Protein AF-0000000085113990 (afdb_homodimer)

Solvent-accessible surface area (backbone atoms only — not comparable to full-atom values): 40290 Å² total; per-residue (Å²): 132,65,21,34,25,36,70,44,68,51,55,55,58,25,34,55,54,45,49,50,46,50,51,47,37,69,74,40,69,87,35,50,33,37,34,35,24,32,37,48,38,30,46,60,26,43,53,36,35,47,50,47,64,60,42,42,50,41,43,46,74,57,68,40,19,25,32,31,30,34,44,48,74,28,23,49,30,60,56,58,53,22,22,45,41,40,52,50,51,39,48,41,50,56,35,36,33,41,42,43,58,14,79,58,37,83,58,58,39,60,61,48,22,65,69,42,66,79,64,66,57,68,76,79,54,82,88,49,56,72,64,55,38,33,42,51,53,45,17,68,70,69,71,47,78,62,79,48,69,40,38,41,41,45,33,25,40,30,38,42,36,57,72,66,69,47,84,58,41,82,42,57,36,65,54,80,69,50,68,92,80,49,78,52,79,54,95,83,58,55,39,54,55,44,66,48,50,54,52,31,54,73,71,63,51,54,80,71,46,52,65,23,26,43,68,63,42,46,52,39,71,74,71,43,66,78,48,47,55,65,74,47,28,64,53,40,50,49,47,45,59,35,49,51,57,71,64,48,51,57,26,36,82,54,56,93,68,46,42,58,48,52,31,55,48,50,71,68,50,58,65,82,59,52,44,68,60,48,53,59,65,57,46,52,94,87,41,52,68,52,58,50,27,30,35,50,43,22,58,55,51,52,36,37,53,66,59,40,49,51,37,72,74,56,54,59,37,34,46,46,28,31,25,71,63,21,47,53,42,50,55,54,21,60,70,65,58,68,52,50,76,36,53,66,50,49,79,66,40,43,72,54,88,34,27,69,53,44,40,47,30,52,59,51,17,62,76,61,64,48,88,66,44,72,84,44,69,46,44,76,54,126,131,66,21,35,26,34,70,47,70,49,57,56,58,26,34,54,54,45,49,51,46,50,52,48,38,69,75,39,68,86,35,49,30,35,34,35,24,32,37,48,38,30,46,60,26,42,53,36,35,46,52,43,63,60,43,43,50,42,42,46,76,56,68,39,19,25,32,29,29,35,45,47,74,28,23,51,30,61,56,57,54,24,21,45,40,39,51,51,49,40,48,40,48,56,34,37,32,40,43,43,59,13,78,58,38,84,57,59,39,59,60,50,22,63,69,42,65,80,64,65,58,72,76,80,55,84,88,50,56,71,64,54,40,35,43,50,56,43,18,69,72,69,72,47,78,62,82,48,71,41,39,41,42,44,33,24,40,29,38,42,36,57,73,65,68,48,82,59,41,80,42,60,35,66,55,81,70,49,66,92,80,48,77,53,79,55,93,83,60,57,40,54,54,45,65,50,49,54,53,31,53,73,71,65,51,54,81,70,46,53,64,23,25,44,69,63,43,46,50,39,70,74,72,43,66,77,48,47,54,65,75,49,29,65,54,38,50,47,46,44,58,36,49,50,58,70,64,48,52,57,26,36,81,56,56,92,67,46,42,55,48,52,32,55,47,50,71,68,49,59,65,84,58,50,43,68,58,47,52,58,65,57,47,53,95,88,41,53,68,53,58,48,27,29,36,50,44,22,55,56,51,50,35,37,53,66,60,38,48,51,38,72,75,56,54,55,38,33,45,47,28,31,26,69,61,21,47,53,44,50,55,54,21,60,71,64,59,69,54,50,76,38,55,65,51,49,78,67,39,42,74,54,87,34,27,68,50,43,42,48,32,55,60,52,17,60,76,63,62,48,87,64,43,72,85,42,70,48,44,76,54,128

pLDDT: mean 89.85, std 12.7, range [36.06, 98.75]

Structure (mmCIF, N/CA/C/O backbone):
data_AF-0000000085113990-model_v1
#
loop_
_entity.id
_entity.type
_entity.pdbx_description
1 polymer 'tRNA(Met) cytidine acetate ligase'
#
loop_
_atom_site.group_PDB
_atom_site.id
_atom_site.type_symbol
_atom_site.label_atom_id
_atom_site.label_alt_id
_atom_site.label_comp_id
_atom_site.label_asym_id
_atom_site.label_entity_id
_atom_site.label_seq_id
_atom_site.pdbx_PDB_ins_code
_atom_site.Cartn_x
_atom_site.Cartn_y
_atom_site.Cartn_z
_atom_site.occupancy
_atom_site.B_iso_or_equiv
_atom_site.auth_seq_id
_atom_site.auth_comp_id
_atom_site.auth_asym_id
_atom_site.auth_atom_id
_atom_site.pdbx_PDB_model_num
ATOM 1 N N . MET A 1 1 ? 8.812 43.406 21.828 1 84.75 1 MET A N 1
ATOM 2 C CA . MET A 1 1 ? 8.305 43.469 20.453 1 84.75 1 MET A CA 1
ATOM 3 C C . MET A 1 1 ? 7.172 42.469 20.25 1 84.75 1 MET A C 1
ATOM 5 O O . MET A 1 1 ? 7.25 41.312 20.719 1 84.75 1 MET A O 1
ATOM 9 N N . LYS A 1 2 ? 6.055 42.969 19.672 1 95.12 2 LYS A N 1
ATOM 10 C CA . LYS A 1 2 ? 4.91 42.094 19.422 1 95.12 2 LYS A CA 1
ATOM 11 C C . LYS A 1 2 ? 5.145 41.188 18.203 1 95.12 2 LYS A C 1
ATOM 13 O O . LYS A 1 2 ? 5.719 41.656 17.203 1 95.12 2 LYS A O 1
ATOM 18 N N . ILE A 1 3 ? 4.848 40 18.344 1 97.31 3 ILE A N 1
ATOM 19 C CA . ILE A 1 3 ? 4.883 39.062 17.234 1 97.31 3 ILE A CA 1
ATOM 20 C C . ILE A 1 3 ? 3.521 38.375 17.094 1 97.31 3 ILE A C 1
ATOM 22 O O . ILE A 1 3 ? 2.994 37.812 18.062 1 97.31 3 ILE A O 1
ATOM 26 N N . ALA A 1 4 ? 2.934 38.469 15.898 1 98.25 4 ALA A N 1
ATOM 27 C CA . ALA A 1 4 ? 1.644 37.844 15.625 1 98.25 4 ALA A CA 1
ATOM 28 C C . ALA A 1 4 ? 1.82 36.375 15.172 1 98.25 4 ALA A C 1
ATOM 30 O O . ALA A 1 4 ? 2.809 36.062 14.508 1 98.25 4 ALA A O 1
ATOM 31 N N . GLY A 1 5 ? 0.883 35.562 15.562 1 98.31 5 GLY A N 1
ATOM 32 C CA . GLY A 1 5 ? 0.904 34.156 15.156 1 98.31 5 GLY A CA 1
ATOM 33 C C . GLY A 1 5 ? -0.444 33.656 14.672 1 98.31 5 GLY A C 1
ATOM 34 O O . GLY A 1 5 ? -1.487 34.125 15.148 1 98.31 5 GLY A O 1
ATOM 35 N N . VAL A 1 6 ? -0.412 32.719 13.742 1 98.25 6 VAL A N 1
ATOM 36 C CA . VAL A 1 6 ? -1.598 32.062 13.234 1 98.25 6 VAL A CA 1
ATOM 37 C C . VAL A 1 6 ? -1.307 30.562 13.078 1 98.25 6 VAL A C 1
ATOM 39 O O . VAL A 1 6 ? -0.211 30.172 12.664 1 98.25 6 VAL A O 1
ATOM 42 N N . ILE A 1 7 ? -2.219 29.734 13.516 1 98.06 7 ILE A N 1
ATOM 43 C CA . ILE A 1 7 ? -2.207 28.312 13.195 1 98.06 7 ILE A CA 1
ATOM 44 C C . ILE A 1 7 ? -3.111 28.047 11.992 1 98.06 7 ILE A C 1
ATOM 46 O O . ILE A 1 7 ? -4.285 28.422 12 1 98.06 7 ILE A O 1
ATOM 50 N N . ALA A 1 8 ? -2.551 27.422 10.938 1 96.94 8 ALA A N 1
ATOM 51 C CA . ALA A 1 8 ? -3.354 27.328 9.719 1 96.94 8 ALA A CA 1
ATOM 52 C C . ALA A 1 8 ? -3.047 26.031 8.961 1 96.94 8 ALA A C 1
ATOM 54 O O . ALA A 1 8 ? -2.02 25.391 9.203 1 96.94 8 ALA A O 1
ATOM 55 N N . GLU A 1 9 ? -3.988 25.703 8.07 1 96.5 9 GLU A N 1
ATOM 56 C CA . GLU A 1 9 ? -3.793 24.594 7.148 1 96.5 9 GLU A CA 1
ATOM 57 C C . GLU A 1 9 ? -3.674 25.078 5.707 1 96.5 9 GLU A C 1
ATOM 59 O O . GLU A 1 9 ? -2.963 24.484 4.898 1 96.5 9 GLU A O 1
ATOM 64 N N . TYR A 1 10 ? -4.426 26.219 5.277 1 96.69 10 TYR A N 1
ATOM 65 C CA . TYR A 1 10 ? -4.426 26.844 3.957 1 96.69 10 TYR A CA 1
ATOM 66 C C . TYR A 1 10 ? -4.672 25.797 2.871 1 96.69 10 TYR A C 1
ATOM 68 O O . TYR A 1 10 ? -3.855 25.641 1.961 1 96.69 10 TYR A O 1
ATOM 76 N N . ASN A 1 11 ? -5.793 25.25 2.818 1 96 11 ASN A N 1
ATOM 77 C CA . ASN A 1 11 ? -6.055 24.078 1.979 1 96 11 ASN A CA 1
ATOM 78 C C . ASN A 1 11 ? -7.215 24.328 1.021 1 96 11 ASN A C 1
ATOM 80 O O . ASN A 1 11 ? -8.227 23.625 1.062 1 96 11 ASN A O 1
ATOM 84 N N . PRO A 1 12 ? -7.23 25.219 0.121 1 95.56 12 PRO A N 1
ATOM 85 C CA . PRO A 1 12 ? -6.062 26.047 -0.183 1 95.56 12 PRO A CA 1
ATOM 86 C C . PRO A 1 12 ? -6.148 27.438 0.448 1 95.56 12 PRO A C 1
ATOM 88 O O . PRO A 1 12 ? -7.133 27.75 1.12 1 95.56 12 PRO A O 1
ATOM 91 N N . PHE A 1 13 ? -5.086 28.156 0.297 1 96.88 13 PHE A N 1
ATOM 92 C CA . PHE A 1 13 ? -5.105 29.547 0.692 1 96.88 13 PHE A CA 1
ATOM 93 C C . PHE A 1 13 ? -6.113 30.328 -0.14 1 96.88 13 PHE A C 1
ATOM 95 O O . PHE A 1 13 ? -6.07 30.297 -1.371 1 96.88 13 PHE A O 1
ATOM 102 N N . HIS A 1 14 ? -7.078 30.953 0.461 1 94.56 14 HIS A N 1
ATOM 103 C CA . HIS A 1 14 ? -8.133 31.688 -0.247 1 94.56 14 HIS A CA 1
ATOM 104 C C . HIS A 1 14 ? -8.32 33.094 0.326 1 94.56 14 HIS A C 1
ATOM 106 O O . HIS A 1 14 ? -7.59 33.5 1.229 1 94.56 14 HIS A O 1
ATOM 112 N N . ASN A 1 15 ? -9.312 33.781 -0.17 1 92.75 15 ASN A N 1
ATOM 113 C CA . ASN A 1 15 ? -9.5 35.188 0.178 1 92.75 15 ASN A CA 1
ATOM 114 C C . ASN A 1 15 ? -9.898 35.375 1.642 1 92.75 15 ASN A C 1
ATOM 116 O O . ASN A 1 15 ? -9.617 36.406 2.254 1 92.75 15 ASN A O 1
ATOM 120 N N . GLY A 1 16 ? -10.547 34.312 2.178 1 90.75 16 GLY A N 1
ATOM 121 C CA . GLY A 1 16 ? -10.82 34.344 3.605 1 90.75 16 GLY A CA 1
ATOM 122 C C . GLY A 1 16 ? -9.562 34.406 4.453 1 90.75 16 GLY A C 1
ATOM 123 O O . GLY A 1 16 ? -9.516 35.156 5.449 1 90.75 16 GLY A O 1
ATOM 124 N N . HIS A 1 17 ? -8.578 33.656 4.09 1 94.44 17 HIS A N 1
ATOM 125 C CA . HIS A 1 17 ? -7.297 33.688 4.781 1 94.44 17 HIS A CA 1
ATOM 126 C C . HIS A 1 17 ? -6.598 35.031 4.594 1 94.44 17 HIS A C 1
ATOM 128 O O . HIS A 1 17 ? -5.996 35.562 5.531 1 94.44 17 HIS A O 1
ATOM 134 N N . ARG A 1 18 ? -6.641 35.5 3.385 1 93.88 18 ARG A N 1
ATOM 135 C CA . ARG A 1 18 ? -6.059 36.812 3.105 1 93.88 18 ARG A CA 1
ATOM 136 C C . ARG A 1 18 ? -6.68 37.875 3.986 1 93.88 18 ARG A C 1
ATOM 138 O O . ARG A 1 18 ? -5.973 38.75 4.527 1 93.88 18 ARG A O 1
ATOM 145 N N . TYR A 1 19 ? -7.941 37.812 4.07 1 91.56 19 TYR A N 1
ATOM 146 C CA . TYR A 1 19 ? -8.664 38.75 4.918 1 91.56 19 TYR A CA 1
ATOM 147 C C . TYR A 1 19 ? -8.172 38.656 6.359 1 91.56 19 TYR A C 1
ATOM 149 O O . TYR A 1 19 ? -7.957 39.688 7.004 1 91.56 19 TYR A O 1
ATOM 157 N N . GLN A 1 20 ? -7.996 37.5 6.844 1 93.19 20 GLN A N 1
ATOM 158 C CA . GLN A 1 20 ? -7.488 37.344 8.203 1 93.19 20 GLN A CA 1
ATOM 159 C C . GLN A 1 20 ? -6.125 38 8.367 1 93.19 20 GLN A C 1
ATOM 161 O O . GLN A 1 20 ? -5.879 38.688 9.367 1 93.19 20 GLN A O 1
ATOM 166 N N . ILE A 1 21 ? -5.27 37.781 7.457 1 95.25 21 ILE A N 1
ATOM 167 C CA . ILE A 1 21 ? -3.924 38.344 7.516 1 95.25 21 ILE A CA 1
ATOM 168 C C . ILE A 1 21 ? -3.994 39.875 7.477 1 95.25 21 ILE A C 1
ATOM 170 O O . ILE A 1 21 ? -3.271 40.531 8.203 1 95.25 21 ILE A O 1
ATOM 174 N N . GLU A 1 22 ? -4.879 40.375 6.664 1 93.62 22 GLU A N 1
ATOM 175 C CA . GLU A 1 22 ? -5.066 41.812 6.578 1 93.62 22 GLU A CA 1
ATOM 176 C C . GLU A 1 22 ? -5.547 42.406 7.91 1 93.62 22 GLU A C 1
ATOM 178 O O . GLU A 1 22 ? -5.105 43.469 8.328 1 93.62 22 GLU A O 1
ATOM 183 N N . GLN A 1 23 ? -6.449 41.656 8.508 1 92.62 23 GLN A N 1
ATOM 184 C CA . GLN A 1 23 ? -6.934 42.094 9.812 1 92.62 23 GLN A CA 1
ATOM 185 C C . GLN A 1 23 ? -5.812 42.094 10.852 1 92.62 23 GLN A C 1
ATOM 187 O O . GLN A 1 23 ? -5.734 43 11.688 1 92.62 23 GLN A O 1
ATOM 192 N N . ILE A 1 24 ? -4.984 41.125 10.812 1 95.62 24 ILE A N 1
ATOM 193 C CA . ILE A 1 24 ? -3.848 41.031 11.727 1 95.62 24 ILE A CA 1
ATOM 194 C C . ILE A 1 24 ? -2.918 42.219 11.531 1 95.62 24 ILE A C 1
ATOM 196 O O . ILE A 1 24 ? -2.5 42.844 12.508 1 95.62 24 ILE A O 1
ATOM 200 N N . LYS A 1 25 ? -2.697 42.531 10.328 1 94.44 25 LYS A N 1
ATOM 201 C CA . LYS A 1 25 ? -1.79 43.656 10.008 1 94.44 25 LYS A CA 1
ATOM 202 C C . LYS A 1 25 ? -2.387 45 10.414 1 94.44 25 LYS A C 1
ATOM 204 O O . LYS A 1 25 ? -1.659 45.906 10.789 1 94.44 25 LYS A O 1
ATOM 209 N N . LYS A 1 26 ? -3.637 45.062 10.281 1 94.19 26 LYS A N 1
ATOM 210 C CA . LYS A 1 26 ? -4.309 46.281 10.711 1 94.19 26 LYS A CA 1
ATOM 211 C C . LYS A 1 26 ? -4.207 46.438 12.227 1 94.19 26 LYS A C 1
ATOM 213 O O . LYS A 1 26 ? -4.008 47.562 12.711 1 94.19 26 LYS A O 1
ATOM 218 N N . GLU A 1 27 ? -4.324 45.406 12.867 1 94.38 27 GLU A N 1
ATOM 219 C CA . GLU A 1 27 ? -4.316 45.469 14.328 1 94.38 27 GLU A CA 1
ATOM 220 C C . GLU A 1 27 ? -2.895 45.594 14.867 1 94.38 27 GLU A C 1
ATOM 222 O O . GLU A 1 27 ? -2.666 46.281 15.859 1 94.38 27 GLU A O 1
ATOM 227 N N . LEU A 1 28 ? -1.975 44.844 14.242 1 95.62 28 LEU A N 1
ATOM 228 C CA . LEU A 1 28 ? -0.571 44.875 14.641 1 95.62 28 LEU A CA 1
ATOM 229 C C . LEU A 1 28 ? 0.322 45.219 13.453 1 95.62 28 LEU A C 1
ATOM 231 O O . LEU A 1 28 ? 1.057 44.375 12.953 1 95.62 28 LEU A O 1
ATOM 235 N N . SER A 1 29 ? 0.385 46.438 13.023 1 89.06 29 SER A N 1
ATOM 236 C CA . SER A 1 29 ? 0.971 46.875 11.766 1 89.06 29 SER A CA 1
ATOM 237 C C . SER A 1 29 ? 2.469 46.594 11.719 1 89.06 29 SER A C 1
ATOM 239 O O . SER A 1 29 ? 3.004 46.25 10.672 1 89.06 29 SER A O 1
ATOM 241 N N . ASP A 1 30 ? 3.148 46.656 12.812 1 91.06 30 ASP A N 1
ATOM 242 C CA . ASP A 1 30 ? 4.602 46.531 12.758 1 91.06 30 ASP A CA 1
ATOM 243 C C . ASP A 1 30 ? 5.047 45.156 13.281 1 91.06 30 ASP A C 1
ATOM 245 O O . ASP A 1 30 ? 6.242 44.875 13.359 1 91.06 30 ASP A O 1
ATOM 249 N N . ALA A 1 31 ? 4.16 44.312 13.539 1 96.69 31 ALA A N 1
ATOM 250 C CA . ALA A 1 31 ? 4.527 43 14.109 1 96.69 31 ALA A CA 1
ATOM 251 C C . ALA A 1 31 ? 4.762 41.969 13.016 1 96.69 31 ALA A C 1
ATOM 253 O O . ALA A 1 31 ? 4.023 41.938 12.031 1 96.69 31 ALA A O 1
ATOM 254 N N . PRO A 1 32 ? 5.918 41.188 13.109 1 97.94 32 PRO A N 1
ATOM 255 C CA . PRO A 1 32 ? 6.031 40.062 12.203 1 97.94 32 PRO A CA 1
ATOM 256 C C . PRO A 1 32 ? 4.918 39.031 12.398 1 97.94 32 PRO A C 1
ATOM 258 O O . PRO A 1 32 ? 4.43 38.844 13.516 1 97.94 32 PRO A O 1
ATOM 261 N N . LEU A 1 33 ? 4.531 38.375 11.281 1 98.5 33 LEU A N 1
ATOM 262 C CA . LEU A 1 33 ? 3.494 37.375 11.312 1 98.5 33 LEU A CA 1
ATOM 263 C C . LEU A 1 33 ? 4.094 35.969 11.094 1 98.5 33 LEU A C 1
ATOM 265 O O . LEU A 1 33 ? 4.668 35.688 10.039 1 98.5 33 LEU A O 1
ATOM 269 N N . ILE A 1 34 ? 3.961 35.094 12.094 1 98.69 34 ILE A N 1
ATOM 270 C CA . ILE A 1 34 ? 4.418 33.719 12.031 1 98.69 34 ILE A CA 1
ATOM 271 C C . ILE A 1 34 ? 3.227 32.781 11.82 1 98.69 34 ILE A C 1
ATOM 273 O O . ILE A 1 34 ? 2.232 32.875 12.539 1 98.69 34 ILE A O 1
ATOM 277 N N . VAL A 1 35 ? 3.342 31.938 10.82 1 98.75 35 VAL A N 1
ATOM 278 C CA . VAL A 1 35 ? 2.301 30.953 10.547 1 98.75 35 VAL A CA 1
ATOM 279 C C . VAL A 1 35 ? 2.807 29.547 10.898 1 98.75 35 VAL A C 1
ATOM 281 O O . VAL A 1 35 ? 3.811 29.094 10.352 1 98.75 35 VAL A O 1
ATOM 284 N N . ALA A 1 36 ? 2.193 28.938 11.852 1 98.69 36 ALA A N 1
ATOM 285 C CA . ALA A 1 36 ? 2.355 27.5 12.078 1 98.69 36 ALA A CA 1
ATOM 286 C C . ALA A 1 36 ? 1.397 26.688 11.203 1 98.69 36 ALA A C 1
ATOM 288 O O . ALA A 1 36 ? 0.197 26.625 11.484 1 98.69 36 ALA A O 1
ATOM 289 N N . MET A 1 37 ? 1.929 26.047 10.219 1 98.69 37 MET A N 1
ATOM 290 C CA . MET A 1 37 ? 1.118 25.422 9.18 1 98.69 37 MET A CA 1
ATOM 291 C C . MET A 1 37 ? 1.247 23.906 9.227 1 98.69 37 MET A C 1
ATOM 293 O O . MET A 1 37 ? 2.336 23.375 9.469 1 98.69 37 MET A O 1
ATOM 297 N N . SER A 1 38 ? 0.121 23.25 9.008 1 98.19 38 SER A N 1
ATOM 298 C CA . SER A 1 38 ? 0.17 21.797 8.852 1 98.19 38 SER A CA 1
ATOM 299 C C . SER A 1 38 ? 1.004 21.391 7.641 1 98.19 38 SER A C 1
ATOM 301 O O . SER A 1 38 ? 1.096 22.156 6.668 1 98.19 38 SER A O 1
ATOM 303 N N . GLY A 1 39 ? 1.621 20.234 7.691 1 97.56 39 GLY A N 1
ATOM 304 C CA . GLY A 1 39 ? 2.314 19.672 6.539 1 97.56 39 GLY A CA 1
ATOM 305 C C . GLY A 1 39 ? 1.374 19.172 5.461 1 97.56 39 GLY A C 1
ATOM 306 O O . GLY A 1 39 ? 0.356 19.797 5.168 1 97.56 39 GLY A O 1
ATOM 307 N N . ASN A 1 40 ? 1.735 18.078 4.871 1 98.19 40 ASN A N 1
ATOM 308 C CA . ASN A 1 40 ? 1.016 17.562 3.707 1 98.19 40 ASN A CA 1
ATOM 309 C C . ASN A 1 40 ? -0.258 16.828 4.113 1 98.19 40 ASN A C 1
ATOM 311 O O . ASN A 1 40 ? -1.089 16.5 3.262 1 98.19 40 ASN A O 1
ATOM 315 N N . PHE A 1 41 ? -0.415 16.547 5.391 1 98.38 41 PHE A N 1
ATOM 316 C CA . PHE A 1 41 ? -1.623 15.922 5.922 1 98.38 41 PHE A CA 1
ATOM 317 C C . PHE A 1 41 ? -2.211 16.75 7.051 1 98.38 41 PHE A C 1
ATOM 319 O O . PHE A 1 41 ? -1.477 17.281 7.891 1 98.38 41 PHE A O 1
ATOM 326 N N . LEU A 1 42 ? -3.51 16.828 7.094 1 97.94 42 LEU A N 1
ATOM 327 C CA . LEU A 1 42 ? -4.152 17.906 7.84 1 97.94 42 LEU A CA 1
ATOM 328 C C . LEU A 1 42 ? -4.902 17.344 9.047 1 97.94 42 LEU A C 1
ATOM 330 O O . LEU A 1 42 ? -5.027 16.125 9.203 1 97.94 42 LEU A O 1
ATOM 334 N N . GLN A 1 43 ? -5.43 18.219 9.836 1 96.81 43 GLN A N 1
ATOM 335 C CA . GLN A 1 43 ? -6.02 17.938 11.141 1 96.81 43 GLN A CA 1
ATOM 336 C C . GLN A 1 43 ? -7.188 16.969 11.016 1 96.81 43 GLN A C 1
ATOM 338 O O . GLN A 1 43 ? -7.367 16.094 11.859 1 96.81 43 GLN A O 1
ATOM 343 N N . ARG A 1 44 ? -7.949 17.125 9.961 1 93.81 44 ARG A N 1
ATOM 344 C CA . ARG A 1 44 ? -9.164 16.328 9.828 1 93.81 44 ARG A CA 1
ATOM 345 C C . ARG A 1 44 ? -8.898 15.047 9.055 1 93.81 44 ARG A C 1
ATOM 347 O O . ARG A 1 44 ? -9.836 14.352 8.641 1 93.81 44 ARG A O 1
ATOM 354 N N . GLY A 1 45 ? -7.672 14.789 8.836 1 96.44 45 GLY A N 1
ATOM 355 C CA . GLY A 1 45 ? -7.328 13.523 8.211 1 96.44 45 GLY A CA 1
ATOM 356 C C . GLY A 1 45 ? -7.477 13.539 6.703 1 96.44 45 GLY A C 1
ATOM 357 O O . GLY A 1 45 ? -8.078 12.633 6.121 1 96.44 45 GLY A O 1
ATOM 358 N N . GLU A 1 46 ? -7.039 14.5 6.098 1 96.44 46 GLU A N 1
ATOM 359 C CA . GLU A 1 46 ? -7.059 14.586 4.641 1 96.44 46 GLU A CA 1
ATOM 360 C C . GLU A 1 46 ? -5.723 15.086 4.102 1 96.44 46 GLU A C 1
ATOM 362 O O . GLU A 1 46 ? -5.051 15.891 4.75 1 96.44 46 GLU A O 1
ATOM 367 N N . PRO A 1 47 ? -5.328 14.586 2.965 1 97.69 47 PRO A N 1
ATOM 368 C CA . PRO A 1 47 ? -4.16 15.195 2.326 1 97.69 47 PRO A CA 1
ATOM 369 C C . PRO A 1 47 ? -4.418 16.641 1.874 1 97.69 47 PRO A C 1
ATOM 371 O O . PRO A 1 47 ? -5.52 16.953 1.413 1 97.69 47 PRO A O 1
ATOM 374 N N . ALA A 1 48 ? -3.418 17.453 2.076 1 98.06 48 ALA A N 1
ATOM 375 C CA . ALA A 1 48 ? -3.533 18.812 1.553 1 98.06 48 ALA A CA 1
ATOM 376 C C . ALA A 1 48 ? -3.643 18.797 0.031 1 98.06 48 ALA A C 1
ATOM 378 O O . ALA A 1 48 ? -3.023 17.969 -0.64 1 98.06 48 ALA A O 1
ATOM 379 N N . CYS A 1 49 ? -4.375 19.781 -0.509 1 97.31 49 CYS A N 1
ATOM 380 C CA . CYS A 1 49 ? -4.602 19.812 -1.95 1 97.31 49 CYS A CA 1
ATOM 381 C C . CYS A 1 49 ? -3.338 20.234 -2.691 1 97.31 49 CYS A C 1
ATOM 383 O O . CYS A 1 49 ? -3.143 19.859 -3.852 1 97.31 49 CYS A O 1
ATOM 385 N N . PHE A 1 50 ? -2.514 21.094 -2.055 1 97.69 50 PHE A N 1
ATOM 386 C CA . PHE A 1 50 ? -1.165 21.422 -2.496 1 97.69 50 PHE A CA 1
ATOM 387 C C . PHE A 1 50 ? -0.135 21.016 -1.454 1 97.69 50 PHE A C 1
ATOM 389 O O . PHE A 1 50 ? -0.451 20.906 -0.268 1 97.69 50 PHE A O 1
ATOM 396 N N . ASP A 1 51 ? 1.075 20.719 -1.924 1 97.88 51 ASP A N 1
ATOM 397 C CA . ASP A 1 51 ? 2.078 20.312 -0.942 1 97.88 51 ASP A CA 1
ATOM 398 C C . ASP A 1 51 ? 2.439 21.469 -0.017 1 97.88 51 ASP A C 1
ATOM 400 O O . ASP A 1 51 ? 2.049 22.609 -0.266 1 97.88 51 ASP A O 1
ATOM 404 N N . LYS A 1 52 ? 3.127 21.172 1.014 1 98.06 52 LYS A N 1
ATOM 405 C CA . LYS A 1 52 ? 3.43 22.125 2.082 1 98.06 52 LYS A CA 1
ATOM 406 C C . LYS A 1 52 ? 4.254 23.297 1.56 1 98.06 52 LYS A C 1
ATOM 408 O O . LYS A 1 52 ? 4.105 24.422 2.035 1 98.06 52 LYS A O 1
ATOM 413 N N . TRP A 1 53 ? 5.062 23.125 0.575 1 97.81 53 TRP A N 1
ATOM 414 C CA . TRP A 1 53 ? 5.91 24.188 0.044 1 97.81 53 TRP A CA 1
ATOM 415 C C . TRP A 1 53 ? 5.09 25.188 -0.759 1 97.81 53 TRP A C 1
ATOM 417 O O . TRP A 1 53 ? 5.273 26.391 -0.625 1 97.81 53 TRP A O 1
ATOM 427 N N . THR A 1 54 ? 4.207 24.625 -1.612 1 97.94 54 THR A N 1
ATOM 428 C CA . THR A 1 54 ? 3.314 25.484 -2.389 1 97.94 54 THR A CA 1
ATOM 429 C C . THR A 1 54 ? 2.451 26.344 -1.469 1 97.94 54 THR A C 1
ATOM 431 O O . THR A 1 54 ? 2.342 27.562 -1.665 1 97.94 54 THR A O 1
ATOM 434 N N . ARG A 1 55 ? 1.911 25.781 -0.488 1 98.25 55 ARG A N 1
ATOM 435 C CA . ARG A 1 55 ? 1.037 26.5 0.441 1 98.25 55 ARG A CA 1
ATOM 436 C C . ARG A 1 55 ? 1.822 27.516 1.26 1 98.25 55 ARG A C 1
ATOM 438 O O . ARG A 1 55 ? 1.327 28.609 1.538 1 98.25 55 ARG A O 1
ATOM 445 N N . ALA A 1 56 ? 3.004 27.125 1.677 1 98.25 56 ALA A N 1
ATOM 446 C CA . ALA A 1 56 ? 3.873 28.078 2.371 1 98.25 56 ALA A CA 1
ATOM 447 C C . ALA A 1 56 ? 4.176 29.297 1.493 1 98.25 56 ALA A C 1
ATOM 449 O O . ALA A 1 56 ? 4.176 30.422 1.971 1 98.25 56 ALA A O 1
ATOM 450 N N . GLY A 1 57 ? 4.473 29.016 0.248 1 97.94 57 GLY A N 1
ATOM 451 C CA . GLY A 1 57 ? 4.699 30.109 -0.692 1 97.94 57 GLY A CA 1
ATOM 452 C C . GLY A 1 57 ? 3.516 31.047 -0.813 1 97.94 57 GLY A C 1
ATOM 453 O O . GLY A 1 57 ? 3.686 32.281 -0.845 1 97.94 57 GLY A O 1
ATOM 454 N N . GLU A 1 58 ? 2.336 30.484 -0.877 1 97.81 58 GLU A N 1
ATOM 455 C CA . GLU A 1 58 ? 1.117 31.281 -0.942 1 97.81 58 GLU A CA 1
ATOM 456 C C . GLU A 1 58 ? 0.986 32.188 0.278 1 97.81 58 GLU A C 1
ATOM 458 O O . GLU A 1 58 ? 0.631 33.375 0.151 1 97.81 58 GLU A O 1
ATOM 463 N N . ALA A 1 59 ? 1.267 31.656 1.454 1 98 59 ALA A N 1
ATOM 464 C CA . ALA A 1 59 ? 1.176 32.406 2.695 1 98 59 ALA A CA 1
ATOM 465 C C . ALA A 1 59 ? 2.176 33.562 2.705 1 98 59 ALA A C 1
ATOM 467 O O . ALA A 1 59 ? 1.831 34.688 3.07 1 98 59 ALA A O 1
ATOM 468 N N . LEU A 1 60 ? 3.404 33.312 2.277 1 98.06 60 LEU A N 1
ATOM 469 C CA . LEU A 1 60 ? 4.465 34.312 2.258 1 98.06 60 LEU A CA 1
ATOM 470 C C . LEU A 1 60 ? 4.129 35.438 1.285 1 98.06 60 LEU A C 1
ATOM 472 O O . LEU A 1 60 ? 4.379 36.594 1.578 1 98.06 60 LEU A O 1
ATOM 476 N N . GLN A 1 61 ? 3.531 35.094 0.233 1 97.25 61 GLN A N 1
ATOM 477 C CA . GLN A 1 61 ? 3.178 36.062 -0.792 1 97.25 61 GLN A CA 1
ATOM 478 C C . GLN A 1 61 ? 1.988 36.906 -0.355 1 97.25 61 GLN A C 1
ATOM 480 O O . GLN A 1 61 ? 1.705 37.938 -0.958 1 97.25 61 GLN A O 1
ATOM 485 N N . ASN A 1 62 ? 1.324 36.469 0.643 1 96.75 62 ASN A N 1
ATOM 486 C CA . ASN A 1 62 ? 0.128 37.188 1.072 1 96.75 62 ASN A CA 1
ATOM 487 C C . ASN A 1 62 ? 0.292 37.75 2.477 1 96.75 62 ASN A C 1
ATOM 489 O O . ASN A 1 62 ? -0.695 38 3.176 1 96.75 62 ASN A O 1
ATOM 493 N N . GLY A 1 63 ? 1.515 37.906 2.967 1 96.12 63 GLY A N 1
ATOM 494 C CA . GLY A 1 63 ? 1.709 38.75 4.129 1 96.12 63 GLY A CA 1
ATOM 495 C C . GLY A 1 63 ? 2.367 38.031 5.293 1 96.12 63 GLY A C 1
ATOM 496 O O . GLY A 1 63 ? 2.76 38.656 6.273 1 96.12 63 GLY A O 1
ATOM 497 N N . ALA A 1 64 ? 2.541 36.688 5.23 1 97.88 64 ALA A N 1
ATOM 498 C CA . ALA A 1 64 ? 3.275 35.969 6.277 1 97.88 64 ALA A CA 1
ATOM 499 C C . ALA A 1 64 ? 4.766 36.312 6.215 1 97.88 64 ALA A C 1
ATOM 501 O O . ALA A 1 64 ? 5.316 36.5 5.129 1 97.88 64 ALA A O 1
ATOM 502 N N . ASP A 1 65 ? 5.414 36.344 7.383 1 98.5 65 ASP A N 1
ATOM 503 C CA . ASP A 1 65 ? 6.844 36.625 7.426 1 98.5 65 ASP A CA 1
ATOM 504 C C . ASP A 1 65 ? 7.656 35.375 7.652 1 98.5 65 ASP A C 1
ATOM 506 O O . ASP A 1 65 ? 8.805 35.281 7.219 1 98.5 65 ASP A O 1
ATOM 510 N N . LEU A 1 66 ? 7.133 34.469 8.375 1 98.62 66 LEU A N 1
ATOM 511 C CA . LEU A 1 66 ? 7.734 33.156 8.68 1 98.62 66 LEU A CA 1
ATOM 512 C C . LEU A 1 66 ? 6.68 32.062 8.68 1 98.62 66 LEU A C 1
ATOM 514 O O . LEU A 1 66 ? 5.625 32.219 9.297 1 98.62 66 LEU A O 1
ATOM 518 N N . VAL A 1 67 ? 6.914 31.031 7.918 1 98.75 67 VAL A N 1
ATOM 519 C CA . VAL A 1 67 ? 6.043 29.859 7.902 1 98.75 67 VAL A CA 1
ATOM 520 C C . VAL A 1 67 ? 6.812 28.641 8.391 1 98.75 67 VAL A C 1
ATOM 522 O O . VAL A 1 67 ? 7.875 28.312 7.852 1 98.75 67 VAL A O 1
ATOM 525 N N . VAL A 1 68 ? 6.27 28 9.43 1 98.69 68 VAL A N 1
ATOM 526 C CA . VAL A 1 68 ? 6.867 26.781 9.938 1 98.69 68 VAL A CA 1
ATOM 527 C C . VAL A 1 68 ? 5.863 25.625 9.82 1 98.69 68 VAL A C 1
ATOM 529 O O . VAL A 1 68 ? 4.656 25.844 9.945 1 98.69 68 VAL A O 1
ATOM 532 N N . GLU A 1 69 ? 6.391 24.484 9.523 1 98.38 69 GLU A N 1
ATOM 533 C CA . GLU A 1 69 ? 5.586 23.266 9.477 1 98.38 69 GLU A CA 1
ATOM 534 C C . GLU A 1 69 ? 5.43 22.656 10.867 1 98.38 69 GLU A C 1
ATOM 536 O O . GLU A 1 69 ? 6.418 22.344 11.539 1 98.38 69 GLU A O 1
ATOM 541 N N . VAL A 1 70 ? 4.219 22.547 11.281 1 97.81 70 VAL A N 1
ATOM 542 C CA . VAL A 1 70 ? 3.912 21.688 12.414 1 97.81 70 VAL A CA 1
ATOM 543 C C . VAL A 1 70 ? 3.842 20.234 11.953 1 97.81 70 VAL A C 1
ATOM 545 O O . VAL A 1 70 ? 3.074 19.891 11.047 1 97.81 70 VAL A O 1
ATOM 548 N N . PRO A 1 71 ? 4.574 19.344 12.57 1 97.19 71 PRO A N 1
ATOM 549 C CA . PRO A 1 71 ? 4.707 17.953 12.094 1 97.19 71 PRO A CA 1
ATOM 550 C C . PRO A 1 71 ? 3.377 17.219 12.07 1 97.19 71 PRO A C 1
ATOM 552 O O . PRO A 1 71 ? 2.443 17.578 12.789 1 97.19 71 PRO A O 1
ATOM 555 N N . VAL A 1 72 ? 3.369 16.156 11.273 1 97.69 72 VAL A N 1
ATOM 556 C CA . VAL A 1 72 ? 2.158 15.367 11.07 1 97.69 72 VAL A CA 1
ATOM 557 C C . VAL A 1 72 ? 1.714 14.758 12.398 1 97.69 72 VAL A C 1
ATOM 559 O O . VAL A 1 72 ? 0.516 14.602 12.648 1 97.69 72 VAL A O 1
ATOM 562 N N . ALA A 1 73 ? 2.613 14.438 13.289 1 97.31 73 ALA A N 1
ATOM 563 C CA . ALA A 1 73 ? 2.305 13.867 14.602 1 97.31 73 ALA A CA 1
ATOM 564 C C . ALA A 1 73 ? 1.469 14.836 15.438 1 97.31 73 ALA A C 1
ATOM 566 O O . ALA A 1 73 ? 0.688 14.414 16.297 1 97.31 73 ALA A O 1
ATOM 567 N N . ALA A 1 74 ? 1.586 16.109 15.156 1 96.81 74 ALA A N 1
ATOM 568 C CA . ALA A 1 74 ? 0.875 17.156 15.898 1 96.81 74 ALA A CA 1
ATOM 569 C C . ALA A 1 74 ? -0.364 17.625 15.141 1 96.81 74 ALA A C 1
ATOM 571 O O . ALA A 1 74 ? -1.357 18.031 15.75 1 96.81 74 ALA A O 1
ATOM 572 N N . CYS A 1 75 ? -0.303 17.562 13.867 1 96.19 75 CYS A N 1
ATOM 573 C CA . CYS A 1 75 ? -1.341 18.172 13.047 1 96.19 75 CYS A CA 1
ATOM 574 C C . CYS A 1 75 ? -2.518 17.219 12.852 1 96.19 75 CYS A C 1
ATOM 576 O O . CYS A 1 75 ? -3.672 17.656 12.836 1 96.19 75 CYS A O 1
ATOM 578 N N . MET A 1 76 ? -2.23 16 12.648 1 95.88 76 MET A N 1
ATOM 579 C CA . MET A 1 76 ? -3.293 15.023 12.406 1 95.88 76 MET A CA 1
ATOM 580 C C . MET A 1 76 ? -3.869 14.516 13.727 1 95.88 76 MET A C 1
ATOM 582 O O . MET A 1 76 ? -3.764 13.328 14.039 1 95.88 76 MET A O 1
ATOM 586 N N . GLN A 1 77 ? -4.473 15.461 14.484 1 95.88 77 GLN A N 1
ATOM 587 C CA . GLN A 1 77 ? -4.934 15.203 15.844 1 95.88 77 GLN A CA 1
ATOM 588 C C . GLN A 1 77 ? -6.266 15.891 16.109 1 95.88 77 GLN A C 1
ATOM 590 O O . GLN A 1 77 ? -6.637 16.844 15.406 1 95.88 77 GLN A O 1
ATOM 595 N N . PRO A 1 78 ? -6.984 15.375 17.125 1 92.56 78 PRO A N 1
ATOM 596 C CA . PRO A 1 78 ? -8.141 16.141 17.578 1 92.56 78 PRO A CA 1
ATOM 597 C C . PRO A 1 78 ? -7.773 17.547 18.047 1 92.56 78 PRO A C 1
ATOM 599 O O . PRO A 1 78 ? -6.594 17.844 18.234 1 92.56 78 PRO A O 1
ATOM 602 N N . ALA A 1 79 ? -8.75 18.312 18.25 1 91.38 79 ALA A N 1
ATOM 603 C CA . ALA A 1 79 ? -8.602 19.766 18.453 1 91.38 79 ALA A CA 1
ATOM 604 C C . ALA A 1 79 ? -7.633 20.062 19.594 1 91.38 79 ALA A C 1
ATOM 606 O O . ALA A 1 79 ? -6.785 20.953 19.469 1 91.38 79 ALA A O 1
ATOM 607 N N . ASP A 1 80 ? -7.684 19.375 20.672 1 90.31 80 ASP A N 1
ATOM 608 C CA . ASP A 1 80 ? -6.855 19.656 21.844 1 90.31 80 ASP A CA 1
ATOM 609 C C . ASP A 1 80 ? -5.383 19.375 21.562 1 90.31 80 ASP A C 1
ATOM 611 O O . ASP A 1 80 ? -4.516 20.203 21.844 1 90.31 80 ASP A O 1
ATOM 615 N N . ARG A 1 81 ? -5.125 18.234 21 1 93.62 81 ARG A N 1
ATOM 616 C CA . ARG A 1 81 ? -3.748 17.875 20.672 1 93.62 81 ARG A CA 1
ATOM 617 C C . ARG A 1 81 ? -3.227 18.703 19.5 1 93.62 81 ARG A C 1
ATOM 619 O O . ARG A 1 81 ? -2.039 19.047 19.453 1 93.62 81 ARG A O 1
ATOM 626 N N . PHE A 1 82 ? -4.137 18.953 18.625 1 95.88 82 PHE A N 1
ATOM 627 C CA . PHE A 1 82 ? -3.791 19.875 17.531 1 95.88 82 PHE A CA 1
ATOM 628 C C . PHE A 1 82 ? -3.367 21.234 18.078 1 95.88 82 PHE A C 1
ATOM 630 O O . PHE A 1 82 ? -2.375 21.797 17.625 1 95.88 82 PHE A O 1
ATOM 637 N N . ALA A 1 83 ? -4.098 21.688 18.984 1 95.25 83 ALA A N 1
ATOM 638 C CA . ALA A 1 83 ? -3.797 22.969 19.625 1 95.25 83 ALA A CA 1
ATOM 639 C C . ALA A 1 83 ? -2.447 22.922 20.344 1 95.25 83 ALA A C 1
ATOM 641 O O . ALA A 1 83 ? -1.688 23.891 20.312 1 95.25 83 ALA A O 1
ATOM 642 N N . PHE A 1 84 ? -2.178 21.844 20.984 1 94.12 84 PHE A N 1
ATOM 643 C CA . PHE A 1 84 ? -0.886 21.688 21.641 1 94.12 84 PHE A CA 1
ATOM 644 C C . PHE A 1 84 ? 0.255 21.906 20.656 1 94.12 84 PHE A C 1
ATOM 646 O O . PHE A 1 84 ? 1.165 22.703 20.922 1 94.12 84 PHE A O 1
ATOM 653 N N . GLY A 1 85 ? 0.188 21.234 19.516 1 95.5 85 GLY A N 1
ATOM 654 C CA . GLY A 1 85 ? 1.241 21.359 18.531 1 95.5 85 GLY A CA 1
ATOM 655 C C . GLY A 1 85 ? 1.404 22.781 18.016 1 95.5 85 GLY A C 1
ATOM 656 O O . GLY A 1 85 ? 2.52 23.297 17.953 1 95.5 85 GLY A O 1
ATOM 657 N N . GLY A 1 86 ? 0.338 23.391 17.641 1 97.19 86 GLY A N 1
ATOM 658 C CA . GLY A 1 86 ? 0.366 24.719 17.062 1 97.19 86 GLY A CA 1
ATOM 659 C C . GLY A 1 86 ? 0.76 25.797 18.062 1 97.19 86 GLY A C 1
ATOM 660 O O . GLY A 1 86 ? 1.633 26.609 17.766 1 97.19 86 GLY A O 1
ATOM 661 N N . VAL A 1 87 ? 0.12 25.797 19.234 1 97.06 87 VAL A N 1
ATOM 662 C CA . VAL A 1 87 ? 0.352 26.828 20.25 1 97.06 87 VAL A CA 1
ATOM 663 C C . VAL A 1 87 ? 1.77 26.703 20.797 1 97.06 87 VAL A C 1
ATOM 665 O O . VAL A 1 87 ? 2.465 27.703 20.984 1 97.06 87 VAL A O 1
ATOM 668 N N . ASN A 1 88 ? 2.178 25.516 21.047 1 95 88 ASN A N 1
ATOM 669 C CA . ASN A 1 88 ? 3.539 25.297 21.516 1 95 88 ASN A CA 1
ATOM 670 C C . ASN A 1 88 ? 4.57 25.797 20.516 1 95 88 ASN A C 1
ATOM 672 O O . ASN A 1 88 ? 5.574 26.406 20.906 1 95 88 ASN A O 1
ATOM 676 N N . ALA A 1 89 ? 4.355 25.516 19.297 1 96.81 89 ALA A N 1
ATOM 677 C CA . ALA A 1 89 ? 5.258 25.969 18.234 1 96.81 89 ALA A CA 1
ATOM 678 C C . ALA A 1 89 ? 5.359 27.5 18.234 1 96.81 89 ALA A C 1
ATOM 680 O O . ALA A 1 89 ? 6.457 28.047 18.297 1 96.81 89 ALA A O 1
ATOM 681 N N . LEU A 1 90 ? 4.227 28.125 18.188 1 97.62 90 LEU A N 1
ATOM 682 C CA . LEU A 1 90 ? 4.188 29.578 18.078 1 97.62 90 LEU A CA 1
ATOM 683 C C . LEU A 1 90 ? 4.773 30.234 19.328 1 97.62 90 LEU A C 1
ATOM 685 O O . LEU A 1 90 ? 5.551 31.172 19.234 1 97.62 90 LEU A O 1
ATOM 689 N N . SER A 1 91 ? 4.406 29.734 20.469 1 95.88 91 SER A N 1
ATOM 690 C CA . SER A 1 91 ? 4.945 30.266 21.703 1 95.88 91 SER A CA 1
ATOM 691 C C . SER A 1 91 ? 6.465 30.125 21.766 1 95.88 91 SER A C 1
ATOM 693 O O . SER A 1 91 ? 7.164 31.062 22.156 1 95.88 91 SER A O 1
ATOM 695 N N . SER A 1 92 ? 6.961 29 21.375 1 95.19 92 SER A N 1
ATOM 696 C CA . SER A 1 92 ? 8.398 28.734 21.406 1 95.19 92 SER A CA 1
ATOM 697 C C . SER A 1 92 ? 9.148 29.625 20.422 1 95.19 92 SER A C 1
ATOM 699 O O . SER A 1 92 ? 10.328 29.938 20.641 1 95.19 92 SER A O 1
ATOM 701 N N . LEU A 1 93 ? 8.453 30.078 19.438 1 96.81 93 LEU A N 1
ATOM 702 C CA . LEU A 1 93 ? 9.062 30.969 18.438 1 96.81 93 LEU A CA 1
ATOM 703 C C . LEU A 1 93 ? 8.977 32.438 18.875 1 96.81 93 LEU A C 1
ATOM 705 O O . LEU A 1 93 ? 9.508 33.312 18.203 1 96.81 93 LEU A O 1
ATOM 709 N N . GLY A 1 94 ? 8.289 32.688 19.984 1 95.31 94 GLY A N 1
ATOM 710 C CA . GLY A 1 94 ? 8.258 34 20.562 1 95.31 94 GLY A CA 1
ATOM 711 C C . GLY A 1 94 ? 6.984 34.781 20.25 1 95.31 94 GLY A C 1
ATOM 712 O O . GLY A 1 94 ? 6.887 35.969 20.531 1 95.31 94 GLY A O 1
ATOM 713 N N . VAL A 1 95 ? 6.027 34.125 19.719 1 97.25 95 VAL A N 1
ATOM 714 C CA . VAL A 1 95 ? 4.758 34.781 19.406 1 97.25 95 VAL A CA 1
ATOM 715 C C . VAL A 1 95 ? 4.098 35.281 20.688 1 97.25 95 VAL A C 1
ATOM 717 O O . VAL A 1 95 ? 4.082 34.594 21.703 1 97.25 95 VAL A O 1
ATOM 720 N N . THR A 1 96 ? 3.623 36.5 20.625 1 96.69 96 THR A N 1
ATOM 721 C CA . THR A 1 96 ? 2.984 37.125 21.797 1 96.69 96 THR A CA 1
ATOM 722 C C . THR A 1 96 ? 1.474 37.188 21.594 1 96.69 96 THR A C 1
ATOM 724 O O . THR A 1 96 ? 0.714 37.188 22.562 1 96.69 96 THR A O 1
ATOM 727 N N . ASP A 1 97 ? 1.079 37.281 20.328 1 97.25 97 ASP A N 1
ATOM 728 C CA . ASP A 1 97 ? -0.323 37.5 19.969 1 97.25 97 ASP A CA 1
ATOM 729 C C . ASP A 1 97 ? -0.813 36.406 19.016 1 97.25 97 ASP A C 1
ATOM 731 O O . ASP A 1 97 ? -0.33 36.344 17.875 1 97.25 97 ASP A O 1
ATOM 735 N N . LEU A 1 98 ? -1.796 35.656 19.453 1 97.56 98 LEU A N 1
ATOM 736 C CA . LEU A 1 98 ? -2.336 34.594 18.641 1 97.56 98 LEU A CA 1
ATOM 737 C C . LEU A 1 98 ? -3.662 35 18 1 97.56 98 LEU A C 1
ATOM 739 O O . LEU A 1 98 ? -4.617 35.312 18.719 1 97.56 98 LEU A O 1
ATOM 743 N N . PHE A 1 99 ? -3.727 34.938 16.703 1 97.44 99 PHE A N 1
ATOM 744 C CA . PHE A 1 99 ? -4.941 35.281 15.953 1 97.44 99 PHE A CA 1
ATOM 745 C C . PHE A 1 99 ? -5.586 34 15.406 1 97.44 99 PHE A C 1
ATOM 747 O O . PHE A 1 99 ? -4.891 33.094 14.953 1 97.44 99 PHE A O 1
ATOM 754 N N . PHE A 1 100 ? -6.891 33.938 15.5 1 96.06 100 PHE A N 1
ATOM 755 C CA . PHE A 1 100 ? -7.609 32.781 14.953 1 96.06 100 PHE A CA 1
ATOM 756 C C . PHE A 1 100 ? -9.031 33.156 14.57 1 96.06 100 PHE A C 1
ATOM 758 O O . PHE A 1 100 ? -9.602 34.094 15.141 1 96.06 100 PHE A O 1
ATOM 765 N N . GLY A 1 101 ? -9.523 32.469 13.555 1 92.06 101 GLY A N 1
ATOM 766 C CA . GLY A 1 101 ? -10.906 32.656 13.18 1 92.06 101 GLY A CA 1
ATOM 767 C C . GLY A 1 101 ? -11.891 32 14.133 1 92.06 101 GLY A C 1
ATOM 768 O O . GLY A 1 101 ? -11.633 30.922 14.656 1 92.06 101 GLY A O 1
ATOM 769 N N . ALA A 1 102 ? -13.016 32.625 14.328 1 91.94 102 ALA A N 1
ATOM 770 C CA . ALA A 1 102 ? -14.086 32.094 15.172 1 91.94 102 ALA A CA 1
ATOM 771 C C . ALA A 1 102 ? -15.453 32.469 14.609 1 91.94 102 ALA A C 1
ATOM 773 O O . ALA A 1 102 ? -15.625 33.531 13.992 1 91.94 102 ALA A O 1
ATOM 774 N N . GLU A 1 103 ? -16.344 31.562 14.742 1 91.12 103 GLU A N 1
ATOM 775 C CA . GLU A 1 103 ? -17.719 31.906 14.383 1 91.12 103 GLU A CA 1
ATOM 776 C C . GLU A 1 103 ? -18.266 33.031 15.266 1 91.12 103 GLU A C 1
ATOM 778 O O . GLU A 1 103 ? -19.062 33.844 14.805 1 91.12 103 GLU A O 1
ATOM 783 N N . HIS A 1 104 ? -17.859 33 16.5 1 91.88 104 HIS A N 1
ATOM 784 C CA . HIS A 1 104 ? -18.25 34.031 17.469 1 91.88 104 HIS A CA 1
ATOM 785 C C . HIS A 1 104 ? -17.016 34.719 18.078 1 91.88 104 HIS A C 1
ATOM 787 O O . HIS A 1 104 ? -16.609 34.375 19.188 1 91.88 104 HIS A O 1
ATOM 793 N N . ALA A 1 105 ? -16.594 35.781 17.391 1 92.69 105 ALA A N 1
ATOM 794 C CA . ALA A 1 105 ? -15.352 36.469 17.797 1 92.69 105 ALA A CA 1
ATOM 795 C C . ALA A 1 105 ? -15.547 37.219 19.094 1 92.69 105 ALA A C 1
ATOM 797 O O . ALA A 1 105 ? -14.578 37.625 19.75 1 92.69 105 ALA A O 1
ATOM 798 N N . GLU A 1 106 ? -16.797 37.406 19.484 1 92.38 106 GLU A N 1
ATOM 799 C CA . GLU A 1 106 ? -17.109 38.188 20.688 1 92.38 106 GLU A CA 1
ATOM 800 C C . GLU A 1 106 ? -16.906 37.312 21.938 1 92.38 106 GLU A C 1
ATOM 802 O O . GLU A 1 106 ? -16.891 37.844 23.062 1 92.38 106 GLU A O 1
ATOM 807 N N . TYR A 1 107 ? -16.75 36 21.75 1 92.5 107 TYR A N 1
ATOM 808 C CA . TYR A 1 107 ? -16.578 35.125 22.891 1 92.5 107 TYR A CA 1
ATOM 809 C C . TYR A 1 107 ? -15.266 35.406 23.625 1 92.5 107 TYR A C 1
ATOM 811 O O . TYR A 1 107 ? -14.258 35.75 23 1 92.5 107 TYR A O 1
ATOM 819 N N . ASP A 1 108 ? -15.289 35.375 24.891 1 93.25 108 ASP A N 1
ATOM 820 C CA . ASP A 1 108 ? -14.07 35.438 25.688 1 93.25 108 ASP A CA 1
ATOM 821 C C . ASP A 1 108 ? -13.469 34.062 25.906 1 93.25 108 ASP A C 1
ATOM 823 O O . ASP A 1 108 ? -13.602 33.469 26.984 1 93.25 108 ASP A O 1
ATOM 827 N N . PHE A 1 109 ? -12.758 33.656 24.969 1 94.69 109 PHE A N 1
ATOM 828 C CA . PHE A 1 109 ? -12.25 32.281 24.969 1 94.69 109 PHE A CA 1
ATOM 829 C C . PHE A 1 109 ? -11.312 32.031 26.141 1 94.69 109 PHE A C 1
ATOM 831 O O . PHE A 1 109 ? -11.242 30.938 26.672 1 94.69 109 PHE A O 1
ATOM 838 N N . LYS A 1 110 ? -10.562 33.031 26.531 1 92.44 110 LYS A N 1
ATOM 839 C CA . LYS A 1 110 ? -9.695 32.875 27.703 1 92.44 110 LYS A CA 1
ATOM 840 C C . LYS A 1 110 ? -10.508 32.562 28.953 1 92.44 110 LYS A C 1
ATOM 842 O O . LYS A 1 110 ? -10.156 31.656 29.719 1 92.44 110 LYS A O 1
ATOM 847 N N . LYS A 1 111 ? -11.508 33.344 29.141 1 91.88 111 LYS A N 1
ATOM 848 C CA . LYS A 1 111 ? -12.383 33.094 30.281 1 91.88 111 LYS A CA 1
ATOM 849 C C . LYS A 1 111 ? -13.016 31.719 30.219 1 91.88 111 LYS A C 1
ATOM 851 O O . LYS A 1 111 ? -13.117 31.016 31.234 1 91.88 111 LYS A O 1
ATOM 856 N N . TYR A 1 112 ? -13.469 31.391 29.031 1 92.44 112 TYR A N 1
ATOM 857 C CA . TYR A 1 112 ? -14.078 30.078 2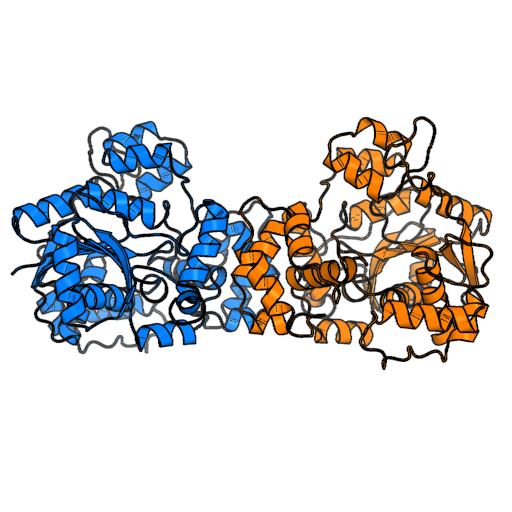8.859 1 92.44 112 TYR A CA 1
ATOM 858 C C . TYR A 1 112 ? -13.086 28.984 29.219 1 92.44 112 TYR A C 1
ATOM 860 O O . TYR A 1 112 ? -13.453 27.984 29.844 1 92.44 112 TYR A O 1
ATOM 868 N N . ALA A 1 113 ? -11.867 29.141 28.797 1 91.88 113 ALA A N 1
ATOM 869 C CA . ALA A 1 113 ? -10.836 28.141 29.078 1 91.88 113 ALA A CA 1
ATOM 870 C C . ALA A 1 113 ? -10.625 27.984 30.578 1 91.88 113 ALA A C 1
ATOM 872 O O . ALA A 1 113 ? -10.438 26.875 31.078 1 91.88 113 ALA A O 1
ATOM 873 N N . GLU A 1 114 ? -10.648 29.047 31.312 1 89.88 114 GLU A N 1
ATOM 874 C CA . GLU A 1 114 ? -10.492 29.031 32.75 1 89.88 114 GLU A CA 1
ATOM 875 C C . GLU A 1 114 ? -11.648 28.281 33.438 1 89.88 114 GLU A C 1
ATOM 877 O O . GLU A 1 114 ? -11.438 27.516 34.375 1 89.88 114 GLU A O 1
ATOM 882 N N . LEU A 1 115 ? -12.758 28.562 32.875 1 88.12 115 LEU A N 1
ATOM 883 C CA . LEU A 1 115 ? -13.961 27.969 33.438 1 88.12 115 LEU A CA 1
ATOM 884 C C . LEU A 1 115 ? -13.969 26.453 33.25 1 88.12 115 LEU A C 1
ATOM 886 O O . LEU A 1 115 ? -14.469 25.703 34.094 1 88.12 115 LEU A O 1
ATOM 890 N N . VAL A 1 116 ? -13.391 26.062 32.156 1 86 116 VAL A N 1
ATOM 891 C CA . VAL A 1 116 ? -13.539 24.641 31.812 1 86 116 VAL A CA 1
ATOM 892 C C . VAL A 1 116 ? -12.242 23.906 32.125 1 86 116 VAL A C 1
ATOM 894 O O . VAL A 1 116 ? -12.086 22.734 31.75 1 86 116 VAL A O 1
ATOM 897 N N . ALA A 1 117 ? -11.32 24.5 32.625 1 81.31 117 ALA A N 1
ATOM 898 C CA . ALA A 1 117 ? -10.008 23.922 32.875 1 81.31 117 ALA A CA 1
ATOM 899 C C . ALA A 1 117 ? -10.133 22.609 33.688 1 81.31 117 ALA A C 1
ATOM 901 O O . ALA A 1 117 ? -9.344 21.688 33.5 1 81.31 117 ALA A O 1
ATOM 902 N N . ASP A 1 118 ? -11.125 22.5 34.469 1 75.56 118 ASP A N 1
ATOM 903 C CA . ASP A 1 118 ? -11.273 21.344 35.344 1 75.56 118 ASP A CA 1
ATOM 904 C C . ASP A 1 118 ? -12.383 20.406 34.844 1 75.56 118 ASP A C 1
ATOM 906 O O . ASP A 1 118 ? -12.766 19.469 35.531 1 75.56 118 ASP A O 1
ATOM 910 N N . VAL A 1 119 ? -12.844 20.844 33.688 1 68.31 119 VAL A N 1
ATOM 911 C CA . VAL A 1 119 ? -13.953 20.047 33.188 1 68.31 119 VAL A CA 1
ATOM 912 C C . VAL A 1 119 ? -13.414 18.781 32.5 1 68.31 119 VAL A C 1
ATOM 914 O O . VAL A 1 119 ? -12.539 18.859 31.641 1 68.31 119 VAL A O 1
ATOM 917 N N . HIS A 1 120 ? -13.633 17.656 33.219 1 60.66 120 HIS A N 1
ATOM 918 C CA . HIS A 1 120 ? -13.336 16.375 32.594 1 60.66 120 HIS A CA 1
ATOM 919 C C . HIS A 1 120 ? -14.609 15.688 32.094 1 60.66 120 HIS A C 1
ATOM 921 O O . HIS A 1 120 ? -15.688 15.906 32.656 1 60.66 120 HIS A O 1
ATOM 927 N N . GLY A 1 121 ? -14.82 15.477 30.797 1 53.47 121 GLY A N 1
ATOM 928 C CA . GLY A 1 121 ? -16.031 14.828 30.312 1 53.47 121 GLY A CA 1
ATOM 929 C C . GLY A 1 121 ? -16.484 13.695 31.219 1 53.47 121 GLY A C 1
ATOM 930 O O . GLY A 1 121 ? -15.68 13.086 31.922 1 53.47 121 GLY A O 1
ATOM 931 N N . ASP A 1 122 ? -17.734 13.68 31.656 1 50.03 122 ASP A N 1
ATOM 932 C CA . ASP A 1 122 ? -18.281 12.523 32.344 1 50.03 122 ASP A CA 1
ATOM 933 C C . ASP A 1 122 ? -18.406 11.32 31.422 1 50.03 122 ASP A C 1
ATOM 935 O O . ASP A 1 122 ? -19.203 11.328 30.484 1 50.03 122 ASP A O 1
ATOM 939 N N . PHE A 1 123 ? -17.328 10.523 31.359 1 47.31 123 PHE A N 1
ATOM 940 C CA . PHE A 1 123 ? -17.156 9.367 30.484 1 47.31 123 PHE A CA 1
ATOM 941 C C . PHE A 1 123 ? -18.203 8.305 30.781 1 47.31 123 PHE A C 1
ATOM 943 O O . PHE A 1 123 ? -18.219 7.246 30.156 1 47.31 123 PHE A O 1
ATOM 950 N N . LYS A 1 124 ? -19.047 8.414 31.828 1 46.97 124 LYS A N 1
ATOM 951 C CA . LYS A 1 124 ? -19.891 7.258 32.125 1 46.97 124 LYS A CA 1
ATOM 952 C C . LYS A 1 124 ? -20.969 7.059 31.078 1 46.97 124 LYS A C 1
ATOM 954 O O . LYS A 1 124 ? -21.656 6.035 31.078 1 46.97 124 LYS A O 1
ATOM 959 N N . LYS A 1 125 ? -21.234 8.008 30.375 1 47.31 125 LYS A N 1
ATOM 960 C CA . LYS A 1 125 ? -22.406 7.766 29.531 1 47.31 125 LYS A CA 1
ATOM 961 C C . LYS A 1 125 ? -22 7.145 28.203 1 47.31 125 LYS A C 1
ATOM 963 O O . LYS A 1 125 ? -21.328 7.781 27.391 1 47.31 125 LYS A O 1
ATOM 968 N N . TYR A 1 126 ? -22.109 5.953 28.078 1 47.06 126 TYR A N 1
ATOM 969 C CA . TYR A 1 126 ? -21.797 5.008 27.016 1 47.06 126 TYR A CA 1
ATOM 970 C C . TYR A 1 126 ? -22.5 5.402 25.719 1 47.06 126 TYR A C 1
ATOM 972 O O . TYR A 1 126 ? -22.125 4.93 24.641 1 47.06 126 TYR A O 1
ATOM 980 N N . ASP A 1 127 ? -23.609 6.305 25.875 1 48.84 127 ASP A N 1
ATOM 981 C CA . ASP A 1 127 ? -24.484 6.438 24.719 1 48.84 127 ASP A CA 1
ATOM 982 C C . ASP A 1 127 ? -24.078 7.621 23.844 1 48.84 127 ASP A C 1
ATOM 984 O O . ASP A 1 127 ? -24.719 7.902 22.828 1 48.84 127 ASP A O 1
ATOM 988 N N . GLN A 1 128 ? -23.078 8.383 24.312 1 52.88 128 GLN A N 1
ATOM 989 C CA . GLN A 1 128 ? -22.703 9.531 23.5 1 52.88 128 GLN A CA 1
ATOM 990 C C . GLN A 1 128 ? -21.219 9.539 23.219 1 52.88 128 GLN A C 1
ATOM 992 O O . GLN A 1 128 ? -20.422 8.961 23.969 1 52.88 128 GLN A O 1
ATOM 997 N N . SER A 1 129 ? -21.031 10.133 22.078 1 60.16 129 SER A N 1
ATOM 998 C CA . SER A 1 129 ? -19.625 10.281 21.734 1 60.16 129 SER A CA 1
ATOM 999 C C . SER A 1 129 ? -18.906 11.172 22.734 1 60.16 129 SER A C 1
ATOM 1001 O O . SER A 1 129 ? -19.531 11.969 23.438 1 60.16 129 SER A O 1
ATOM 1003 N N . TYR A 1 130 ? -17.719 10.891 23.156 1 58.34 130 TYR A N 1
ATOM 1004 C CA . TYR A 1 130 ? -16.875 11.695 24.031 1 58.34 130 TYR A CA 1
ATOM 1005 C C . TYR A 1 130 ? -17 13.18 23.703 1 58.34 130 TYR A C 1
ATOM 1007 O O . TYR A 1 130 ? -17.141 14.016 24.609 1 58.34 130 TYR A O 1
ATOM 1015 N N . ALA A 1 131 ? -17.188 13.477 22.484 1 64.44 131 ALA A N 1
ATOM 1016 C CA . ALA A 1 131 ? -17.281 14.867 22.047 1 64.44 131 ALA A CA 1
ATOM 1017 C C . ALA A 1 131 ? -18.578 15.508 22.516 1 64.44 131 ALA A C 1
ATOM 1019 O O . ALA A 1 131 ? -18.594 16.656 22.969 1 64.44 131 ALA A O 1
ATOM 1020 N N . ALA A 1 132 ? -19.562 14.742 22.422 1 69 132 ALA A N 1
ATOM 1021 C CA . ALA A 1 132 ? -20.859 15.266 22.797 1 69 132 ALA A CA 1
ATOM 1022 C C . ALA A 1 132 ? -20.922 15.516 24.312 1 69 132 ALA A C 1
ATOM 1024 O O . ALA A 1 132 ? -21.438 16.547 24.75 1 69 132 ALA A O 1
ATOM 1025 N N . SER A 1 133 ? -20.375 14.602 25.031 1 68.19 133 SER A N 1
ATOM 1026 C CA . SER A 1 133 ? -20.359 14.75 26.484 1 68.19 133 SER A CA 1
ATOM 1027 C C . SER A 1 133 ? -19.516 15.938 26.922 1 68.19 133 SER A C 1
ATOM 1029 O O . SER A 1 133 ? -19.891 16.672 27.844 1 68.19 133 SER A O 1
ATOM 1031 N N . PHE A 1 134 ? -18.5 16.078 26.234 1 70.06 134 PHE A N 1
ATOM 1032 C CA . PHE A 1 134 ? -17.609 17.188 26.516 1 70.06 134 PHE A CA 1
ATOM 1033 C C . PHE A 1 134 ? -18.266 18.531 26.203 1 70.06 134 PHE A C 1
ATOM 1035 O O . PHE A 1 134 ? -18.188 19.469 27 1 70.06 134 PHE A O 1
ATOM 1042 N N . GLN A 1 135 ? -18.938 18.562 25.156 1 76.56 135 GLN A N 1
ATOM 1043 C CA . GLN A 1 135 ? -19.609 19.797 24.75 1 76.56 135 GLN A CA 1
ATOM 1044 C C . GLN A 1 135 ? -20.719 20.172 25.734 1 76.56 135 GLN A C 1
ATOM 1046 O O . GLN A 1 135 ? -20.922 21.344 26 1 76.56 135 GLN A O 1
ATOM 1051 N N . GLN A 1 136 ? -21.359 19.172 26.219 1 76.75 136 GLN A N 1
ATOM 1052 C CA . GLN A 1 136 ? -22.406 19.406 27.203 1 76.75 136 GLN A CA 1
ATOM 1053 C C . GLN A 1 136 ? -21.828 19.969 28.5 1 76.75 136 GLN A C 1
ATOM 1055 O O . GLN A 1 136 ? -22.406 20.875 29.109 1 76.75 136 GLN A O 1
ATOM 1060 N N . ALA A 1 137 ? -20.75 19.406 28.859 1 77.56 137 ALA A N 1
ATOM 1061 C CA . ALA A 1 137 ? -20.094 19.859 30.094 1 77.56 137 ALA A CA 1
ATOM 1062 C C . ALA A 1 137 ? -19.625 21.297 29.953 1 77.56 137 ALA A C 1
ATOM 1064 O O . ALA A 1 137 ? -19.75 22.094 30.891 1 77.56 137 ALA A O 1
ATOM 1065 N N . ILE A 1 138 ? -19.172 21.594 28.812 1 79.25 138 ILE A N 1
ATOM 1066 C CA . ILE A 1 138 ? -18.719 22.953 28.516 1 79.25 138 ILE A CA 1
ATOM 1067 C C . ILE A 1 138 ? -19.891 23.922 28.562 1 79.25 138 ILE A C 1
ATOM 1069 O O . ILE A 1 138 ? -19.812 24.984 29.172 1 79.25 138 ILE A O 1
ATOM 1073 N N . ALA A 1 139 ? -20.922 23.5 27.953 1 83.38 139 ALA A N 1
ATOM 1074 C CA . ALA A 1 139 ? -22.109 24.359 27.875 1 83.38 139 ALA A CA 1
ATOM 1075 C C . ALA A 1 139 ? -22.641 24.656 29.281 1 83.38 139 ALA A C 1
ATOM 1077 O O . ALA A 1 139 ? -23.125 25.766 29.531 1 83.38 139 ALA A O 1
ATOM 1078 N N . GLN A 1 140 ? -22.641 23.734 30.094 1 81.19 140 GLN A N 1
ATOM 1079 C CA . GLN A 1 140 ? -23.125 23.906 31.453 1 81.19 140 GLN A CA 1
ATOM 1080 C C . GLN A 1 140 ? -22.281 24.922 32.219 1 81.19 140 GLN A C 1
ATOM 1082 O O . GLN A 1 140 ? -22.797 25.703 33 1 81.19 140 GLN A O 1
ATOM 1087 N N . LYS A 1 141 ? -21.062 24.906 31.953 1 82.94 141 LYS A N 1
ATOM 1088 C CA . LYS A 1 141 ? -20.156 25.766 32.688 1 82.94 141 LYS A CA 1
ATOM 1089 C C . LYS A 1 141 ? -20.156 27.188 32.125 1 82.94 141 LYS A C 1
ATOM 1091 O O . LYS A 1 141 ? -20.078 28.172 32.875 1 82.94 141 LYS A O 1
ATOM 1096 N N . ILE A 1 142 ? -20.234 27.297 30.812 1 84.31 142 ILE A N 1
ATOM 1097 C CA . ILE A 1 142 ? -20.078 28.578 30.125 1 84.31 142 ILE A CA 1
ATOM 1098 C C . ILE A 1 142 ? -21.453 29.234 29.938 1 84.31 142 ILE A C 1
ATOM 1100 O O . ILE A 1 142 ? -21.547 30.453 29.797 1 84.31 142 ILE A O 1
ATOM 1104 N N . GLY A 1 143 ? -22.5 28.453 29.953 1 84.44 143 GLY A N 1
ATOM 1105 C CA . GLY A 1 143 ? -23.859 28.969 29.844 1 84.44 143 GLY A CA 1
ATOM 1106 C C . GLY A 1 143 ? -24.406 28.906 28.438 1 84.44 143 GLY A C 1
ATOM 1107 O O . GLY A 1 143 ? -25.531 29.328 28.188 1 84.44 143 GLY A O 1
ATOM 1108 N N . HIS A 1 144 ? -23.531 28.594 27.469 1 86.12 144 HIS A N 1
ATOM 1109 C CA . HIS A 1 144 ? -23.969 28.391 26.094 1 86.12 144 HIS A CA 1
ATOM 1110 C C . HIS A 1 144 ? -23.109 27.344 25.375 1 86.12 144 HIS A C 1
ATOM 1112 O O . HIS A 1 144 ? -22.031 26.984 25.875 1 86.12 144 HIS A O 1
ATOM 1118 N N . SER A 1 145 ? -23.656 26.953 24.312 1 84.44 145 SER A N 1
ATOM 1119 C CA . SER A 1 145 ? -22.938 25.906 23.578 1 84.44 145 SER A CA 1
ATOM 1120 C C . SER A 1 145 ? -21.781 26.484 22.781 1 84.44 145 SER A C 1
ATOM 1122 O O . SER A 1 145 ? -21.859 27.609 22.281 1 84.44 145 SER A O 1
ATOM 1124 N N . VAL A 1 146 ? -20.719 25.812 22.734 1 84.31 146 VAL A N 1
ATOM 1125 C CA . VAL A 1 146 ? -19.578 26.062 21.859 1 84.31 146 VAL A CA 1
ATOM 1126 C C . VAL A 1 146 ? -19.406 24.891 20.891 1 84.31 146 VAL A C 1
ATOM 1128 O O . VAL A 1 146 ? -18.5 24.062 21.062 1 84.31 146 VAL A O 1
ATOM 1131 N N . ASP A 1 147 ? -20.281 24.828 19.875 1 83 147 ASP A N 1
ATOM 1132 C CA . ASP A 1 147 ? -20.344 23.609 19.078 1 83 147 ASP A CA 1
ATOM 1133 C C . ASP A 1 147 ? -19.906 23.859 17.641 1 83 147 ASP A C 1
ATOM 1135 O O . ASP A 1 147 ? -19.844 22.938 16.828 1 83 147 ASP A O 1
ATOM 1139 N N . GLN A 1 148 ? -19.594 25.141 17.422 1 86.5 148 GLN A N 1
ATOM 1140 C CA . GLN A 1 148 ? -19.094 25.422 16.078 1 86.5 148 GLN A CA 1
ATOM 1141 C C . GLN A 1 148 ? -17.609 25.078 15.961 1 86.5 148 GLN A C 1
ATOM 1143 O O . GLN A 1 148 ? -16.844 25.266 16.906 1 86.5 148 GLN A O 1
ATOM 1148 N N . PRO A 1 149 ? -17.25 24.594 14.859 1 86.88 149 PRO A N 1
ATOM 1149 C CA . PRO A 1 149 ? -15.914 24.031 14.688 1 86.88 149 PRO A CA 1
ATOM 1150 C C . PRO A 1 149 ? -14.805 25 15.055 1 86.88 149 PRO A C 1
ATOM 1152 O O . PRO A 1 149 ? -13.906 24.672 15.828 1 86.88 149 PRO A O 1
ATOM 1155 N N . ASN A 1 150 ? -14.883 26.234 14.586 1 90.69 150 ASN A N 1
ATOM 1156 C CA . ASN A 1 150 ? -13.797 27.188 14.836 1 90.69 150 ASN A CA 1
ATOM 1157 C C . ASN A 1 150 ? -13.836 27.703 16.266 1 90.69 150 ASN A C 1
ATOM 1159 O O . ASN A 1 150 ? -12.797 28.078 16.828 1 90.69 150 ASN A O 1
ATOM 1163 N N . ASP A 1 151 ? -15.039 27.703 16.859 1 92.62 151 ASP A N 1
ATOM 1164 C CA . ASP A 1 151 ? -15.141 28.062 18.266 1 92.62 151 ASP A CA 1
ATOM 1165 C C . ASP A 1 151 ? -14.492 27 19.156 1 92.62 151 ASP A C 1
ATOM 1167 O O . ASP A 1 151 ? -13.82 27.328 20.141 1 92.62 151 ASP A O 1
ATOM 1171 N N . LEU A 1 152 ? -14.727 25.844 18.781 1 90.69 152 LEU A N 1
ATOM 1172 C CA . LEU A 1 152 ? -14.133 24.734 19.531 1 90.69 152 LEU A CA 1
ATOM 1173 C C . LEU A 1 152 ? -12.617 24.766 19.422 1 90.69 152 LEU A C 1
ATOM 1175 O O . LEU A 1 152 ? -11.914 24.516 20.406 1 90.69 152 LEU A O 1
ATOM 1179 N N . LEU A 1 153 ? -12.164 25.016 18.297 1 93.25 153 LEU A N 1
ATOM 1180 C CA . LEU A 1 153 ? -10.719 25.109 18.062 1 93.25 153 LEU A CA 1
ATOM 1181 C C . LEU A 1 153 ? -10.133 26.281 18.844 1 93.25 153 LEU A C 1
ATOM 1183 O O . LEU A 1 153 ? -9.078 26.156 19.469 1 93.25 153 LEU A O 1
ATOM 1187 N N . ALA A 1 154 ? -10.844 27.344 18.781 1 94.94 154 ALA A N 1
ATOM 1188 C CA . ALA A 1 154 ? -10.422 28.531 19.531 1 94.94 154 ALA A CA 1
ATOM 1189 C C . ALA A 1 154 ? -10.328 28.234 21.016 1 94.94 154 ALA A C 1
ATOM 1191 O O . ALA A 1 154 ? -9.367 28.641 21.688 1 94.94 154 ALA A O 1
ATOM 1192 N N . LEU A 1 155 ? -11.312 27.562 21.484 1 93.56 155 LEU A N 1
ATOM 1193 C CA . LEU A 1 155 ? -11.312 27.188 22.891 1 93.56 155 LEU A CA 1
ATOM 1194 C C . LEU A 1 155 ? -10.117 26.297 23.219 1 93.56 155 LEU A C 1
ATOM 1196 O O . LEU A 1 155 ? -9.5 26.438 24.281 1 93.56 155 LEU A O 1
ATOM 1200 N N . SER A 1 156 ? -9.781 25.406 22.359 1 94.25 156 SER A N 1
ATOM 1201 C CA . SER A 1 156 ? -8.625 24.531 22.547 1 94.25 156 SER A CA 1
ATOM 1202 C C . SER A 1 156 ? -7.332 25.328 22.578 1 94.25 156 SER A C 1
ATOM 1204 O O . SER A 1 156 ? -6.426 25.016 23.359 1 94.25 156 SER A O 1
ATOM 1206 N N . TYR A 1 157 ? -7.223 26.344 21.719 1 96.19 157 TYR A N 1
ATOM 1207 C CA . TYR A 1 157 ? -6.051 27.219 21.75 1 96.19 157 TYR A CA 1
ATOM 1208 C C . TYR A 1 157 ? -5.926 27.922 23.094 1 96.19 157 TYR A C 1
ATOM 1210 O O . TYR A 1 157 ? -4.836 28 23.656 1 96.19 157 TYR A O 1
ATOM 1218 N N . ALA A 1 158 ? -7.059 28.359 23.547 1 94.56 158 ALA A N 1
ATOM 1219 C CA . ALA A 1 158 ? -7.086 29.078 24.828 1 94.56 158 ALA A CA 1
ATOM 1220 C C . ALA A 1 158 ? -6.676 28.156 25.969 1 94.56 158 ALA A C 1
ATOM 1222 O O . ALA A 1 158 ? -5.902 28.562 26.844 1 94.56 158 ALA A O 1
ATOM 1223 N N . LYS A 1 159 ? -7.211 27.047 25.953 1 92.75 159 LYS A N 1
ATOM 1224 C CA . LYS A 1 159 ? -6.879 26.062 27 1 92.75 159 LYS A CA 1
ATOM 1225 C C . LYS A 1 159 ? -5.387 25.75 27 1 92.75 159 LYS A C 1
ATOM 1227 O O . LYS A 1 159 ? -4.766 25.672 28.062 1 92.75 159 LYS A O 1
ATOM 1232 N N . GLN A 1 160 ? -4.898 25.547 25.812 1 93.25 160 GLN A N 1
ATOM 1233 C CA . GLN A 1 160 ? -3.477 25.234 25.703 1 93.25 160 GLN A CA 1
ATOM 1234 C C . GLN A 1 160 ? -2.615 26.406 26.172 1 93.25 160 GLN A C 1
ATOM 1236 O O . GLN A 1 160 ? -1.594 26.203 26.828 1 93.25 160 GLN A O 1
ATOM 1241 N N . SER A 1 161 ? -2.965 27.562 25.812 1 92.81 161 SER A N 1
ATOM 1242 C CA . SER A 1 161 ? -2.246 28.75 26.25 1 92.81 161 SER A CA 1
ATOM 1243 C C . SER A 1 161 ? -2.232 28.859 27.781 1 92.81 161 SER A C 1
ATOM 1245 O O . SER A 1 161 ? -1.208 29.203 28.375 1 92.81 161 SER A O 1
ATOM 1247 N N . LEU A 1 162 ? -3.318 28.594 28.344 1 90.19 162 LEU A N 1
ATOM 1248 C CA . LEU A 1 162 ? -3.445 28.641 29.797 1 90.19 162 LEU A CA 1
ATOM 1249 C C . LEU A 1 162 ? -2.533 27.594 30.453 1 90.19 162 LEU A C 1
ATOM 1251 O O . LEU A 1 162 ? -1.875 27.891 31.453 1 90.19 162 LEU A O 1
ATOM 1255 N N . LEU A 1 163 ? -2.576 26.469 29.922 1 87.75 163 LEU A N 1
ATOM 1256 C CA . LEU A 1 163 ? -1.795 25.359 30.469 1 87.75 163 LEU A CA 1
ATOM 1257 C C . LEU A 1 163 ? -0.302 25.672 30.406 1 87.75 163 LEU A C 1
ATOM 1259 O O . LEU A 1 163 ? 0.455 25.266 31.297 1 87.75 163 LEU A O 1
ATOM 1263 N N . MET A 1 164 ? 0.09 26.281 29.359 1 87.06 164 MET A N 1
ATOM 1264 C CA . MET A 1 164 ? 1.503 26.578 29.156 1 87.06 164 MET A CA 1
ATOM 1265 C C . MET A 1 164 ? 1.917 27.797 29.969 1 87.06 164 MET A C 1
ATOM 1267 O O . MET A 1 164 ? 3.102 28.141 30.047 1 87.06 164 MET A O 1
ATOM 1271 N N . LYS A 1 165 ? 0.988 28.344 30.719 1 77.44 165 LYS A N 1
ATOM 1272 C CA . LYS A 1 165 ? 1.228 29.562 31.484 1 77.44 165 LYS A CA 1
ATOM 1273 C C . LYS A 1 165 ? 1.875 30.641 30.625 1 77.44 165 LYS A C 1
ATOM 1275 O O . LYS A 1 165 ? 2.758 31.375 31.078 1 77.44 165 LYS A O 1
ATOM 1280 N N . ASP A 1 166 ? 1.547 30.484 29.438 1 68.31 166 ASP A N 1
ATOM 1281 C CA . ASP A 1 166 ? 2.1 31.453 28.484 1 68.31 166 ASP A CA 1
ATOM 1282 C C . ASP A 1 166 ? 1.286 32.75 28.484 1 68.31 166 ASP A C 1
ATOM 1284 O O . ASP A 1 166 ? 0.105 32.75 28.828 1 68.31 166 ASP A O 1
ATOM 1288 N N . GLU A 1 167 ? 1.93 33.781 28.328 1 78.62 167 GLU A N 1
ATOM 1289 C CA . GLU A 1 167 ? 1.314 35.094 28.281 1 78.62 167 GLU A CA 1
ATOM 1290 C C . GLU A 1 167 ? 0.825 35.438 26.875 1 78.62 167 GLU A C 1
ATOM 1292 O O . GLU A 1 167 ? 0.941 36.562 26.422 1 78.62 167 GLU A O 1
ATOM 1297 N N . LEU A 1 168 ? 0.249 34.375 26.125 1 91.5 168 LEU A N 1
ATOM 1298 C CA . LEU A 1 168 ? -0.226 34.656 24.781 1 91.5 168 LEU A CA 1
ATOM 1299 C C . LEU A 1 168 ? -1.521 35.469 24.812 1 91.5 168 LEU A C 1
ATOM 1301 O O . LEU A 1 168 ? -2.447 35.125 25.547 1 91.5 168 LEU A O 1
ATOM 1305 N N . GLU A 1 169 ? -1.545 36.531 24.156 1 95.31 169 GLU A N 1
ATOM 1306 C CA . GLU A 1 169 ? -2.779 37.281 23.953 1 95.31 169 GLU A CA 1
ATOM 1307 C C . GLU A 1 169 ? -3.602 36.688 22.812 1 95.31 169 GLU A C 1
ATOM 1309 O O . GLU A 1 169 ? -3.078 36.438 21.719 1 95.31 169 GLU A O 1
ATOM 1314 N N . LEU A 1 170 ? -4.906 36.406 23.078 1 96.25 170 LEU A N 1
ATOM 1315 C CA . LEU A 1 170 ? -5.777 35.781 22.078 1 96.25 170 LEU A CA 1
ATOM 1316 C C . LEU A 1 170 ? -6.582 36.844 21.328 1 96.25 170 LEU A C 1
ATOM 1318 O O . LEU A 1 170 ? -7.164 37.75 21.938 1 96.25 170 LEU A O 1
ATOM 1322 N N . HIS A 1 171 ? -6.555 36.719 20.031 1 96.44 171 HIS A N 1
ATOM 1323 C CA . HIS A 1 171 ? -7.281 37.656 19.172 1 96.44 171 HIS A CA 1
ATOM 1324 C C . HIS A 1 171 ? -8.219 36.906 18.219 1 96.44 171 HIS A C 1
ATOM 1326 O O . HIS A 1 171 ? -7.844 36.594 17.094 1 96.44 171 HIS A O 1
ATOM 1332 N N . PRO A 1 172 ? -9.484 36.656 18.625 1 95.44 172 PRO A N 1
ATOM 1333 C CA . PRO A 1 172 ? -10.445 36.062 17.688 1 95.44 172 PRO A CA 1
ATOM 1334 C C . PRO A 1 172 ? -10.82 37 16.547 1 95.44 172 PRO A C 1
ATOM 1336 O O . PRO A 1 172 ? -11 38.188 16.766 1 95.44 172 PRO A O 1
ATOM 1339 N N . VAL A 1 173 ? -10.773 36.531 15.406 1 93.19 173 VAL A N 1
ATOM 1340 C CA . VAL A 1 173 ? -11.211 37.25 14.219 1 93.19 173 VAL A CA 1
ATOM 1341 C C . VAL A 1 173 ? -12.523 36.656 13.703 1 93.19 173 VAL A C 1
ATOM 1343 O O . VAL A 1 173 ? -12.633 35.469 13.492 1 93.19 173 VAL A O 1
ATOM 1346 N N . GLN A 1 174 ? -13.461 37.531 13.477 1 90.25 174 GLN A N 1
ATOM 1347 C CA . GLN A 1 174 ? -14.766 37.094 13.023 1 90.25 174 GLN A CA 1
ATOM 1348 C C . GLN A 1 174 ? -14.68 36.469 11.633 1 90.25 174 GLN A C 1
ATOM 1350 O O . GLN A 1 174 ? -14.188 37.094 10.688 1 90.25 174 GLN A O 1
ATOM 1355 N N . ARG A 1 175 ? -15.109 35.219 11.578 1 84.94 175 ARG A N 1
ATOM 1356 C CA . ARG A 1 175 ? -15.156 34.562 10.273 1 84.94 175 ARG A CA 1
ATOM 1357 C C . ARG A 1 175 ? -16.25 35.156 9.398 1 84.94 175 ARG A C 1
ATOM 1359 O O . ARG A 1 175 ? -17.359 35.469 9.883 1 84.94 175 ARG A O 1
ATOM 1366 N N . ILE A 1 176 ? -15.898 35.594 8.273 1 71.12 176 ILE A N 1
ATOM 1367 C CA . ILE A 1 176 ? -16.875 36.156 7.344 1 71.12 176 ILE A CA 1
ATOM 1368 C C . ILE A 1 176 ? -17.438 35.031 6.457 1 71.12 176 ILE A C 1
ATOM 1370 O O . ILE A 1 176 ? -16.688 34.281 5.836 1 71.12 176 ILE A O 1
ATOM 1374 N N . GLN A 1 17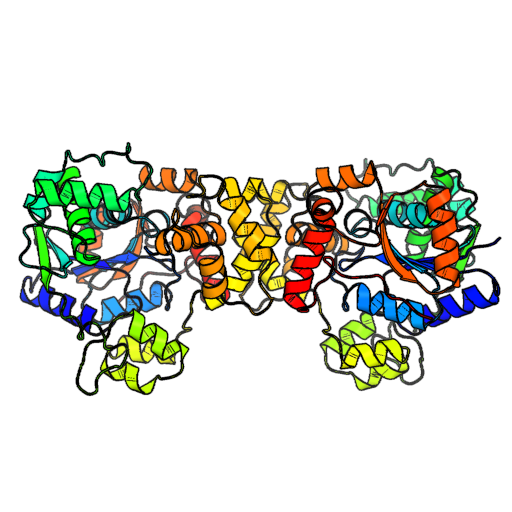7 ? -18.453 34.281 6.93 1 56.91 177 GLN A N 1
ATOM 1375 C CA . GLN A 1 177 ? -19 33.094 6.27 1 56.91 177 GLN A CA 1
ATOM 1376 C C . GLN A 1 177 ? -19.609 33.469 4.922 1 56.91 177 GLN A C 1
ATOM 1378 O O . GLN A 1 177 ? -20.234 34.531 4.781 1 56.91 177 GLN A O 1
ATOM 1383 N N . ALA A 1 178 ? -19.094 33.062 3.775 1 52.97 178 ALA A N 1
ATOM 1384 C CA . ALA A 1 178 ? -20.031 33.031 2.65 1 52.97 178 ALA A CA 1
ATOM 1385 C C . ALA A 1 178 ? -21.375 32.438 3.07 1 52.97 178 ALA A C 1
ATOM 1387 O O . ALA A 1 178 ? -21.438 31.641 4.004 1 52.97 178 ALA A O 1
ATOM 1388 N N . GLY A 1 179 ? -22.406 33 3.201 1 42.34 179 GLY A N 1
ATOM 1389 C CA . GLY A 1 179 ? -23.625 32.344 3.666 1 42.34 179 GLY A CA 1
ATOM 1390 C C . GLY A 1 179 ? -23.578 30.844 3.525 1 42.34 179 GLY A C 1
ATOM 1391 O O . GLY A 1 179 ? -22.859 30.312 2.676 1 42.34 179 GLY A O 1
ATOM 1392 N N . TYR A 1 180 ? -23.969 30.109 4.719 1 37.41 180 TYR A N 1
ATOM 1393 C CA . TYR A 1 180 ? -23.953 28.688 5.031 1 37.41 180 TYR A CA 1
ATOM 1394 C C . TYR A 1 180 ? -24 27.844 3.762 1 37.41 180 TYR A C 1
ATOM 1396 O O . TYR A 1 180 ? -23.391 26.781 3.693 1 37.41 180 TYR A O 1
ATOM 1404 N N . HIS A 1 181 ? -25.234 27.875 3.084 1 36.88 181 HIS A N 1
ATOM 1405 C CA . HIS A 1 181 ? -25.797 26.969 2.088 1 36.88 181 HIS A CA 1
ATOM 1406 C C . HIS A 1 181 ? -25.094 27.125 0.742 1 36.88 181 HIS A C 1
ATOM 1408 O O . HIS A 1 181 ? -25.562 26.609 -0.271 1 36.88 181 HIS A O 1
ATOM 1414 N N . ASP A 1 182 ? -24.281 28.078 0.521 1 36.12 182 ASP A N 1
ATOM 1415 C CA . ASP A 1 182 ? -24.031 28.328 -0.898 1 36.12 182 ASP A CA 1
ATOM 1416 C C . ASP A 1 182 ? -22.891 27.453 -1.412 1 36.12 182 ASP A C 1
ATOM 1418 O O . ASP A 1 182 ? -21.719 27.812 -1.251 1 36.12 182 ASP A O 1
ATOM 1422 N N . THR A 1 183 ? -22.922 26.234 -1.196 1 42.19 183 THR A N 1
ATOM 1423 C CA . THR A 1 183 ? -22.125 25.422 -2.105 1 42.19 183 THR A CA 1
ATOM 1424 C C . THR A 1 183 ? -21.938 26.141 -3.439 1 42.19 183 THR A C 1
ATOM 1426 O O . THR A 1 183 ? -21.141 25.688 -4.281 1 42.19 183 THR A O 1
ATOM 1429 N N . THR A 1 184 ? -23.016 26.828 -3.832 1 39.84 184 THR A N 1
ATOM 1430 C CA . THR A 1 184 ? -22.984 27.594 -5.078 1 39.84 184 THR A CA 1
ATOM 1431 C C . THR A 1 184 ? -22.344 28.953 -4.871 1 39.84 184 THR A C 1
ATOM 1433 O O . THR A 1 184 ? -22.672 29.672 -3.924 1 39.84 184 THR A O 1
ATOM 1436 N N . PHE A 1 185 ? -21.047 29.109 -5.234 1 46.62 185 PHE A N 1
ATOM 1437 C CA . PHE A 1 185 ? -20.422 30.422 -5.352 1 46.62 185 PHE A CA 1
ATOM 1438 C C . PHE A 1 185 ? -21.484 31.484 -5.645 1 46.62 185 PHE A C 1
ATOM 1440 O O . PHE A 1 185 ? -22.062 31.5 -6.727 1 46.62 185 PHE A O 1
ATOM 1447 N N . GLY A 1 186 ? -22.297 31.734 -4.797 1 40.59 186 GLY A N 1
ATOM 1448 C CA . GLY A 1 186 ? -23.172 32.812 -5.215 1 40.59 186 GLY A CA 1
ATOM 1449 C C . GLY A 1 186 ? -22.438 33.938 -5.953 1 40.59 186 GLY A C 1
ATOM 1450 O O . GLY A 1 186 ? -21.219 34.062 -5.824 1 40.59 186 GLY A O 1
ATOM 1451 N N . ASP A 1 187 ? -22.969 34.5 -7.039 1 46.16 187 ASP A N 1
ATOM 1452 C CA . ASP A 1 187 ? -22.516 35.438 -8.07 1 46.16 187 ASP A CA 1
ATOM 1453 C C . ASP A 1 187 ? -21.625 36.531 -7.477 1 46.16 187 ASP A C 1
ATOM 1455 O O . ASP A 1 187 ? -20.688 36.969 -8.109 1 46.16 187 ASP A O 1
ATOM 1459 N N . ASN A 1 188 ? -21.875 37.062 -6.242 1 47.88 188 ASN A N 1
ATOM 1460 C CA . ASN A 1 188 ? -21.203 38.281 -5.848 1 47.88 188 ASN A CA 1
ATOM 1461 C C . ASN A 1 188 ? -20.281 38.094 -4.656 1 47.88 188 ASN A C 1
ATOM 1463 O O . ASN A 1 188 ? -19.734 39.031 -4.105 1 47.88 188 ASN A O 1
ATOM 1467 N N . SER A 1 189 ? -20.094 36.812 -4.223 1 58.12 189 SER A N 1
ATOM 1468 C CA . SER A 1 189 ? -19.328 36.719 -2.988 1 58.12 189 SER A CA 1
ATOM 1469 C C . SER A 1 189 ? -17.859 36.438 -3.273 1 58.12 189 SER A C 1
ATOM 1471 O O . SER A 1 189 ? -17.531 35.562 -4.082 1 58.12 189 SER A O 1
ATOM 1473 N N . LYS A 1 190 ? -16.953 37.344 -2.797 1 67.44 190 LYS A N 1
ATOM 1474 C CA . LYS A 1 190 ? -15.508 37.312 -2.984 1 67.44 190 LYS A CA 1
ATOM 1475 C C . LYS A 1 190 ? -14.852 36.312 -2.037 1 67.44 190 LYS A C 1
ATOM 1477 O O . LYS A 1 190 ? -13.633 36.094 -2.09 1 67.44 190 LYS A O 1
ATOM 1482 N N . ILE A 1 191 ? -15.641 35.562 -1.161 1 71.19 191 ILE A N 1
ATOM 1483 C CA . ILE A 1 191 ? -15.055 34.625 -0.219 1 71.19 191 ILE A CA 1
ATOM 1484 C C . ILE A 1 191 ? -15.781 33.281 -0.306 1 71.19 191 ILE A C 1
ATOM 1486 O O . ILE A 1 191 ? -17.016 33.25 -0.4 1 71.19 191 ILE A O 1
ATOM 1490 N N . ALA A 1 192 ? -15.062 32.25 -0.537 1 72 192 ALA A N 1
ATOM 1491 C CA . ALA A 1 192 ? -15.594 30.891 -0.564 1 72 192 ALA A CA 1
ATOM 1492 C C . ALA A 1 192 ? -14.875 30 0.447 1 72 192 ALA A C 1
ATOM 1494 O O . ALA A 1 192 ? -13.75 30.297 0.857 1 72 192 ALA A O 1
ATOM 1495 N N . SER A 1 193 ? -15.617 29.047 0.969 1 79 193 SER A N 1
ATOM 1496 C CA . SER A 1 193 ? -14.992 28.078 1.864 1 79 193 SER A CA 1
ATOM 1497 C C . SER A 1 193 ? -13.961 27.234 1.126 1 79 193 SER A C 1
ATOM 1499 O O . SER A 1 193 ? -14.031 27.078 -0.094 1 79 193 SER A O 1
ATOM 1501 N N . ALA A 1 194 ? -12.977 26.766 1.911 1 81.88 194 ALA A N 1
ATOM 1502 C CA . ALA A 1 194 ? -11.953 25.875 1.355 1 81.88 194 ALA A CA 1
ATOM 1503 C C . ALA A 1 194 ? -12.586 24.641 0.739 1 81.88 194 ALA A C 1
ATOM 1505 O O . ALA A 1 194 ? -12.172 24.188 -0.33 1 81.88 194 ALA A O 1
ATOM 1506 N N . THR A 1 195 ? -13.578 24.109 1.331 1 82.62 195 THR A N 1
ATOM 1507 C CA . THR A 1 195 ? -14.289 22.922 0.853 1 82.62 195 THR A CA 1
ATOM 1508 C C . THR A 1 195 ? -14.93 23.188 -0.505 1 82.62 195 THR A C 1
ATOM 1510 O O . THR A 1 195 ? -14.844 22.359 -1.411 1 82.62 195 THR A O 1
ATOM 1513 N N . ALA A 1 196 ? -15.516 24.328 -0.595 1 81.19 196 ALA A N 1
ATOM 1514 C CA . ALA A 1 196 ? -16.156 24.703 -1.85 1 81.19 196 ALA A CA 1
ATOM 1515 C C . ALA A 1 196 ? -15.141 24.812 -2.98 1 81.19 196 ALA A C 1
ATOM 1517 O O . ALA A 1 196 ? -15.414 24.391 -4.109 1 81.19 196 ALA A O 1
ATOM 1518 N N . ILE A 1 197 ? -14.07 25.297 -2.695 1 86.62 197 ILE A N 1
ATOM 1519 C CA . ILE A 1 197 ? -13.016 25.453 -3.693 1 86.62 197 ILE A CA 1
ATOM 1520 C C . ILE A 1 197 ? -12.523 24.094 -4.148 1 86.62 197 ILE A C 1
ATOM 1522 O O . ILE A 1 197 ? -12.438 23.812 -5.348 1 86.62 197 ILE A O 1
ATOM 1526 N N . ARG A 1 198 ? -12.258 23.234 -3.24 1 88.94 198 ARG A N 1
ATOM 1527 C CA . ARG A 1 198 ? -11.766 21.891 -3.559 1 88.94 198 ARG A CA 1
ATOM 1528 C C . ARG A 1 198 ? -12.797 21.109 -4.367 1 88.94 198 ARG A C 1
ATOM 1530 O O . ARG A 1 198 ? -12.445 20.406 -5.316 1 88.94 198 ARG A O 1
ATOM 1537 N N . THR A 1 199 ? -14.023 21.25 -4.012 1 84.81 199 THR A N 1
ATOM 1538 C CA . THR A 1 199 ? -15.102 20.578 -4.738 1 84.81 199 THR A CA 1
ATOM 1539 C C . THR A 1 199 ? -15.188 21.094 -6.168 1 84.81 199 THR A C 1
ATOM 1541 O O . THR A 1 199 ? -15.391 20.312 -7.105 1 84.81 199 THR A O 1
ATOM 1544 N N . SER A 1 200 ? -15.055 22.391 -6.266 1 85 200 SER A N 1
ATOM 1545 C CA . SER A 1 200 ? -15.109 23.016 -7.582 1 85 200 SER A CA 1
ATOM 1546 C C . SER A 1 200 ? -13.953 22.562 -8.461 1 85 200 SER A C 1
ATOM 1548 O O . SER A 1 200 ? -14.148 22.266 -9.648 1 85 200 SER A O 1
ATOM 1550 N N . VAL A 1 201 ? -12.836 22.5 -7.941 1 86.81 201 VAL A N 1
ATOM 1551 C CA . VAL A 1 201 ? -11.664 22.047 -8.68 1 86.81 201 VAL A CA 1
ATOM 1552 C C . VAL A 1 201 ? -11.859 20.609 -9.125 1 86.81 201 VAL A C 1
ATOM 1554 O O . VAL A 1 201 ? -11.57 20.25 -10.273 1 86.81 201 VAL A O 1
ATOM 1557 N N . ALA A 1 202 ? -12.344 19.844 -8.266 1 83.06 202 ALA A N 1
ATOM 1558 C CA . ALA A 1 202 ? -12.562 18.438 -8.547 1 83.06 202 ALA A CA 1
ATOM 1559 C C . ALA A 1 202 ? -13.57 18.25 -9.68 1 83.06 202 ALA A C 1
ATOM 1561 O O . ALA A 1 202 ? -13.461 17.297 -10.461 1 83.06 202 ALA A O 1
ATOM 1562 N N . SER A 1 203 ? -14.469 19.156 -9.75 1 82.81 203 SER A N 1
ATOM 1563 C CA . SER A 1 203 ? -15.516 19.047 -10.766 1 82.81 203 SER A CA 1
ATOM 1564 C C . SER A 1 203 ? -15.094 19.703 -12.078 1 82.81 203 SER A C 1
ATOM 1566 O O . SER A 1 203 ? -15.82 19.641 -13.062 1 82.81 203 SER A O 1
ATOM 1568 N N . GLY A 1 204 ? -14.016 20.391 -12.039 1 80.94 204 GLY A N 1
ATOM 1569 C CA . GLY A 1 204 ? -13.492 20.984 -13.258 1 80.94 204 GLY A CA 1
ATOM 1570 C C . GLY A 1 204 ? -13.961 22.422 -13.469 1 80.94 204 GLY A C 1
ATOM 1571 O O . GLY A 1 204 ? -13.719 23.016 -14.516 1 80.94 204 GLY A O 1
ATOM 1572 N N . ALA A 1 205 ? -14.734 22.953 -12.531 1 76.19 205 ALA A N 1
ATOM 1573 C CA . ALA A 1 205 ? -15.25 24.312 -12.648 1 76.19 205 ALA A CA 1
ATOM 1574 C C . ALA A 1 205 ? -14.203 25.344 -12.219 1 76.19 205 ALA A C 1
ATOM 1576 O O . ALA A 1 205 ? -14.422 26.109 -11.273 1 76.19 205 ALA A O 1
ATOM 1577 N N . ARG A 1 206 ? -13.203 25.641 -12.984 1 75 206 ARG A N 1
ATOM 1578 C CA . ARG A 1 206 ? -12.047 26.438 -12.594 1 75 206 ARG A CA 1
ATOM 1579 C C . ARG A 1 206 ? -12.352 27.922 -12.672 1 75 206 ARG A C 1
ATOM 1581 O O . ARG A 1 206 ? -11.859 28.719 -11.859 1 75 206 ARG A O 1
ATOM 1588 N N . SER A 1 207 ? -13.109 28.266 -13.531 1 72.69 207 SER A N 1
ATOM 1589 C CA . SER A 1 207 ? -13.336 29.688 -13.812 1 72.69 207 SER A CA 1
ATOM 1590 C C . SER A 1 207 ? -13.945 30.406 -12.609 1 72.69 207 SER A C 1
ATOM 1592 O O . SER A 1 207 ? -13.664 31.578 -12.375 1 72.69 207 SER A O 1
ATOM 1594 N N . GLN A 1 208 ? -14.617 29.719 -11.852 1 76.81 208 GLN A N 1
ATOM 1595 C CA . GLN A 1 208 ? -15.297 30.344 -10.727 1 76.81 208 GLN A CA 1
ATOM 1596 C C . GLN A 1 208 ? -14.375 30.469 -9.523 1 76.81 208 GLN A C 1
ATOM 1598 O O . GLN A 1 208 ? -14.648 31.234 -8.594 1 76.81 208 GLN A O 1
ATOM 1603 N N . ILE A 1 209 ? -13.219 29.938 -9.617 1 84.5 209 ILE A N 1
ATOM 1604 C CA . ILE A 1 209 ? -12.336 29.828 -8.461 1 84.5 209 ILE A CA 1
ATOM 1605 C C . ILE A 1 209 ? -11.406 31.047 -8.406 1 84.5 209 ILE A C 1
ATOM 1607 O O . ILE A 1 209 ? -11.023 31.5 -7.328 1 84.5 209 ILE A O 1
ATOM 1611 N N . ASP A 1 210 ? -11.195 31.656 -9.469 1 83.25 210 ASP A N 1
ATOM 1612 C CA . ASP A 1 210 ? -10.211 32.719 -9.555 1 83.25 210 ASP A CA 1
ATOM 1613 C C . ASP A 1 210 ? -10.664 33.938 -8.758 1 83.25 210 ASP A C 1
ATOM 1615 O O . ASP A 1 210 ? -9.828 34.719 -8.273 1 83.25 210 ASP A O 1
ATOM 1619 N N . ARG A 1 211 ? -11.883 34.062 -8.562 1 84.56 211 ARG A N 1
ATOM 1620 C CA . ARG A 1 211 ? -12.414 35.219 -7.887 1 84.56 211 ARG A CA 1
ATOM 1621 C C . ARG A 1 211 ? -12.344 35.062 -6.371 1 84.56 211 ARG A C 1
ATOM 1623 O O . ARG A 1 211 ? -12.438 36.031 -5.633 1 84.56 211 ARG A O 1
ATOM 1630 N N . VAL A 1 212 ? -12.211 33.906 -5.953 1 89.06 212 VAL A N 1
ATOM 1631 C CA . VAL A 1 212 ? -12.328 33.656 -4.516 1 89.06 212 VAL A CA 1
ATOM 1632 C C . VAL A 1 212 ? -10.969 33.281 -3.936 1 89.06 212 VAL A C 1
ATOM 1634 O O . VAL A 1 212 ? -10.859 32.938 -2.76 1 89.06 212 VAL A O 1
ATOM 1637 N N . VAL A 1 213 ? -9.961 33.344 -4.715 1 92.94 213 VAL A N 1
ATOM 1638 C CA . VAL A 1 213 ? -8.602 33.062 -4.25 1 92.94 213 VAL A CA 1
ATOM 1639 C C . VAL A 1 213 ? -7.66 34.156 -4.699 1 92.94 213 VAL A C 1
ATOM 1641 O O . VAL A 1 213 ? -7.906 34.812 -5.703 1 92.94 213 VAL A O 1
ATOM 1644 N N . PRO A 1 214 ? -6.602 34.406 -3.934 1 94.69 214 PRO A N 1
ATOM 1645 C CA . PRO A 1 214 ? -5.594 35.344 -4.391 1 94.69 214 PRO A CA 1
ATOM 1646 C C . PRO A 1 214 ? -4.844 34.875 -5.633 1 94.69 214 PRO A C 1
ATOM 1648 O O . PRO A 1 214 ? -4.957 33.688 -6.012 1 94.69 214 PRO A O 1
ATOM 1651 N N . GLU A 1 215 ? -4.109 35.781 -6.227 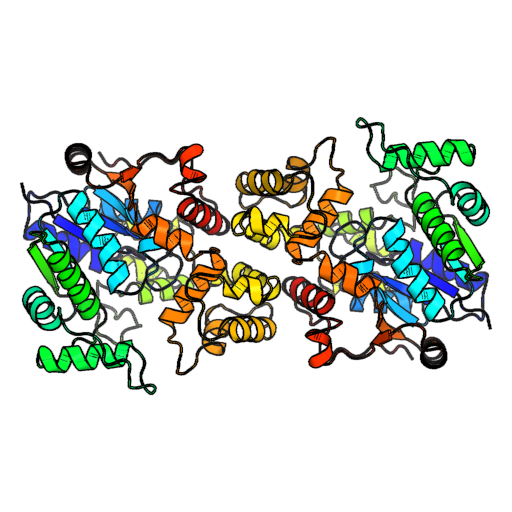1 93.81 215 GLU A N 1
ATOM 1652 C CA . GLU A 1 215 ? -3.383 35.5 -7.465 1 93.81 215 GLU A CA 1
ATOM 1653 C C . GLU A 1 215 ? -2.416 34.344 -7.297 1 93.81 215 GLU A C 1
ATOM 1655 O O . GLU A 1 215 ? -2.291 33.5 -8.188 1 93.81 215 GLU A O 1
ATOM 1660 N N . ALA A 1 216 ? -1.737 34.312 -6.164 1 94.69 216 ALA A N 1
ATOM 1661 C CA . ALA A 1 216 ? -0.771 33.25 -5.91 1 94.69 216 ALA A CA 1
ATOM 1662 C C . ALA A 1 216 ? -1.437 31.875 -5.98 1 94.69 216 ALA A C 1
ATOM 1664 O O . ALA A 1 216 ? -0.909 30.953 -6.609 1 94.69 216 ALA A O 1
ATOM 1665 N N . THR A 1 217 ? -2.559 31.688 -5.359 1 95.62 217 THR A N 1
ATOM 1666 C CA . THR A 1 217 ? -3.289 30.438 -5.348 1 95.62 217 THR A CA 1
ATOM 1667 C C . THR A 1 217 ? -3.844 30.109 -6.734 1 95.62 217 THR A C 1
ATOM 1669 O O . THR A 1 217 ? -3.818 28.969 -7.168 1 95.62 217 THR A O 1
ATOM 1672 N N . ALA A 1 218 ? -4.359 31.141 -7.434 1 93.75 218 ALA A N 1
ATOM 1673 C CA . ALA A 1 218 ? -4.863 30.953 -8.789 1 93.75 218 ALA A CA 1
ATOM 1674 C C . ALA A 1 218 ? -3.77 30.406 -9.711 1 93.75 218 ALA A C 1
ATOM 1676 O O . ALA A 1 218 ? -4.027 29.531 -10.539 1 93.75 218 ALA A O 1
ATOM 1677 N N . ASN A 1 219 ? -2.619 30.984 -9.57 1 94.94 219 ASN A N 1
ATOM 1678 C CA . ASN A 1 219 ? -1.481 30.531 -10.367 1 94.94 219 ASN A CA 1
ATOM 1679 C C . ASN A 1 219 ? -1.118 29.078 -10.039 1 94.94 219 ASN A C 1
ATOM 1681 O O . ASN A 1 219 ? -0.823 28.297 -10.945 1 94.94 219 ASN A O 1
ATOM 1685 N N . ASP A 1 220 ? -1.121 28.719 -8.781 1 95 220 ASP A N 1
ATOM 1686 C CA . ASP A 1 220 ? -0.775 27.359 -8.359 1 95 220 ASP A CA 1
ATOM 1687 C C . ASP A 1 220 ? -1.815 26.359 -8.852 1 95 220 ASP A C 1
ATOM 1689 O O . ASP A 1 220 ? -1.479 25.219 -9.172 1 95 220 ASP A O 1
ATOM 1693 N N . LEU A 1 221 ? -3.086 26.766 -8.852 1 93.12 221 LEU A N 1
ATOM 1694 C CA . LEU A 1 221 ? -4.156 25.906 -9.344 1 93.12 221 LEU A CA 1
ATOM 1695 C C . LEU A 1 221 ? -3.92 25.516 -10.797 1 93.12 221 LEU A C 1
ATOM 1697 O O . LEU A 1 221 ? -4.348 24.453 -11.242 1 93.12 221 LEU A O 1
ATOM 1701 N N . LYS A 1 222 ? -3.18 26.344 -11.516 1 90.62 222 LYS A N 1
ATOM 1702 C CA . LYS A 1 222 ? -2.898 26.109 -12.93 1 90.62 222 LYS A CA 1
ATOM 1703 C C . LYS A 1 222 ? -1.613 25.297 -13.102 1 90.62 222 LYS A C 1
ATOM 1705 O O . LYS A 1 222 ? -1.472 24.547 -14.07 1 90.62 222 LYS A O 1
ATOM 1710 N N . LYS A 1 223 ? -0.719 25.438 -12.141 1 92.5 223 LYS A N 1
ATOM 1711 C CA . LYS A 1 223 ? 0.64 24.969 -12.414 1 92.5 223 LYS A CA 1
ATOM 1712 C C . LYS A 1 223 ? 1.006 23.781 -11.523 1 92.5 223 LYS A C 1
ATOM 1714 O O . LYS A 1 223 ? 1.908 23.016 -11.852 1 92.5 223 LYS A O 1
ATOM 1719 N N . SER A 1 224 ? 0.42 23.719 -10.43 1 92.25 224 SER A N 1
ATOM 1720 C CA . SER A 1 224 ? 0.831 22.734 -9.445 1 92.25 224 SER A CA 1
ATOM 1721 C C . SER A 1 224 ? -0.154 21.562 -9.383 1 92.25 224 SER A C 1
ATOM 1723 O O . SER A 1 224 ? -1.354 21.75 -9.602 1 92.25 224 SER A O 1
ATOM 1725 N N . PRO A 1 225 ? 0.401 20.391 -9.125 1 92.31 225 PRO A N 1
ATOM 1726 C CA . PRO A 1 225 ? -0.511 19.25 -8.938 1 92.31 225 PRO A CA 1
ATOM 1727 C C . PRO A 1 225 ? -1.502 19.469 -7.801 1 92.31 225 PRO A C 1
ATOM 1729 O O . PRO A 1 225 ? -1.121 19.953 -6.73 1 92.31 225 PRO A O 1
ATOM 1732 N N . PHE A 1 226 ? -2.766 19.219 -8.094 1 94 226 PHE A N 1
ATOM 1733 C CA . PHE A 1 226 ? -3.854 19.281 -7.125 1 94 226 PHE A CA 1
ATOM 1734 C C . PHE A 1 226 ? -4.289 17.891 -6.707 1 94 226 PHE A C 1
ATOM 1736 O O . PHE A 1 226 ? -4.766 17.109 -7.531 1 94 226 PHE A O 1
ATOM 1743 N N . VAL A 1 227 ? -4.125 17.531 -5.395 1 95.19 227 VAL A N 1
ATOM 1744 C CA . VAL A 1 227 ? -4.352 16.156 -4.984 1 95.19 227 VAL A CA 1
ATOM 1745 C C . VAL A 1 227 ? -5.5 16.094 -3.98 1 95.19 227 VAL A C 1
ATOM 1747 O O . VAL A 1 227 ? -5.848 17.109 -3.365 1 95.19 227 VAL A O 1
ATOM 1750 N N . SER A 1 228 ? -6.137 14.984 -3.863 1 95.06 228 SER A N 1
ATOM 1751 C CA . SER A 1 228 ? -7.223 14.688 -2.936 1 95.06 228 SER A CA 1
ATOM 1752 C C . SER A 1 228 ? -7.117 13.266 -2.404 1 95.06 228 SER A C 1
ATOM 1754 O O . SER A 1 228 ? -6.199 12.523 -2.766 1 95.06 228 SER A O 1
ATOM 1756 N N . TRP A 1 229 ? -8.008 12.875 -1.539 1 96.06 229 TRP A N 1
ATOM 1757 C CA . TRP A 1 229 ? -8.047 11.531 -0.972 1 96.06 229 TRP A CA 1
ATOM 1758 C C . TRP A 1 229 ? -8.18 10.477 -2.068 1 96.06 229 TRP A C 1
ATOM 1760 O O . TRP A 1 229 ? -7.656 9.367 -1.942 1 96.06 229 TRP A O 1
ATOM 1770 N N . ASN A 1 230 ? -8.859 10.867 -3.084 1 95.06 230 ASN A N 1
ATOM 1771 C CA . ASN A 1 230 ? -9.078 9.898 -4.152 1 95.06 230 ASN A CA 1
ATOM 1772 C C . ASN A 1 230 ? -7.762 9.469 -4.801 1 95.06 230 ASN A C 1
ATOM 1774 O O . ASN A 1 230 ? -7.645 8.352 -5.305 1 95.06 230 ASN A O 1
ATOM 1778 N N . ASP A 1 231 ? -6.809 10.352 -4.75 1 96.19 231 ASP A N 1
ATOM 1779 C CA . ASP A 1 231 ? -5.5 10 -5.289 1 96.19 231 ASP A CA 1
ATOM 1780 C C . ASP A 1 231 ? -4.789 8.984 -4.395 1 96.19 231 ASP A C 1
ATOM 1782 O O . ASP A 1 231 ? -3.975 8.195 -4.871 1 96.19 231 ASP A O 1
ATOM 1786 N N . PHE A 1 232 ? -5.102 8.984 -3.104 1 97.88 232 PHE A N 1
ATOM 1787 C CA . PHE A 1 232 ? -4.395 8.148 -2.137 1 97.88 232 PHE A CA 1
ATOM 1788 C C . PHE A 1 232 ? -5.191 6.891 -1.823 1 97.88 232 PHE A C 1
ATOM 1790 O O . PHE A 1 232 ? -4.656 5.938 -1.252 1 97.88 232 PHE A O 1
ATOM 1797 N N . TRP A 1 233 ? -6.426 6.859 -2.25 1 97.75 233 TRP A N 1
ATOM 1798 C CA . TRP A 1 233 ? -7.316 5.754 -1.918 1 97.75 233 TRP A CA 1
ATOM 1799 C C . TRP A 1 233 ? -6.762 4.434 -2.438 1 97.75 233 TRP A C 1
ATOM 1801 O O . TRP A 1 233 ? -6.746 3.432 -1.717 1 97.75 233 TRP A O 1
ATOM 1811 N N . PRO A 1 234 ? -6.223 4.359 -3.664 1 97.44 234 PRO A N 1
ATOM 1812 C CA . PRO A 1 234 ? -5.699 3.08 -4.145 1 97.44 234 PRO A CA 1
ATOM 1813 C C . PRO A 1 234 ? -4.613 2.508 -3.236 1 97.44 234 PRO A C 1
ATOM 1815 O O . PRO A 1 234 ? -4.574 1.296 -3.008 1 97.44 234 PRO A O 1
ATOM 1818 N N . ASP A 1 235 ? -3.754 3.363 -2.707 1 97.94 235 ASP A N 1
ATOM 1819 C CA . ASP A 1 235 ? -2.719 2.92 -1.779 1 97.94 235 ASP A CA 1
ATOM 1820 C C . ASP A 1 235 ? -3.332 2.393 -0.483 1 97.94 235 ASP A C 1
ATOM 1822 O O . ASP A 1 235 ? -2.932 1.341 0.017 1 97.94 235 ASP A O 1
ATOM 1826 N N . LEU A 1 236 ? -4.254 3.16 0.047 1 98.44 236 LEU A N 1
ATOM 1827 C CA . LEU A 1 236 ? -4.902 2.732 1.282 1 98.44 236 LEU A CA 1
ATOM 1828 C C . LEU A 1 236 ? -5.676 1.433 1.069 1 98.44 236 LEU A C 1
ATOM 1830 O O . LEU A 1 236 ? -5.641 0.54 1.919 1 98.44 236 LEU A O 1
ATOM 1834 N N . HIS A 1 237 ? -6.445 1.417 -0.028 1 98.25 237 HIS A N 1
ATOM 1835 C CA . HIS A 1 237 ? -7.188 0.209 -0.369 1 98.25 237 HIS A CA 1
ATOM 1836 C C . HIS A 1 237 ? -6.27 -1.009 -0.409 1 98.25 237 HIS A C 1
ATOM 1838 O O . HIS A 1 237 ? -6.566 -2.035 0.207 1 98.25 237 HIS A O 1
ATOM 1844 N N . TYR A 1 238 ? -5.219 -0.882 -1.055 1 98.19 238 TYR A N 1
ATOM 1845 C CA . TYR A 1 238 ? -4.219 -1.94 -1.136 1 98.19 238 TYR A CA 1
ATOM 1846 C C . TYR A 1 238 ? -3.711 -2.318 0.251 1 98.19 238 TYR A C 1
ATOM 1848 O O . TYR A 1 238 ? -3.619 -3.504 0.583 1 98.19 238 TYR A O 1
ATOM 1856 N N . LEU A 1 239 ? -3.336 -1.335 1.008 1 98.19 239 LEU A N 1
ATOM 1857 C CA . LEU A 1 239 ? -2.812 -1.573 2.348 1 98.19 239 LEU A CA 1
ATOM 1858 C C . LEU A 1 239 ? -3.797 -2.389 3.18 1 98.19 239 LEU A C 1
ATOM 1860 O O . LEU A 1 239 ? -3.404 -3.348 3.85 1 98.19 239 LEU A O 1
ATOM 1864 N N . LEU A 1 240 ? -5.031 -2.012 3.152 1 97.94 240 LEU A N 1
ATOM 1865 C CA . LEU A 1 240 ? -6.062 -2.658 3.961 1 97.94 240 LEU A CA 1
ATOM 1866 C C . LEU A 1 240 ? -6.266 -4.105 3.527 1 97.94 240 LEU A C 1
ATOM 1868 O O . LEU A 1 240 ? -6.586 -4.965 4.352 1 97.94 240 LEU A O 1
ATOM 1872 N N . LEU A 1 241 ? -6.086 -4.367 2.27 1 97.06 241 LEU A N 1
ATOM 1873 C CA . LEU A 1 241 ? -6.219 -5.727 1.763 1 97.06 241 LEU A CA 1
ATOM 1874 C C . LEU A 1 241 ? -5.004 -6.57 2.135 1 97.06 241 LEU A C 1
ATOM 1876 O O . LEU A 1 241 ? -5.141 -7.75 2.465 1 97.06 241 LEU A O 1
ATOM 1880 N N . SER A 1 242 ? -3.855 -5.992 2.082 1 96.38 242 SER A N 1
ATOM 1881 C CA . SER A 1 242 ? -2.605 -6.742 2.178 1 96.38 242 SER A CA 1
ATOM 1882 C C . SER A 1 242 ? -2.193 -6.945 3.631 1 96.38 242 SER A C 1
ATOM 1884 O O . SER A 1 242 ? -1.551 -7.941 3.965 1 96.38 242 SER A O 1
ATOM 1886 N N . GLN A 1 243 ? -2.537 -6.031 4.496 1 95.31 243 GLN A N 1
ATOM 1887 C CA . GLN A 1 243 ? -2.082 -6.094 5.879 1 95.31 243 GLN A CA 1
ATOM 1888 C C . GLN A 1 243 ? -2.984 -7 6.715 1 95.31 243 GLN A C 1
ATOM 1890 O O . GLN A 1 243 ? -4.184 -7.105 6.449 1 95.31 243 GLN A O 1
ATOM 1895 N N . SER A 1 244 ? -2.357 -7.605 7.691 1 92.81 244 SER A N 1
ATOM 1896 C CA . SER A 1 244 ? -3.143 -8.398 8.633 1 92.81 244 SER A CA 1
ATOM 1897 C C . SER A 1 244 ? -3.891 -7.512 9.617 1 92.81 244 SER A C 1
ATOM 1899 O O . SER A 1 244 ? -3.492 -6.367 9.859 1 92.81 244 SER A O 1
ATOM 1901 N N . VAL A 1 245 ? -4.914 -8.086 10.203 1 94.25 245 VAL A N 1
ATOM 1902 C CA . VAL A 1 245 ? -5.676 -7.367 11.219 1 94.25 245 VAL A CA 1
ATOM 1903 C C . VAL A 1 245 ? -4.773 -7.027 12.398 1 94.25 245 VAL A C 1
ATOM 1905 O O . VAL A 1 245 ? -4.887 -5.945 12.984 1 94.25 245 VAL A O 1
ATOM 1908 N N . ASN A 1 246 ? -3.883 -7.926 12.719 1 92.31 246 ASN A N 1
ATOM 1909 C CA . ASN A 1 246 ? -2.945 -7.695 13.812 1 92.31 246 ASN A CA 1
ATOM 1910 C C . ASN A 1 246 ? -2.047 -6.492 13.539 1 92.31 246 ASN A C 1
ATOM 1912 O O . ASN A 1 246 ? -1.809 -5.672 14.43 1 92.31 246 ASN A O 1
ATOM 1916 N N . SER A 1 247 ? -1.559 -6.441 12.383 1 93.5 247 SER A N 1
ATOM 1917 C CA . SER A 1 247 ? -0.713 -5.316 12 1 93.5 247 SER A CA 1
ATOM 1918 C C . SER A 1 247 ? -1.495 -4.008 12.016 1 93.5 247 SER A C 1
ATOM 1920 O O . SER A 1 247 ? -0.994 -2.984 12.492 1 93.5 247 SER A O 1
ATOM 1922 N N . LEU A 1 248 ? -2.727 -4.016 11.523 1 96.44 248 LEU A N 1
ATOM 1923 C CA . LEU A 1 248 ? -3.58 -2.834 11.516 1 96.44 248 LEU A CA 1
ATOM 1924 C C . LEU A 1 248 ? -3.887 -2.375 12.938 1 96.44 248 LEU A C 1
ATOM 1926 O O . LEU A 1 248 ? -3.992 -1.175 13.203 1 96.44 248 LEU A O 1
ATOM 1930 N N . GLY A 1 249 ? -3.969 -3.326 13.812 1 96.62 249 GLY A N 1
ATOM 1931 C CA . GLY A 1 249 ? -4.289 -3.035 15.203 1 96.62 249 GLY A CA 1
ATOM 1932 C C . GLY A 1 249 ? -3.23 -2.197 15.891 1 96.62 249 GLY A C 1
ATOM 1933 O O . GLY A 1 249 ? -3.502 -1.565 16.922 1 96.62 249 GLY A O 1
ATOM 1934 N N . LYS A 1 250 ? -2.076 -2.115 15.336 1 95.06 250 LYS A N 1
ATOM 1935 C CA . LYS A 1 250 ? -0.955 -1.412 15.953 1 95.06 250 LYS A CA 1
ATOM 1936 C C . LYS A 1 250 ? -0.872 0.03 15.461 1 95.06 250 LYS A C 1
ATOM 1938 O O . LYS A 1 250 ? -0.055 0.812 15.945 1 95.06 250 LYS A O 1
ATOM 1943 N N . ILE A 1 251 ? -1.686 0.395 14.586 1 97.44 251 ILE A N 1
ATOM 1944 C CA . ILE A 1 251 ? -1.693 1.738 14.016 1 97.44 251 ILE A CA 1
ATOM 1945 C C . ILE A 1 251 ? -2.26 2.727 15.039 1 97.44 251 ILE A C 1
ATOM 1947 O O . ILE A 1 251 ? -3.225 2.418 15.734 1 97.44 251 ILE A O 1
ATOM 1951 N N . TYR A 1 252 ? -1.709 3.885 15.109 1 97.56 252 TYR A N 1
ATOM 1952 C CA . TYR A 1 252 ? -2.154 4.945 16 1 97.56 252 TYR A CA 1
ATOM 1953 C C . TYR A 1 252 ? -3.625 5.27 15.781 1 97.56 252 TYR A C 1
ATOM 1955 O O . TYR A 1 252 ? -4.051 5.488 14.641 1 97.56 252 TYR A O 1
ATOM 1963 N N . GLY A 1 253 ? -4.379 5.254 16.828 1 95.12 253 GLY A N 1
ATOM 1964 C CA . GLY A 1 253 ? -5.789 5.609 16.75 1 95.12 253 GLY A CA 1
ATOM 1965 C C . GLY A 1 253 ? -6.703 4.406 16.625 1 95.12 253 GLY A C 1
ATOM 1966 O O . GLY A 1 253 ? -7.922 4.531 16.75 1 95.12 253 GLY A O 1
ATOM 1967 N N . MET A 1 254 ? -6.113 3.25 16.359 1 95.81 254 MET A N 1
ATOM 1968 C CA . MET A 1 254 ? -6.91 2.033 16.25 1 95.81 254 MET A CA 1
ATOM 1969 C C . MET A 1 254 ? -7.496 1.638 17.594 1 95.81 254 MET A C 1
ATOM 1971 O O . MET A 1 254 ? -6.789 1.646 18.609 1 95.81 254 MET A O 1
ATOM 1975 N N . ALA A 1 255 ? -8.781 1.39 17.672 1 90.06 255 ALA A N 1
ATOM 1976 C CA . ALA A 1 255 ? -9.43 1.04 18.938 1 90.06 255 ALA A CA 1
ATOM 1977 C C . ALA A 1 255 ? -10.711 0.236 18.688 1 90.06 255 ALA A C 1
ATOM 1979 O O . ALA A 1 255 ? -11.25 0.247 17.578 1 90.06 255 ALA A O 1
ATOM 1980 N N . GLU A 1 256 ? -11.062 -0.493 19.672 1 89.38 256 GLU A N 1
ATOM 1981 C CA . GLU A 1 256 ? -12.367 -1.142 19.75 1 89.38 256 GLU A CA 1
ATOM 1982 C C . GLU A 1 256 ? -12.57 -2.131 18.609 1 89.38 256 GLU A C 1
ATOM 1984 O O . GLU A 1 256 ? -13.688 -2.287 18.109 1 89.38 256 GLU A O 1
ATOM 1989 N N . GLY A 1 257 ? -11.477 -2.693 18.062 1 91.88 257 GLY A N 1
ATOM 1990 C CA . GLY A 1 257 ? -11.594 -3.74 17.062 1 91.88 257 GLY A CA 1
ATOM 1991 C C . GLY A 1 257 ? -12 -3.217 15.695 1 91.88 257 GLY A C 1
ATOM 1992 O O . GLY A 1 257 ? -12.422 -3.986 14.828 1 91.88 257 GLY A O 1
ATOM 1993 N N . ILE A 1 258 ? -11.898 -1.905 15.469 1 96.06 258 ILE A N 1
ATOM 1994 C CA . ILE A 1 258 ? -12.383 -1.299 14.234 1 96.06 258 ILE A CA 1
ATOM 1995 C C . ILE A 1 258 ? -11.555 -1.799 13.055 1 96.06 258 ILE A C 1
ATOM 1997 O O . ILE A 1 258 ? -11.969 -1.682 11.898 1 96.06 258 ILE A O 1
ATOM 2001 N N . GLU A 1 259 ? -10.32 -2.352 13.352 1 96.62 259 GLU A N 1
ATOM 2002 C CA . GLU A 1 259 ? -9.461 -2.881 12.297 1 96.62 259 GLU A CA 1
ATOM 2003 C C . GLU A 1 259 ? -10.172 -3.967 11.492 1 96.62 259 GLU A C 1
ATOM 2005 O O . GLU A 1 259 ? -9.969 -4.09 10.289 1 96.62 259 GLU A O 1
ATOM 2010 N N . TYR A 1 260 ? -11.008 -4.758 12.109 1 96.06 260 TYR A N 1
ATOM 2011 C CA . TYR A 1 260 ? -11.758 -5.797 11.422 1 96.06 260 TYR A CA 1
ATOM 2012 C C . TYR A 1 260 ? -12.727 -5.191 10.406 1 96.06 260 TYR A C 1
ATOM 2014 O O . TYR A 1 260 ? -12.812 -5.664 9.273 1 96.06 260 TYR A O 1
ATOM 2022 N N . ARG A 1 261 ? -13.406 -4.164 10.875 1 96.38 261 ARG A N 1
ATOM 2023 C CA . ARG A 1 261 ? -14.383 -3.498 10.016 1 96.38 261 ARG A CA 1
ATOM 2024 C C . ARG A 1 261 ? -13.695 -2.783 8.859 1 96.38 261 ARG A C 1
ATOM 2026 O O . ARG A 1 261 ? -14.195 -2.803 7.73 1 96.38 261 ARG A O 1
ATOM 2033 N N . LEU A 1 262 ? -12.602 -2.1 9.164 1 98 262 LEU A N 1
ATOM 2034 C CA . LEU A 1 262 ? -11.844 -1.438 8.102 1 98 262 LEU A CA 1
ATOM 2035 C C . LEU A 1 262 ? -11.516 -2.414 6.98 1 98 262 LEU A C 1
ATOM 2037 O O . LEU A 1 262 ? -11.766 -2.127 5.809 1 98 262 LEU A O 1
ATOM 2041 N N . LYS A 1 263 ? -10.969 -3.514 7.348 1 96.81 263 LYS A N 1
ATOM 2042 C CA . LYS A 1 263 ? -10.516 -4.504 6.371 1 96.81 263 LYS A CA 1
ATOM 2043 C C . LYS A 1 263 ? -11.703 -5.141 5.656 1 96.81 263 LYS A C 1
ATOM 2045 O O . LYS A 1 263 ? -11.695 -5.285 4.43 1 96.81 263 LYS A O 1
ATOM 2050 N N . ASP A 1 264 ? -12.719 -5.551 6.328 1 95.69 264 ASP A N 1
ATOM 2051 C CA . ASP A 1 264 ? -13.914 -6.168 5.75 1 95.69 264 ASP A CA 1
ATOM 2052 C C . ASP A 1 264 ? -14.555 -5.254 4.711 1 95.69 264 ASP A C 1
ATOM 2054 O O . ASP A 1 264 ? -14.914 -5.703 3.617 1 95.69 264 ASP A O 1
ATOM 2058 N N . CYS A 1 265 ? -14.734 -3.979 5.074 1 97.44 265 CYS A N 1
ATOM 2059 C CA . CYS A 1 265 ? -15.344 -3.012 4.168 1 97.44 265 CYS A CA 1
ATOM 2060 C C . CYS A 1 265 ? -14.461 -2.783 2.947 1 97.44 265 CYS A C 1
ATOM 2062 O O . CYS A 1 265 ? -14.969 -2.58 1.841 1 97.44 265 CYS A O 1
ATOM 2064 N N . ALA A 1 266 ? -13.156 -2.766 3.135 1 97.31 266 ALA A N 1
ATOM 2065 C CA . ALA A 1 266 ? -12.234 -2.605 2.008 1 97.31 266 ALA A CA 1
ATOM 2066 C C . ALA A 1 266 ? -12.375 -3.764 1.024 1 97.31 266 ALA A C 1
ATOM 2068 O O . ALA A 1 266 ? -12.312 -3.562 -0.191 1 97.31 266 ALA A O 1
ATOM 2069 N N . GLN A 1 267 ? -12.539 -4.984 1.513 1 94.75 267 GLN A N 1
ATOM 2070 C CA . GLN A 1 267 ? -12.656 -6.18 0.686 1 94.75 267 GLN A CA 1
ATOM 2071 C C . GLN A 1 267 ? -13.93 -6.145 -0.157 1 94.75 267 GLN A C 1
ATOM 2073 O O . GLN A 1 267 ? -13.984 -6.758 -1.225 1 94.75 267 GLN A O 1
ATOM 2078 N N . LYS A 1 268 ? -14.859 -5.422 0.301 1 93.75 268 LYS A N 1
ATOM 2079 C CA . LYS A 1 268 ? -16.156 -5.359 -0.368 1 93.75 268 LYS A CA 1
ATOM 2080 C C . LYS A 1 268 ? -16.172 -4.277 -1.445 1 93.75 268 LYS A C 1
ATOM 2082 O O . LYS A 1 268 ? -17.078 -4.234 -2.277 1 93.75 268 LYS A O 1
ATOM 2087 N N . MET A 1 269 ? -15.188 -3.4 -1.436 1 94.06 269 MET A N 1
ATOM 2088 C CA . MET A 1 269 ? -15.172 -2.273 -2.363 1 94.06 269 MET A CA 1
ATOM 2089 C C . MET A 1 269 ? -14.812 -2.732 -3.773 1 94.06 269 MET A C 1
ATOM 2091 O O . MET A 1 269 ? -13.938 -3.584 -3.949 1 94.06 269 MET A O 1
ATOM 2095 N N . PRO A 1 270 ? -15.531 -2.193 -4.746 1 90.94 270 PRO A N 1
ATOM 2096 C CA . PRO A 1 270 ? -15.07 -2.436 -6.113 1 90.94 270 PRO A CA 1
ATOM 2097 C C . PRO A 1 270 ? -13.734 -1.747 -6.418 1 90.94 270 PRO A C 1
ATOM 2099 O O . PRO A 1 270 ? -13.297 -0.881 -5.656 1 90.94 270 PRO A O 1
ATOM 2102 N N . TYR A 1 271 ? -13.156 -2.15 -7.512 1 85.06 271 TYR A N 1
ATOM 2103 C CA . TYR A 1 271 ? -11.82 -1.676 -7.848 1 85.06 271 TYR A CA 1
ATOM 2104 C C . TYR A 1 271 ? -11.828 -0.178 -8.133 1 85.06 271 TYR A C 1
ATOM 2106 O O . TYR A 1 271 ? -10.82 0.503 -7.934 1 85.06 271 TYR A O 1
ATOM 2114 N N . ASP A 1 272 ? -12.93 0.33 -8.539 1 89.19 272 ASP A N 1
ATOM 2115 C CA . ASP A 1 272 ? -13.016 1.734 -8.922 1 89.19 272 ASP A CA 1
ATOM 2116 C C . ASP A 1 272 ? -13.711 2.559 -7.844 1 89.19 272 ASP A C 1
ATOM 2118 O O . ASP A 1 272 ? -14.195 3.66 -8.117 1 89.19 272 ASP A O 1
ATOM 2122 N N . ALA A 1 273 ? -13.789 2.004 -6.695 1 93.88 273 ALA A N 1
ATOM 2123 C CA . ALA A 1 273 ? -14.422 2.709 -5.586 1 93.88 273 ALA A CA 1
ATOM 2124 C C . ALA A 1 273 ? -13.633 3.955 -5.203 1 93.88 273 ALA A C 1
ATOM 2126 O O . ALA A 1 273 ? -12.453 4.074 -5.535 1 93.88 273 ALA A O 1
ATOM 2127 N N . THR A 1 274 ? -14.375 4.941 -4.578 1 96 274 THR A N 1
ATOM 2128 C CA . THR A 1 274 ? -13.727 6.141 -4.055 1 96 274 THR A CA 1
ATOM 2129 C C . THR A 1 274 ? -13.484 6.016 -2.555 1 96 274 THR A C 1
ATOM 2131 O O . THR A 1 274 ? -14.047 5.137 -1.9 1 96 274 THR A O 1
ATOM 2134 N N . PHE A 1 275 ? -12.672 6.879 -2.023 1 97.31 275 PHE A N 1
ATOM 2135 C CA . PHE A 1 275 ? -12.414 6.93 -0.589 1 97.31 275 PHE A CA 1
ATOM 2136 C C . PHE A 1 275 ? -13.703 7.191 0.182 1 97.31 275 PHE A C 1
ATOM 2138 O O . PHE A 1 275 ? -13.977 6.527 1.185 1 97.31 275 PHE A O 1
ATOM 2145 N N . ASP A 1 276 ? -1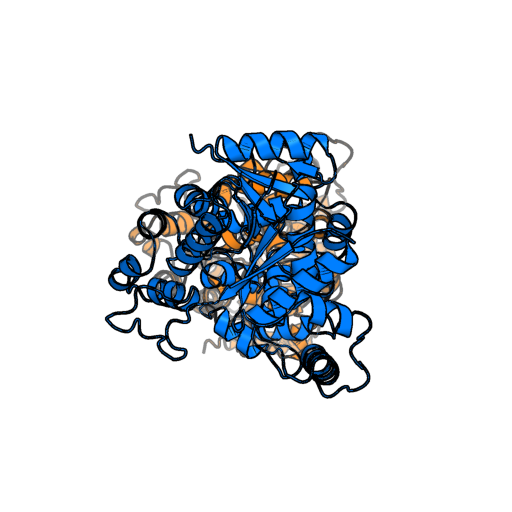4.438 8.133 -0.293 1 96.25 276 ASP A N 1
ATOM 2146 C CA . ASP A 1 276 ? -15.672 8.539 0.38 1 96.25 276 ASP A CA 1
ATOM 2147 C C . ASP A 1 276 ? -16.656 7.375 0.472 1 96.25 276 ASP A C 1
ATOM 2149 O O . ASP A 1 276 ? -17.328 7.203 1.49 1 96.25 276 ASP A O 1
ATOM 2153 N N . GLU A 1 277 ? -16.75 6.574 -0.573 1 97.12 277 GLU A N 1
ATOM 2154 C CA . GLU A 1 277 ? -17.625 5.402 -0.554 1 97.12 277 GLU A CA 1
ATOM 2155 C C . GLU A 1 277 ? -17.188 4.41 0.52 1 97.12 277 GLU A C 1
ATOM 2157 O O . GLU A 1 277 ? -18.031 3.865 1.242 1 97.12 277 GLU A O 1
ATOM 2162 N N . TRP A 1 278 ? -15.984 4.168 0.609 1 97.88 278 TRP A N 1
ATOM 2163 C CA . TRP A 1 278 ? -15.453 3.227 1.59 1 97.88 278 TRP A CA 1
ATOM 2164 C C . TRP A 1 278 ? -15.68 3.734 3.01 1 97.88 278 TRP A C 1
ATOM 2166 O O . TRP A 1 278 ? -16.172 2.998 3.869 1 97.88 278 TRP A O 1
ATOM 2176 N N . ILE A 1 279 ? -15.273 5.012 3.275 1 97.56 279 ILE A N 1
ATOM 2177 C CA . ILE A 1 279 ? -15.328 5.516 4.645 1 97.56 279 ILE A CA 1
ATOM 2178 C C . ILE A 1 279 ? -16.781 5.574 5.117 1 97.56 279 ILE A C 1
ATOM 2180 O O . ILE A 1 279 ? -17.062 5.352 6.293 1 97.56 279 ILE A O 1
ATOM 2184 N N . LYS A 1 280 ? -17.672 5.836 4.203 1 96.62 280 LYS A N 1
ATOM 2185 C CA . LYS A 1 280 ? -19.094 5.852 4.551 1 96.62 280 LYS A CA 1
ATOM 2186 C C . LYS A 1 280 ? -19.594 4.453 4.895 1 96.62 280 LYS A C 1
ATOM 2188 O O . LYS A 1 280 ? -20.484 4.293 5.723 1 96.62 280 LYS A O 1
ATOM 2193 N N . LEU A 1 281 ? -19.016 3.486 4.242 1 96.44 281 LEU A N 1
ATOM 2194 C CA . LEU A 1 281 ? -19.344 2.105 4.57 1 96.44 281 LEU A CA 1
ATOM 2195 C C . LEU A 1 281 ? -18.828 1.731 5.953 1 96.44 281 LEU A C 1
ATOM 2197 O O . LEU A 1 281 ? -19.453 0.956 6.672 1 96.44 281 LEU A O 1
ATOM 2201 N N . VAL A 1 282 ? -17.703 2.213 6.324 1 97.12 282 VAL A N 1
ATOM 2202 C CA . VAL A 1 282 ? -17.078 1.906 7.598 1 97.12 282 VAL A CA 1
ATOM 2203 C C . VAL A 1 282 ? -17.781 2.643 8.727 1 97.12 282 VAL A C 1
ATOM 2205 O O . VAL A 1 282 ? -17.922 2.119 9.836 1 97.12 282 VAL A O 1
ATOM 2208 N N . LYS A 1 283 ? -18.219 3.834 8.453 1 95.25 283 LYS A N 1
ATOM 2209 C CA . LYS A 1 283 ? -18.781 4.738 9.445 1 95.25 283 LYS A CA 1
ATOM 2210 C C . LYS A 1 283 ? -19.984 4.105 10.141 1 95.25 283 LYS A C 1
ATOM 2212 O O . LYS A 1 283 ? -20.781 3.416 9.508 1 95.25 283 LYS A O 1
ATOM 2217 N N . ASN A 1 284 ? -20.062 4.309 11.43 1 89.94 284 ASN A N 1
ATOM 2218 C CA . ASN A 1 284 ? -21.219 3.951 12.25 1 89.94 284 ASN A CA 1
ATOM 2219 C C . ASN A 1 284 ? -21.422 4.938 13.391 1 89.94 284 ASN A C 1
ATOM 2221 O O . ASN A 1 284 ? -20.828 6.02 13.398 1 89.94 284 ASN A O 1
ATOM 2225 N N . LYS A 1 285 ? -22.266 4.656 14.312 1 84.75 285 LYS A N 1
ATOM 2226 C CA . LYS A 1 285 ? -22.641 5.598 15.367 1 84.75 285 LYS A CA 1
ATOM 2227 C C . LYS A 1 285 ? -21.453 5.875 16.297 1 84.75 285 LYS A C 1
ATOM 2229 O O . LYS A 1 285 ? -21.312 6.977 16.828 1 84.75 285 LYS A O 1
ATOM 2234 N N . ARG A 1 286 ? -20.609 4.961 16.359 1 83.94 286 ARG A N 1
ATOM 2235 C CA . ARG A 1 286 ? -19.5 5.062 17.312 1 83.94 286 ARG A CA 1
ATOM 2236 C C . ARG A 1 286 ? -18.312 5.801 16.703 1 83.94 286 ARG A C 1
ATOM 2238 O O . ARG A 1 286 ? -17.484 6.344 17.422 1 83.94 286 ARG A O 1
ATOM 2245 N N . PHE A 1 287 ? -18.25 5.816 15.453 1 88 287 PHE A N 1
ATOM 2246 C CA . PHE A 1 287 ? -17.094 6.414 14.789 1 88 287 PHE A CA 1
ATOM 2247 C C . PHE A 1 287 ? -17.531 7.504 13.82 1 88 287 PHE A C 1
ATOM 2249 O O . PHE A 1 287 ? -18.172 7.215 12.805 1 88 287 PHE A O 1
ATOM 2256 N N . THR A 1 288 ? -17.062 8.789 14.195 1 88.06 288 THR A N 1
ATOM 2257 C CA . THR A 1 288 ? -17.406 9.914 13.328 1 88.06 288 THR A CA 1
ATOM 2258 C C . THR A 1 288 ? -16.578 9.883 12.047 1 88.06 288 THR A C 1
ATOM 2260 O O . THR A 1 288 ? -15.547 9.211 11.984 1 88.06 288 THR A O 1
ATOM 2263 N N . TYR A 1 289 ? -17.016 10.602 11.078 1 92.88 289 TYR A N 1
ATOM 2264 C CA . TYR A 1 289 ? -16.312 10.703 9.805 1 92.88 289 TYR A CA 1
ATOM 2265 C C . TYR A 1 289 ? -14.898 11.242 10 1 92.88 289 TYR A C 1
ATOM 2267 O O . TYR A 1 289 ? -13.938 10.711 9.43 1 92.88 289 TYR A O 1
ATOM 2275 N N . THR A 1 290 ? -14.766 12.281 10.797 1 92.31 290 THR A N 1
ATOM 2276 C CA . THR A 1 290 ? -13.477 12.922 11 1 92.31 290 THR A CA 1
ATOM 2277 C C . THR A 1 290 ? -12.516 11.984 11.719 1 92.31 290 THR A C 1
ATOM 2279 O O . THR A 1 290 ? -11.336 11.891 11.359 1 92.31 290 THR A O 1
ATOM 2282 N N . ARG A 1 291 ? -12.977 11.328 12.68 1 93.56 291 ARG A N 1
ATOM 2283 C CA . ARG A 1 291 ? -12.148 10.359 13.391 1 93.56 291 ARG A CA 1
ATOM 2284 C C . ARG A 1 291 ? -11.672 9.258 12.453 1 93.56 291 ARG A C 1
ATOM 2286 O O . ARG A 1 291 ? -10.492 8.883 12.477 1 93.56 291 ARG A O 1
ATOM 2293 N N . LEU A 1 292 ? -12.594 8.75 11.664 1 96.94 292 LEU A N 1
ATOM 2294 C CA . LEU A 1 292 ? -12.258 7.695 10.719 1 96.94 292 LEU A CA 1
ATOM 2295 C C . LEU A 1 292 ? -11.281 8.203 9.664 1 96.94 292 LEU A C 1
ATOM 2297 O O . LEU A 1 292 ? -10.406 7.461 9.211 1 96.94 292 LEU A O 1
ATOM 2301 N N . SER A 1 293 ? -11.469 9.453 9.281 1 97.25 293 SER A N 1
ATOM 2302 C CA . SER A 1 293 ? -10.562 10.047 8.305 1 97.25 293 SER A CA 1
ATOM 2303 C C . SER A 1 293 ? -9.148 10.141 8.852 1 97.25 293 SER A C 1
ATOM 2305 O O . SER A 1 293 ? -8.18 9.852 8.133 1 97.25 293 SER A O 1
ATOM 2307 N N . ARG A 1 294 ? -9.023 10.516 10.07 1 97.44 294 ARG A N 1
ATOM 2308 C CA . ARG A 1 294 ? -7.707 10.555 10.695 1 97.44 294 ARG A CA 1
ATOM 2309 C C . ARG A 1 294 ? -7.109 9.156 10.812 1 97.44 294 ARG A C 1
ATOM 2311 O O . ARG A 1 294 ? -5.91 8.969 10.609 1 97.44 294 ARG A O 1
ATOM 2318 N N . LEU A 1 295 ? -7.988 8.273 11.195 1 98 295 LEU A N 1
ATOM 2319 C CA . LEU A 1 295 ? -7.531 6.891 11.305 1 98 295 LEU A CA 1
ATOM 2320 C C . LEU A 1 295 ? -7.051 6.371 9.953 1 98 295 LEU A C 1
ATOM 2322 O O . LEU A 1 295 ? -6.023 5.691 9.875 1 98 295 LEU A O 1
ATOM 2326 N N . ALA A 1 296 ? -7.812 6.668 8.914 1 98.38 296 ALA A N 1
ATOM 2327 C CA . ALA A 1 296 ? -7.426 6.281 7.559 1 98.38 296 ALA A CA 1
ATOM 2328 C C . ALA A 1 296 ? -6.059 6.855 7.195 1 98.38 296 ALA A C 1
ATOM 2330 O O . ALA A 1 296 ? -5.223 6.16 6.613 1 98.38 296 ALA A O 1
ATOM 2331 N N . CYS A 1 297 ? -5.844 8.07 7.531 1 98.31 297 CYS A N 1
ATOM 2332 C CA . CYS A 1 297 ? -4.559 8.711 7.262 1 98.31 297 CYS A CA 1
ATOM 2333 C C . CYS A 1 297 ? -3.441 8.039 8.055 1 98.31 297 CYS A C 1
ATOM 2335 O O . CYS A 1 297 ? -2.336 7.855 7.539 1 98.31 297 CYS A O 1
ATOM 2337 N N . SER A 1 298 ? -3.746 7.727 9.297 1 98.44 298 SER A N 1
ATOM 2338 C CA . SER A 1 298 ? -2.766 7.016 10.109 1 98.44 298 SER A CA 1
ATOM 2339 C C . SER A 1 298 ? -2.4 5.672 9.492 1 98.44 298 SER A C 1
ATOM 2341 O O . SER A 1 298 ? -1.236 5.266 9.516 1 98.44 298 SER A O 1
ATOM 2343 N N . CYS A 1 299 ? -3.4 4.992 8.961 1 98.31 299 CYS A N 1
ATOM 2344 C CA . CYS A 1 299 ? -3.148 3.738 8.258 1 98.31 299 CYS A CA 1
ATOM 2345 C C . CYS A 1 299 ? -2.268 3.967 7.039 1 98.31 299 CYS A C 1
ATOM 2347 O O . CYS A 1 299 ? -1.248 3.295 6.867 1 98.31 299 CYS A O 1
ATOM 2349 N N . LEU A 1 300 ? -2.633 4.93 6.254 1 98.56 300 LEU A N 1
ATOM 2350 C CA . LEU A 1 300 ? -1.927 5.25 5.02 1 98.56 300 LEU A CA 1
ATOM 2351 C C . LEU A 1 300 ? -0.458 5.551 5.297 1 98.56 300 LEU A C 1
ATOM 2353 O O . LEU A 1 300 ? 0.419 5.137 4.535 1 98.56 300 LEU A O 1
ATOM 2357 N N . LEU A 1 301 ? -0.207 6.215 6.414 1 98.38 301 LEU A N 1
ATOM 2358 C CA . LEU A 1 301 ? 1.138 6.691 6.715 1 98.38 301 LEU A CA 1
ATOM 2359 C C . LEU A 1 301 ? 1.874 5.715 7.625 1 98.38 301 LEU A C 1
ATOM 2361 O O . LEU A 1 301 ? 3.072 5.871 7.871 1 98.38 301 LEU A O 1
ATOM 2365 N N . GLY A 1 302 ? 1.157 4.738 8.148 1 97.25 302 GLY A N 1
ATOM 2366 C CA . GLY A 1 302 ? 1.771 3.773 9.047 1 97.25 302 GLY A CA 1
ATOM 2367 C C . GLY A 1 302 ? 2.195 4.375 10.367 1 97.25 302 GLY A C 1
ATOM 2368 O O . GLY A 1 302 ? 3.266 4.051 10.891 1 97.25 302 GLY A O 1
ATOM 2369 N N . ILE A 1 303 ? 1.413 5.215 10.914 1 97.69 303 ILE A N 1
ATOM 2370 C CA . ILE A 1 303 ? 1.78 5.938 12.133 1 97.69 303 ILE A CA 1
ATOM 2371 C C . ILE A 1 303 ? 1.594 5.031 13.344 1 97.69 303 ILE A C 1
ATOM 2373 O O . ILE A 1 303 ? 0.563 4.367 13.477 1 97.69 303 ILE A O 1
ATOM 2377 N N . LYS A 1 304 ? 2.527 5.051 14.234 1 96 304 LYS A N 1
ATOM 2378 C CA . LYS A 1 304 ? 2.469 4.285 15.477 1 96 304 LYS A CA 1
ATOM 2379 C C . LYS A 1 304 ? 2.395 5.211 16.688 1 96 304 LYS A C 1
ATOM 2381 O O . LYS A 1 304 ? 2.816 6.367 16.625 1 96 304 LYS A O 1
ATOM 2386 N N . SER A 1 305 ? 1.938 4.621 17.75 1 96.31 305 SER A N 1
ATOM 2387 C CA . SER A 1 305 ? 1.743 5.41 18.953 1 96.31 305 SER A CA 1
ATOM 2388 C C . SER A 1 305 ? 3.07 5.93 19.5 1 96.31 305 SER A C 1
ATOM 2390 O O . SER A 1 305 ? 3.141 7.047 20.016 1 96.31 305 SER A O 1
ATOM 2392 N N . ASP A 1 306 ? 4.062 5.113 19.391 1 95.75 306 ASP A N 1
ATOM 2393 C CA . ASP A 1 306 ? 5.363 5.512 19.922 1 95.75 306 ASP A CA 1
ATOM 2394 C C . ASP A 1 306 ? 5.926 6.703 19.141 1 95.75 306 ASP A C 1
ATOM 2396 O O . ASP A 1 306 ? 6.684 7.508 19.703 1 95.75 306 ASP A O 1
ATOM 2400 N N . GLU A 1 307 ? 5.594 6.797 17.938 1 96.31 307 GLU A N 1
ATOM 2401 C CA . GLU A 1 307 ? 6.043 7.934 17.141 1 96.31 307 GLU A CA 1
ATOM 2402 C C . GLU A 1 307 ? 5.379 9.227 17.609 1 96.31 307 GLU A C 1
ATOM 2404 O O . GLU A 1 307 ? 6.012 10.281 17.625 1 96.31 307 GLU A O 1
ATOM 2409 N N . ILE A 1 308 ? 4.105 9.125 17.969 1 96.88 308 ILE A N 1
ATOM 2410 C CA . ILE A 1 308 ? 3.381 10.273 18.5 1 96.88 308 ILE A CA 1
ATOM 2411 C C . ILE A 1 308 ? 3.977 10.68 19.844 1 96.88 308 ILE A C 1
ATOM 2413 O O . ILE A 1 308 ? 4.207 11.867 20.094 1 96.88 308 ILE A O 1
ATOM 2417 N N . GLU A 1 309 ? 4.227 9.719 20.641 1 96.31 309 GLU A N 1
ATOM 2418 C CA . GLU A 1 309 ? 4.812 9.969 21.953 1 96.31 309 GLU A CA 1
ATOM 2419 C C . GLU A 1 309 ? 6.191 10.609 21.828 1 96.31 309 GLU A C 1
ATOM 2421 O O . GLU A 1 309 ? 6.539 11.516 22.594 1 96.31 309 GLU A O 1
ATOM 2426 N N . ALA A 1 310 ? 6.926 10.094 20.922 1 95.62 310 ALA A N 1
ATOM 2427 C CA . ALA A 1 310 ? 8.266 10.641 20.688 1 95.62 310 ALA A CA 1
ATOM 2428 C C . ALA A 1 310 ? 8.203 12.125 20.344 1 95.62 310 ALA A C 1
ATOM 2430 O O . ALA A 1 310 ? 9.016 12.914 20.828 1 95.62 310 ALA A O 1
ATOM 2431 N N . TYR A 1 311 ? 7.281 12.516 19.562 1 95.75 311 TYR A N 1
ATOM 2432 C CA . TYR A 1 311 ? 7.117 13.922 19.219 1 95.75 311 TYR A CA 1
ATOM 2433 C C . TYR A 1 311 ? 6.684 14.727 20.453 1 95.75 311 TYR A C 1
ATOM 2435 O O . TYR A 1 311 ? 7.195 15.82 20.703 1 95.75 311 TYR A O 1
ATOM 2443 N N . ASN A 1 312 ? 5.715 14.195 21.141 1 94.5 312 ASN A N 1
ATOM 2444 C CA . ASN A 1 312 ? 5.203 14.891 22.328 1 94.5 312 ASN A CA 1
ATOM 2445 C C . ASN A 1 312 ? 6.305 15.148 23.344 1 94.5 312 ASN A C 1
ATOM 2447 O O . ASN A 1 312 ? 6.301 16.172 24.031 1 94.5 312 ASN A O 1
ATOM 2451 N N . ASP A 1 313 ? 7.203 14.227 23.422 1 94.94 313 ASP A N 1
ATOM 2452 C CA . ASP A 1 313 ? 8.305 14.336 24.391 1 94.94 313 ASP A CA 1
ATOM 2453 C C . ASP A 1 313 ? 9.328 15.367 23.922 1 94.94 313 ASP A C 1
ATOM 2455 O O . ASP A 1 313 ? 9.922 16.062 24.75 1 94.94 313 ASP A O 1
ATOM 2459 N N . ASN A 1 314 ? 9.539 15.398 22.625 1 94.88 314 ASN A N 1
ATOM 2460 C CA . ASN A 1 314 ? 10.516 16.312 22.062 1 94.88 314 ASN A CA 1
ATOM 2461 C C . ASN A 1 314 ? 9.977 17 20.812 1 94.88 314 ASN A C 1
ATOM 2463 O O . ASN A 1 314 ? 10.445 16.734 19.703 1 94.88 314 ASN A O 1
ATOM 2467 N N . PRO A 1 315 ? 9.156 18 21.047 1 96.06 315 PRO A N 1
ATOM 2468 C CA . PRO A 1 315 ? 8.531 18.672 19.906 1 96.06 315 PRO A CA 1
ATOM 2469 C C . PRO A 1 315 ? 9.539 19.406 19.016 1 96.06 315 PRO A C 1
ATOM 2471 O O . PRO A 1 315 ? 10.617 19.781 19.484 1 96.06 315 PRO A O 1
ATOM 2474 N N . TYR A 1 316 ? 9.242 19.531 17.75 1 96.88 316 TYR A N 1
ATOM 2475 C CA . TYR A 1 316 ? 10.07 20.234 16.781 1 96.88 316 TYR A CA 1
ATOM 2476 C C . TYR A 1 316 ? 9.211 20.891 15.703 1 96.88 316 TYR A C 1
ATOM 2478 O O . TYR A 1 316 ? 8.016 20.578 15.586 1 96.88 316 TYR A O 1
ATOM 2486 N N . VAL A 1 317 ? 9.773 21.844 14.984 1 97.38 317 VAL A N 1
ATOM 2487 C CA . VAL A 1 317 ? 9.156 22.438 13.805 1 97.38 317 VAL A CA 1
ATOM 2488 C C . VAL A 1 317 ? 10.156 22.469 12.656 1 97.38 317 VAL A C 1
ATOM 2490 O O . VAL A 1 317 ? 11.367 22.344 12.875 1 97.38 317 VAL A O 1
ATOM 2493 N N . ARG A 1 318 ? 9.609 22.562 11.5 1 97 318 ARG A N 1
ATOM 2494 C CA . ARG A 1 318 ? 10.43 22.703 10.305 1 97 318 ARG A CA 1
ATOM 2495 C C . ARG A 1 318 ? 10.156 24.047 9.609 1 97 318 ARG A C 1
ATOM 2497 O O . ARG A 1 318 ? 9 24.406 9.391 1 97 318 ARG A O 1
ATOM 2504 N N . VAL A 1 319 ? 11.25 24.75 9.281 1 98.12 319 VAL A N 1
ATOM 2505 C CA . VAL A 1 319 ? 11.094 26.031 8.586 1 98.12 319 VAL A CA 1
ATOM 2506 C C . VAL A 1 319 ? 10.758 25.781 7.121 1 98.12 319 VAL A C 1
ATOM 2508 O O . VAL A 1 319 ? 11.492 25.094 6.414 1 98.12 319 VAL A O 1
ATOM 2511 N N . LEU A 1 320 ? 9.641 26.328 6.652 1 98.31 320 LEU A N 1
ATOM 2512 C CA . LEU A 1 320 ? 9.25 26.188 5.254 1 98.31 320 LEU A CA 1
ATOM 2513 C C . LEU A 1 320 ? 9.656 27.422 4.453 1 98.31 320 LEU A C 1
ATOM 2515 O O . LEU A 1 320 ? 10.008 27.312 3.275 1 98.31 320 LEU A O 1
ATOM 2519 N N . GLY A 1 321 ? 9.562 28.578 5.102 1 98.44 321 GLY A N 1
ATOM 2520 C CA . GLY A 1 321 ? 9.953 29.797 4.398 1 98.44 321 GLY A CA 1
ATOM 2521 C C . GLY A 1 321 ? 9.898 31.031 5.266 1 98.44 321 GLY A C 1
ATOM 2522 O O . GLY A 1 321 ? 9.273 31.031 6.328 1 98.44 321 GLY A O 1
ATOM 2523 N N . PHE A 1 322 ? 10.641 32.094 4.766 1 98.44 322 PHE A N 1
ATOM 2524 C CA . PHE A 1 322 ? 10.688 33.312 5.543 1 98.44 322 PHE A CA 1
ATOM 2525 C C . PHE A 1 322 ? 11.148 34.5 4.676 1 98.44 322 PHE A C 1
ATOM 2527 O O . PHE A 1 322 ? 11.766 34.281 3.627 1 98.44 322 PHE A O 1
ATOM 2534 N N . ASN A 1 323 ? 10.766 35.688 5.074 1 97.81 323 ASN A N 1
ATOM 2535 C CA . ASN A 1 323 ? 11.367 36.906 4.57 1 97.81 323 ASN A CA 1
ATOM 2536 C C . ASN A 1 323 ? 12.336 37.531 5.578 1 97.81 323 ASN A C 1
ATOM 2538 O O . ASN A 1 323 ? 12.773 36.844 6.508 1 97.81 323 ASN A O 1
ATOM 2542 N N . GLU A 1 324 ? 12.695 38.812 5.441 1 96.88 324 GLU A N 1
ATOM 2543 C CA . GLU A 1 324 ? 13.688 39.438 6.305 1 96.88 324 GLU A CA 1
ATOM 2544 C C . GLU A 1 324 ? 13.203 39.5 7.754 1 96.88 324 GLU A C 1
ATOM 2546 O O . GLU A 1 324 ? 13.961 39.188 8.68 1 96.88 324 GLU A O 1
ATOM 2551 N N . ARG A 1 325 ? 12.008 39.906 7.898 1 96.69 325 ARG A N 1
ATOM 2552 C CA . ARG A 1 325 ? 11.438 39.969 9.242 1 96.69 325 ARG A CA 1
ATOM 2553 C C . ARG A 1 325 ? 11.359 38.594 9.883 1 96.69 325 ARG A C 1
ATOM 2555 O O . ARG A 1 325 ? 11.648 38.438 11.07 1 96.69 325 ARG A O 1
ATOM 2562 N N . GLY A 1 326 ? 10.922 37.656 9.055 1 97.5 326 GLY A N 1
ATOM 2563 C CA . GLY A 1 326 ? 10.875 36.281 9.539 1 97.5 326 GLY A CA 1
ATOM 2564 C C . GLY A 1 326 ? 12.227 35.75 9.961 1 97.5 326 GLY A C 1
ATOM 2565 O O . GLY A 1 326 ? 12.328 35 10.938 1 97.5 326 GLY A O 1
ATOM 2566 N N . ARG A 1 327 ? 13.203 36.094 9.227 1 96.88 327 ARG A N 1
ATOM 2567 C CA . ARG A 1 327 ? 14.562 35.688 9.562 1 96.88 327 ARG A CA 1
ATOM 2568 C C . ARG A 1 327 ? 14.977 36.219 10.93 1 96.88 327 ARG A C 1
ATOM 2570 O O . ARG A 1 327 ? 15.625 35.531 11.703 1 96.88 327 ARG A O 1
ATOM 2577 N N . ASP A 1 328 ? 14.648 37.406 11.141 1 96.62 328 ASP A N 1
ATOM 2578 C CA . ASP A 1 328 ? 14.961 38 12.43 1 96.62 328 ASP A CA 1
ATOM 2579 C C . ASP A 1 328 ? 14.281 37.25 13.57 1 96.62 328 ASP A C 1
ATOM 2581 O O . ASP A 1 328 ? 14.891 37.031 14.617 1 96.62 328 ASP A O 1
ATOM 2585 N N . VAL A 1 329 ? 13.055 36.938 13.336 1 97.06 329 VAL A N 1
ATOM 2586 C CA . VAL A 1 329 ? 12.312 36.156 14.328 1 97.06 329 VAL A CA 1
ATOM 2587 C C . VAL A 1 329 ? 13 34.812 14.57 1 97.06 329 VAL A C 1
ATOM 2589 O O . VAL A 1 329 ? 13.133 34.375 15.711 1 97.06 329 VAL A O 1
ATOM 2592 N N . LEU A 1 330 ? 13.406 34.188 13.5 1 96.94 330 LEU A N 1
ATOM 2593 C CA . LEU A 1 330 ? 14.078 32.906 13.594 1 96.94 330 LEU A CA 1
ATOM 2594 C C . LEU A 1 330 ? 15.359 33 14.414 1 96.94 330 LEU A C 1
ATOM 2596 O O . LEU A 1 330 ? 15.672 32.125 15.203 1 96.94 330 LEU A O 1
ATOM 2600 N N . HIS A 1 331 ? 16.047 34.062 14.219 1 96.38 331 HIS A N 1
ATOM 2601 C CA . HIS A 1 331 ? 17.281 34.281 14.953 1 96.38 331 HIS A CA 1
ATOM 2602 C C . HIS A 1 331 ? 17.031 34.406 16.453 1 96.38 331 HIS A C 1
ATOM 2604 O O . HIS A 1 331 ? 17.766 33.812 17.25 1 96.38 331 HIS A O 1
ATOM 2610 N N . LEU A 1 332 ? 16.031 35.125 16.75 1 95.62 332 LEU A N 1
ATOM 2611 C CA . LEU A 1 332 ? 15.672 35.281 18.156 1 95.62 332 LEU A CA 1
ATOM 2612 C C . LEU A 1 332 ? 15.195 33.969 18.766 1 95.62 332 LEU A C 1
ATOM 2614 O O . LEU A 1 332 ? 15.516 33.656 19.906 1 95.62 332 LEU A O 1
ATOM 2618 N N . ALA A 1 333 ? 14.422 33.25 18.047 1 95.56 333 ALA A N 1
ATOM 2619 C CA . ALA A 1 333 ? 13.883 31.969 18.516 1 95.56 333 ALA A CA 1
ATOM 2620 C C . ALA A 1 333 ? 15.008 30.969 18.781 1 95.56 333 ALA A C 1
ATOM 2622 O O . ALA A 1 333 ? 14.938 30.188 19.734 1 95.56 333 ALA A O 1
ATOM 2623 N N . LYS A 1 334 ? 15.969 30.938 17.906 1 94.38 334 LYS A N 1
ATOM 2624 C CA . LYS A 1 334 ? 17.094 30.031 18.062 1 94.38 334 LYS A CA 1
ATOM 2625 C C . LYS A 1 334 ? 17.859 30.312 19.344 1 94.38 334 LYS A C 1
ATOM 2627 O O . LYS A 1 334 ? 18.359 29.406 20 1 94.38 334 LYS A O 1
ATOM 2632 N N . LYS A 1 335 ? 17.859 31.5 19.703 1 93.5 335 LYS A N 1
ATOM 2633 C CA . LYS A 1 335 ? 18.531 31.891 20.953 1 93.5 335 LYS A CA 1
ATOM 2634 C C . LYS A 1 335 ? 17.734 31.438 22.172 1 93.5 335 LYS A C 1
ATOM 2636 O O . LYS A 1 335 ? 18.328 31.094 23.203 1 93.5 335 LYS A O 1
ATOM 2641 N N . ARG A 1 336 ? 16.484 31.531 22.031 1 91.81 336 ARG A N 1
ATOM 2642 C CA . ARG A 1 336 ? 15.609 31.078 23.109 1 91.81 336 ARG A CA 1
ATOM 2643 C C . ARG A 1 336 ? 15.75 29.578 23.328 1 91.81 336 ARG A C 1
ATOM 2645 O O . ARG A 1 336 ? 15.688 29.109 24.469 1 91.81 336 ARG A O 1
ATOM 2652 N N . ASP A 1 337 ? 15.922 28.828 22.266 1 92.75 337 ASP A N 1
ATOM 2653 C CA . ASP A 1 337 ? 16.203 27.391 22.266 1 92.75 337 ASP A CA 1
ATOM 2654 C C . ASP A 1 337 ? 15.133 26.609 23.031 1 92.75 337 ASP A C 1
ATOM 2656 O O . ASP A 1 337 ? 15.445 25.75 23.859 1 92.75 337 ASP A O 1
ATOM 2660 N N . GLU A 1 338 ? 13.859 26.938 22.781 1 93.38 338 GLU A N 1
ATOM 2661 C CA . GLU A 1 338 ? 12.75 26.312 23.484 1 93.38 338 GLU A CA 1
ATOM 2662 C C . GLU A 1 338 ? 12.164 25.156 22.688 1 93.38 338 GLU A C 1
ATOM 2664 O O . GLU A 1 338 ? 11.445 24.312 23.219 1 93.38 338 GLU A O 1
ATOM 2669 N N . ILE A 1 339 ? 12.438 25.109 21.438 1 95.19 339 ILE A N 1
ATOM 2670 C CA . ILE A 1 339 ? 11.953 24.062 20.531 1 95.19 339 ILE A CA 1
ATOM 2671 C C . ILE A 1 339 ? 12.992 23.797 19.453 1 95.19 339 ILE A C 1
ATOM 2673 O O . ILE A 1 339 ? 13.734 24.688 19.047 1 95.19 339 ILE A O 1
ATOM 2677 N N . ASP A 1 340 ? 13.078 22.531 19.062 1 95.75 340 ASP A N 1
ATOM 2678 C CA . ASP A 1 340 ? 13.992 22.203 17.984 1 95.75 340 ASP A CA 1
ATOM 2679 C C . ASP A 1 340 ? 13.477 22.75 16.641 1 95.75 340 ASP A C 1
ATOM 2681 O O . ASP A 1 340 ? 12.32 22.531 16.297 1 95.75 340 ASP A O 1
ATOM 2685 N N . ILE A 1 341 ? 14.32 23.469 15.961 1 96.81 341 ILE A N 1
ATOM 2686 C CA . ILE A 1 341 ? 13.961 24.078 14.68 1 96.81 341 ILE A CA 1
ATOM 2687 C C . ILE A 1 341 ? 14.828 23.5 13.57 1 96.81 341 ILE A C 1
ATOM 2689 O O . ILE A 1 341 ? 16.062 23.609 13.609 1 96.81 341 ILE A O 1
ATOM 2693 N N . PHE A 1 342 ? 14.133 22.859 12.586 1 95.25 342 PHE A N 1
ATOM 2694 C CA . PHE A 1 342 ? 14.852 22.281 11.453 1 95.25 342 PHE A CA 1
ATOM 2695 C C . PHE A 1 342 ? 14.688 23.141 10.211 1 95.25 342 PHE A C 1
ATOM 2697 O O . PHE A 1 342 ? 13.57 23.406 9.773 1 95.25 342 PHE A O 1
ATOM 2704 N N . ALA A 1 343 ? 15.75 23.578 9.633 1 92.38 343 ALA A N 1
ATOM 2705 C CA . ALA A 1 343 ? 15.719 24.297 8.359 1 92.38 343 ALA A CA 1
ATOM 2706 C C . ALA A 1 343 ? 16.109 23.391 7.203 1 92.38 343 ALA A C 1
ATOM 2708 O O . ALA A 1 343 ? 15.547 23.484 6.109 1 92.38 343 ALA A O 1
ATOM 2709 N N . LYS A 1 344 ? 17.016 22.562 7.488 1 89.69 344 LYS A N 1
ATOM 2710 C CA . LYS A 1 344 ? 17.469 21.547 6.535 1 89.69 344 LYS A CA 1
ATOM 2711 C C . LYS A 1 344 ? 17.312 20.141 7.113 1 89.69 344 LYS A C 1
ATOM 2713 O O . LYS A 1 344 ? 17.516 19.938 8.312 1 89.69 344 LYS A O 1
ATOM 2718 N N . VAL A 1 345 ? 16.922 19.297 6.215 1 88.06 345 VAL A N 1
ATOM 2719 C CA . VAL A 1 345 ? 16.781 17.906 6.617 1 88.06 345 VAL A CA 1
ATOM 2720 C C . VAL A 1 345 ? 17.938 17.078 6.078 1 88.06 345 VAL A C 1
ATOM 2722 O O . VAL A 1 345 ? 18.094 16.922 4.867 1 88.06 345 VAL A O 1
ATOM 2725 N N . GLY A 1 346 ? 18.781 16.609 6.953 1 85.38 346 GLY A N 1
ATOM 2726 C CA . GLY A 1 346 ? 19.891 15.766 6.562 1 85.38 346 GLY A CA 1
ATOM 2727 C C . GLY A 1 346 ? 19.578 14.281 6.648 1 85.38 346 GLY A C 1
ATOM 2728 O O . GLY A 1 346 ? 18.469 13.898 7.039 1 85.38 346 GLY A O 1
ATOM 2729 N N . GLN A 1 347 ? 20.516 13.492 6.234 1 83.5 347 GLN A N 1
ATOM 2730 C CA . GLN A 1 347 ? 20.359 12.039 6.184 1 83.5 347 GLN A CA 1
ATOM 2731 C C . GLN A 1 347 ? 20.109 11.469 7.578 1 83.5 347 GLN A C 1
ATOM 2733 O O . GLN A 1 347 ? 19.328 10.531 7.738 1 83.5 347 GLN A O 1
ATOM 2738 N N . ASP A 1 348 ? 20.688 12.047 8.484 1 83.44 348 ASP A N 1
ATOM 2739 C CA . ASP A 1 348 ? 20.531 11.555 9.852 1 83.44 348 ASP A CA 1
ATOM 2740 C C . ASP A 1 348 ? 19.188 11.953 10.438 1 83.44 348 ASP A C 1
ATOM 2742 O O . ASP A 1 348 ? 18.594 11.195 11.203 1 83.44 348 ASP A O 1
ATOM 2746 N N . ASP A 1 349 ? 18.734 13.102 10.109 1 85.56 349 ASP A N 1
ATOM 2747 C CA . ASP A 1 349 ? 17.453 13.602 10.609 1 85.56 349 ASP A CA 1
ATOM 2748 C C . ASP A 1 349 ? 16.297 12.727 10.125 1 85.56 349 ASP A C 1
ATOM 2750 O O . ASP A 1 349 ? 15.391 12.391 10.891 1 85.56 349 ASP A O 1
ATOM 2754 N N . ARG A 1 350 ? 16.406 12.328 8.93 1 83.38 350 ARG A N 1
ATOM 2755 C CA . ARG A 1 350 ? 15.297 11.602 8.328 1 83.38 350 ARG A CA 1
ATOM 2756 C C . ARG A 1 350 ? 15.18 10.195 8.914 1 83.38 350 ARG A C 1
ATOM 2758 O O . ARG A 1 350 ? 14.094 9.609 8.906 1 83.38 350 ARG A O 1
ATOM 2765 N N . LYS A 1 351 ? 16.203 9.703 9.492 1 83.88 351 LYS A N 1
ATOM 2766 C CA . LYS A 1 351 ? 16.203 8.344 10.031 1 83.88 351 LYS A CA 1
ATOM 2767 C C . LYS A 1 351 ? 15.82 8.344 11.508 1 83.88 351 LYS A C 1
ATOM 2769 O O . LYS A 1 351 ? 15.539 7.289 12.078 1 83.88 351 LYS A O 1
ATOM 2774 N N . LYS A 1 352 ? 15.727 9.5 12.094 1 88.38 352 LYS A N 1
ATOM 2775 C CA . LYS A 1 352 ? 15.5 9.57 13.531 1 88.38 352 LYS A CA 1
ATOM 2776 C C . LYS A 1 352 ? 14.297 10.461 13.852 1 88.38 352 LYS A C 1
ATOM 2778 O O . LYS A 1 352 ? 13.148 10.031 13.727 1 88.38 352 LYS A O 1
ATOM 2783 N N . ARG A 1 353 ? 14.586 11.758 14.07 1 88.81 353 ARG A N 1
ATOM 2784 C CA . ARG A 1 353 ? 13.586 12.68 14.602 1 88.81 353 ARG A CA 1
ATOM 2785 C C . ARG A 1 353 ? 12.523 12.992 13.555 1 88.81 353 ARG A C 1
ATOM 2787 O O . ARG A 1 353 ? 11.352 13.203 13.891 1 88.81 353 ARG A O 1
ATOM 2794 N N . LEU A 1 354 ? 12.945 13 12.336 1 94.44 354 LEU A N 1
ATOM 2795 C CA . LEU A 1 354 ? 12.031 13.445 11.281 1 94.44 354 LEU A CA 1
ATOM 2796 C C . LEU A 1 354 ? 11.539 12.258 10.461 1 94.44 354 LEU A C 1
ATOM 2798 O O . LEU A 1 354 ? 11.016 12.438 9.359 1 94.44 354 LEU A O 1
ATOM 2802 N N . GLU A 1 355 ? 11.695 11.078 10.992 1 94.62 355 GLU A N 1
ATOM 2803 C CA . GLU A 1 355 ? 11.383 9.875 10.234 1 94.62 355 GLU A CA 1
ATOM 2804 C C . GLU A 1 355 ? 9.922 9.867 9.789 1 94.62 355 GLU A C 1
ATOM 2806 O O . GLU A 1 355 ? 9.625 9.57 8.633 1 94.62 355 GLU A O 1
ATOM 2811 N N . LEU A 1 356 ? 9.047 10.156 10.734 1 96.44 356 LEU A N 1
ATOM 2812 C CA . LEU A 1 356 ? 7.621 10.141 10.43 1 96.44 356 LEU A CA 1
ATOM 2813 C C . LEU A 1 356 ? 7.281 11.188 9.375 1 96.44 356 LEU A C 1
ATOM 2815 O O . LEU A 1 356 ? 6.559 10.906 8.422 1 96.44 356 LEU A O 1
ATOM 2819 N N . ASP A 1 357 ? 7.789 12.383 9.516 1 96.69 357 ASP A N 1
ATOM 2820 C CA . ASP A 1 357 ? 7.527 13.445 8.547 1 96.69 357 ASP A CA 1
ATOM 2821 C C . ASP A 1 357 ? 8.133 13.117 7.188 1 96.69 357 ASP A C 1
ATOM 2823 O O . ASP A 1 357 ? 7.559 13.445 6.148 1 96.69 357 ASP A O 1
ATOM 2827 N N . TYR A 1 358 ? 9.297 12.586 7.238 1 96.12 358 TYR A N 1
ATOM 2828 C CA . TYR A 1 358 ? 9.938 12.164 5.992 1 96.12 358 TYR A CA 1
ATOM 2829 C C . TYR A 1 358 ? 9.094 11.125 5.27 1 96.12 358 TYR A C 1
ATOM 2831 O O . TYR A 1 358 ? 8.883 11.219 4.059 1 96.12 358 TYR A O 1
ATOM 2839 N N . ARG A 1 359 ? 8.656 10.109 5.977 1 96.88 359 ARG A N 1
ATOM 2840 C CA . ARG A 1 359 ? 7.77 9.086 5.43 1 96.88 359 ARG A CA 1
ATOM 2841 C C . ARG A 1 359 ? 6.508 9.711 4.84 1 96.88 359 ARG A C 1
ATOM 2843 O O . ARG A 1 359 ? 6.094 9.359 3.734 1 96.88 359 ARG A O 1
ATOM 2850 N N . ALA A 1 360 ? 5.898 10.617 5.574 1 97.81 360 ALA A N 1
ATOM 2851 C CA . ALA A 1 360 ? 4.707 11.312 5.098 1 97.81 360 ALA A CA 1
ATOM 2852 C C . ALA A 1 360 ? 5.004 12.078 3.809 1 97.81 360 ALA A C 1
ATOM 2854 O O . ALA A 1 360 ? 4.188 12.086 2.883 1 97.81 360 ALA A O 1
ATOM 2855 N N . GLY A 1 361 ? 6.145 12.734 3.799 1 96.81 361 GLY A N 1
ATOM 2856 C CA . GLY A 1 361 ? 6.559 13.453 2.604 1 96.81 361 GLY A CA 1
ATOM 2857 C C . GLY A 1 361 ? 6.758 12.547 1.402 1 96.81 361 GLY A C 1
ATOM 2858 O O . GLY A 1 361 ? 6.352 12.891 0.289 1 96.81 361 GLY A O 1
ATOM 2859 N N . LYS A 1 362 ? 7.367 11.406 1.584 1 96.75 362 LYS A N 1
ATOM 2860 C CA . LYS A 1 362 ? 7.617 10.461 0.498 1 96.75 362 LYS A CA 1
ATOM 2861 C C . LYS A 1 362 ? 6.309 9.898 -0.047 1 96.75 362 LYS A C 1
ATOM 2863 O O . LYS A 1 362 ? 6.16 9.711 -1.257 1 96.75 362 LYS A O 1
ATOM 2868 N N . ILE A 1 363 ? 5.414 9.586 0.837 1 97.88 363 ILE A N 1
ATOM 2869 C CA . ILE A 1 363 ? 4.121 9.062 0.412 1 97.88 363 ILE A CA 1
ATOM 2870 C C . ILE A 1 363 ? 3.369 10.125 -0.38 1 97.88 363 ILE A C 1
ATOM 2872 O O . ILE A 1 363 ? 2.773 9.836 -1.419 1 97.88 363 ILE A O 1
ATOM 2876 N N . TYR A 1 364 ? 3.381 11.344 0.11 1 97.94 364 TYR A N 1
ATOM 2877 C CA . TYR A 1 364 ? 2.752 12.438 -0.623 1 97.94 364 TYR A CA 1
ATOM 2878 C C . TYR A 1 364 ? 3.402 12.625 -1.988 1 97.94 364 TYR A C 1
ATOM 2880 O O . TYR A 1 364 ? 2.715 12.883 -2.98 1 97.94 364 TYR A O 1
ATOM 2888 N N . GLN A 1 365 ? 4.672 12.484 -2.068 1 96.56 365 GLN A N 1
ATOM 2889 C CA . GLN A 1 365 ? 5.445 12.633 -3.297 1 96.56 365 GLN A CA 1
ATOM 2890 C C . GLN A 1 365 ? 4.984 11.641 -4.359 1 96.56 365 GLN A C 1
ATOM 2892 O O . GLN A 1 365 ? 5.047 11.938 -5.559 1 96.56 365 GLN A O 1
ATOM 2897 N N . LEU A 1 366 ? 4.512 10.469 -3.967 1 96.19 366 LEU A N 1
ATOM 2898 C CA . LEU A 1 366 ? 4.02 9.469 -4.906 1 96.19 366 LEU A CA 1
ATOM 2899 C C . LEU A 1 366 ? 2.904 10.039 -5.773 1 96.19 366 LEU A C 1
ATOM 2901 O O . LEU A 1 366 ? 2.621 9.523 -6.855 1 96.19 366 LEU A O 1
ATOM 2905 N N . LYS A 1 367 ? 2.223 11.07 -5.309 1 96 367 LYS A N 1
ATOM 2906 C CA . LYS A 1 367 ? 1.054 11.578 -6.02 1 96 367 LYS A CA 1
ATOM 2907 C C . LYS A 1 367 ? 1.363 12.906 -6.707 1 96 367 LYS A C 1
ATOM 2909 O O . LYS A 1 367 ? 0.801 13.211 -7.762 1 96 367 LYS A O 1
ATOM 2914 N N . ASN A 1 368 ? 2.268 13.664 -6.117 1 94.56 368 ASN A N 1
ATOM 2915 C CA . ASN A 1 368 ? 2.488 14.969 -6.723 1 94.56 368 ASN A CA 1
ATOM 2916 C C . ASN A 1 368 ? 3.811 15.016 -7.484 1 94.56 368 ASN A C 1
ATOM 2918 O O . ASN A 1 368 ? 4.059 15.953 -8.25 1 94.56 368 ASN A O 1
ATOM 2922 N N . GLY A 1 369 ? 4.742 14.07 -7.207 1 92.94 369 GLY A N 1
ATOM 2923 C CA . GLY A 1 369 ? 5.977 13.93 -7.965 1 92.94 369 GLY A CA 1
ATOM 2924 C C . GLY A 1 369 ? 7.07 14.867 -7.5 1 92.94 369 GLY A C 1
ATOM 2925 O O . GLY A 1 369 ? 8.133 14.945 -8.125 1 92.94 369 GLY A O 1
ATOM 2926 N N . CYS A 1 370 ? 6.816 15.555 -6.398 1 92.31 370 CYS A N 1
ATOM 2927 C CA . CYS A 1 370 ? 7.777 16.547 -5.941 1 92.31 370 CYS A CA 1
ATOM 2928 C C . CYS A 1 370 ? 8.422 16.125 -4.629 1 92.31 370 CYS A C 1
ATOM 2930 O O . CYS A 1 370 ? 7.73 15.734 -3.688 1 92.31 370 CYS A O 1
ATOM 2932 N N . GLU A 1 371 ? 9.75 16.266 -4.586 1 92.31 371 GLU A N 1
ATOM 2933 C CA . GLU A 1 371 ? 10.469 15.977 -3.346 1 92.31 371 GLU A CA 1
ATOM 2934 C C . GLU A 1 371 ? 10.039 16.922 -2.229 1 92.31 371 GLU A C 1
ATOM 2936 O O . GLU A 1 371 ? 9.891 18.125 -2.445 1 92.31 371 GLU A O 1
ATOM 2941 N N . GLN A 1 372 ? 9.906 16.375 -1.014 1 93.62 372 GLN A N 1
ATOM 2942 C CA . GLN A 1 372 ? 9.281 17.172 0.038 1 93.62 372 GLN A CA 1
ATOM 2943 C C . GLN A 1 372 ? 10.305 17.578 1.1 1 93.62 372 GLN A C 1
ATOM 2945 O O . GLN A 1 372 ? 10.125 18.578 1.786 1 93.62 372 GLN A O 1
ATOM 2950 N N . ASP A 1 373 ? 11.336 16.75 1.254 1 93.38 373 ASP A N 1
ATOM 2951 C CA . ASP A 1 373 ? 12.094 16.984 2.48 1 93.38 373 ASP A CA 1
ATOM 2952 C C . ASP A 1 373 ? 13.594 17.078 2.191 1 93.38 373 ASP A C 1
ATOM 2954 O O . ASP A 1 373 ? 14.219 18.094 2.475 1 93.38 373 ASP A O 1
ATOM 2958 N N . LEU A 1 374 ? 14.102 16.062 1.581 1 88.69 374 LEU A N 1
ATOM 2959 C CA . LEU A 1 374 ? 15.547 16.031 1.408 1 88.69 374 LEU A CA 1
ATOM 2960 C C . LEU A 1 374 ? 16 17.109 0.419 1 88.69 374 LEU A C 1
ATOM 2962 O O . LEU A 1 374 ? 15.414 17.25 -0.654 1 88.69 374 LEU A O 1
ATOM 2966 N N . LYS A 1 375 ? 16.984 17.891 0.827 1 84.88 375 LYS A N 1
ATOM 2967 C CA . LYS A 1 375 ? 17.656 18.891 0.005 1 84.88 375 LYS A CA 1
ATOM 2968 C C . LYS A 1 375 ? 16.719 20.047 -0.334 1 84.88 375 LYS A C 1
ATOM 2970 O O . LYS A 1 375 ? 16.969 20.797 -1.275 1 84.88 375 LYS A O 1
ATOM 2975 N N . ARG A 1 376 ? 15.656 20.141 0.359 1 90.19 376 ARG A N 1
ATOM 2976 C CA . ARG A 1 376 ? 14.758 21.281 0.168 1 90.19 376 ARG A CA 1
ATOM 2977 C C . ARG A 1 376 ? 15.102 22.406 1.123 1 90.19 376 ARG A C 1
ATOM 2979 O O . ARG A 1 376 ? 14.969 22.266 2.34 1 90.19 376 ARG A O 1
ATOM 2986 N N . ALA A 1 377 ? 15.5 23.516 0.599 1 93 377 ALA A N 1
ATOM 2987 C CA . ALA A 1 377 ? 15.781 24.703 1.404 1 93 377 ALA A CA 1
ATOM 2988 C C . ALA A 1 377 ? 14.508 25.5 1.645 1 93 377 ALA A C 1
ATOM 2990 O O . ALA A 1 377 ? 13.602 25.516 0.806 1 93 377 ALA A O 1
ATOM 2991 N N . PRO A 1 378 ? 14.445 26.188 2.801 1 96.69 378 PRO A N 1
ATOM 2992 C CA . PRO A 1 378 ? 13.297 27.062 3.016 1 96.69 378 PRO A CA 1
ATOM 2993 C C . PRO A 1 378 ? 13.125 28.078 1.896 1 96.69 378 PRO A C 1
ATOM 2995 O O . PRO A 1 378 ? 14.109 28.531 1.303 1 96.69 378 PRO A O 1
ATOM 2998 N N . LEU A 1 379 ? 11.875 28.359 1.663 1 96.75 379 LEU A N 1
ATOM 2999 C CA . LEU A 1 379 ? 11.586 29.422 0.706 1 96.75 379 LEU A CA 1
ATOM 3000 C C . LEU A 1 379 ? 12.055 30.766 1.237 1 96.75 379 LEU A C 1
ATOM 3002 O O . LEU A 1 379 ? 11.758 31.125 2.379 1 96.75 379 LEU A O 1
ATOM 3006 N N . ARG A 1 380 ? 12.828 31.5 0.396 1 95 380 ARG A N 1
ATOM 3007 C CA . ARG A 1 380 ? 13.266 32.844 0.753 1 95 380 ARG A CA 1
ATOM 3008 C C . ARG A 1 380 ? 12.516 33.906 -0.053 1 95 380 ARG A C 1
ATOM 3010 O O . ARG A 1 380 ? 12.547 33.875 -1.285 1 95 380 ARG A O 1
ATOM 3017 N N . PHE A 1 381 ? 11.828 34.688 0.675 1 88.62 381 PHE A N 1
ATOM 3018 C CA . PHE A 1 381 ? 11.023 35.75 0.048 1 88.62 381 PHE A CA 1
ATOM 3019 C C . PHE A 1 381 ? 11.594 37.125 0.345 1 88.62 381 PHE A C 1
ATOM 3021 O O . PHE A 1 381 ? 11.375 37.688 1.425 1 88.62 381 PHE A O 1
ATOM 3028 N N . TYR A 1 382 ? 12.57 37.656 -0.463 1 78.12 382 TYR A N 1
ATOM 3029 C CA . TYR A 1 382 ? 13.172 38.969 -0.228 1 78.12 382 TYR A CA 1
ATOM 3030 C C . TYR A 1 382 ? 12.602 40 -1.184 1 78.12 382 TYR A C 1
ATOM 3032 O O . TYR A 1 382 ? 12.258 39.688 -2.324 1 78.12 382 TYR A O 1
ATOM 3040 N N . MET B 1 1 ? -6.18 -47.094 -14.758 1 84.88 1 MET B N 1
ATOM 3041 C CA . MET B 1 1 ? -6.379 -46.094 -15.789 1 84.88 1 MET B CA 1
ATOM 3042 C C . MET B 1 1 ? -5.293 -45 -15.719 1 84.88 1 MET B C 1
ATOM 3044 O O . MET B 1 1 ? -4.91 -44.594 -14.625 1 84.88 1 MET B O 1
ATOM 3048 N N . LYS B 1 2 ? -4.691 -44.719 -16.891 1 95.12 2 LYS B N 1
ATOM 3049 C CA . LYS B 1 2 ? -3.633 -43.719 -16.938 1 95.12 2 LYS B CA 1
ATOM 3050 C C . LYS B 1 2 ? -4.215 -42.312 -16.875 1 95.12 2 LYS B C 1
ATOM 3052 O O . LYS B 1 2 ? -5.258 -42.031 -17.469 1 95.12 2 LYS B O 1
ATOM 3057 N N . ILE B 1 3 ? -3.643 -41.531 -16.094 1 97.38 3 ILE B N 1
ATOM 3058 C CA . ILE B 1 3 ? -3.982 -40.125 -16.016 1 97.38 3 ILE B CA 1
ATOM 3059 C C . ILE B 1 3 ? -2.729 -39.281 -16.234 1 97.38 3 ILE B C 1
ATOM 3061 O O . ILE B 1 3 ? -1.717 -39.469 -15.562 1 97.38 3 ILE B O 1
ATOM 3065 N N . ALA B 1 4 ? -2.785 -38.375 -17.219 1 98.31 4 ALA B N 1
ATOM 3066 C CA . ALA B 1 4 ? -1.664 -37.469 -17.531 1 98.31 4 ALA B CA 1
ATOM 3067 C C . ALA B 1 4 ? -1.724 -36.219 -16.688 1 98.31 4 ALA B C 1
ATOM 3069 O O . ALA B 1 4 ? -2.809 -35.719 -16.344 1 98.31 4 ALA B O 1
ATOM 3070 N N . GLY B 1 5 ? -0.562 -35.719 -16.312 1 98.31 5 GLY B N 1
ATOM 3071 C CA . GLY B 1 5 ? -0.477 -34.5 -15.547 1 98.31 5 GLY B CA 1
ATOM 3072 C C . GLY B 1 5 ? 0.571 -33.531 -16.078 1 98.31 5 GLY B C 1
ATOM 3073 O O . GLY B 1 5 ? 1.597 -33.969 -16.609 1 98.31 5 GLY B O 1
ATOM 3074 N N . VAL B 1 6 ? 0.31 -32.25 -15.922 1 98.25 6 VAL B N 1
ATOM 3075 C CA . VAL B 1 6 ? 1.243 -31.172 -16.266 1 98.25 6 VAL B CA 1
ATOM 3076 C C . VAL B 1 6 ? 1.23 -30.109 -15.164 1 98.25 6 VAL B C 1
ATOM 3078 O O . VAL B 1 6 ? 0.174 -29.797 -14.617 1 98.25 6 VAL B O 1
ATOM 3081 N N . ILE B 1 7 ? 2.391 -29.672 -14.766 1 98.12 7 ILE B N 1
ATOM 3082 C CA . ILE B 1 7 ? 2.527 -28.469 -13.938 1 98.12 7 ILE B CA 1
ATOM 3083 C C . ILE B 1 7 ? 2.816 -27.266 -14.82 1 98.12 7 ILE B C 1
ATOM 3085 O O . ILE B 1 7 ? 3.752 -27.281 -15.625 1 98.12 7 ILE B O 1
ATOM 3089 N N . ALA B 1 8 ? 1.984 -26.219 -14.711 1 97 8 ALA B N 1
ATOM 3090 C CA . ALA B 1 8 ? 2.143 -25.125 -15.672 1 97 8 ALA B CA 1
ATOM 3091 C C . ALA B 1 8 ? 1.796 -23.781 -15.047 1 97 8 ALA B C 1
ATOM 3093 O O . ALA B 1 8 ? 1.152 -23.734 -13.992 1 97 8 ALA B O 1
ATOM 3094 N N . GLU B 1 9 ? 2.264 -22.75 -15.727 1 96.56 9 GLU B N 1
ATOM 3095 C CA . GLU B 1 9 ? 1.898 -21.391 -15.367 1 96.56 9 GLU B CA 1
ATOM 3096 C C . GLU B 1 9 ? 1.037 -20.734 -16.438 1 96.56 9 GLU B C 1
ATOM 3098 O O . GLU B 1 9 ? 0.171 -19.906 -16.141 1 96.56 9 GLU B O 1
ATOM 3103 N N . TYR B 1 10 ? 1.265 -21.047 -17.828 1 96.75 10 TYR B N 1
ATOM 3104 C CA . TYR B 1 10 ? 0.535 -20.531 -18.984 1 96.75 10 TYR B CA 1
ATOM 3105 C C . TYR B 1 10 ? 0.469 -19.016 -18.953 1 96.75 10 TYR B C 1
ATOM 3107 O O . TYR B 1 10 ? -0.619 -18.438 -18.969 1 96.75 10 TYR B O 1
ATOM 3115 N N . ASN B 1 11 ? 1.524 -18.375 -19.109 1 96 11 ASN B N 1
ATOM 3116 C CA . ASN B 1 11 ? 1.611 -16.938 -18.875 1 96 11 ASN B CA 1
ATOM 3117 C C . ASN B 1 11 ? 2.125 -16.203 -20.109 1 96 11 ASN B C 1
ATOM 3119 O O . ASN B 1 11 ? 3.162 -15.531 -20.047 1 96 11 ASN B O 1
ATOM 3123 N N . PRO B 1 12 ? 1.531 -16.172 -21.234 1 95.56 12 PRO B N 1
ATOM 3124 C CA . PRO B 1 12 ? 0.211 -16.766 -21.438 1 95.56 12 PRO B CA 1
ATOM 3125 C C . PRO B 1 12 ? 0.284 -18.141 -22.109 1 95.56 12 PRO B C 1
ATOM 3127 O O . PRO B 1 12 ? 1.377 -18.625 -22.422 1 95.56 12 PRO B O 1
ATOM 3130 N N . PHE B 1 13 ? -0.845 -18.734 -22.203 1 96.94 13 PHE B N 1
ATOM 3131 C CA . PHE B 1 13 ? -0.938 -19.969 -22.984 1 96.94 13 PHE B CA 1
ATOM 3132 C C . PHE B 1 13 ? -0.606 -19.703 -24.438 1 96.94 13 PHE B C 1
ATOM 3134 O O . PHE B 1 13 ? -1.203 -18.828 -25.078 1 96.94 13 PHE B O 1
ATOM 3141 N N . HIS B 1 14 ? 0.378 -20.344 -24.984 1 94.5 14 HIS B N 1
ATOM 3142 C CA . HIS B 1 14 ? 0.817 -20.125 -26.359 1 94.5 14 HIS B CA 1
ATOM 3143 C C . HIS B 1 14 ? 0.954 -21.438 -27.109 1 94.5 14 HIS B C 1
ATOM 3145 O O . HIS B 1 14 ? 0.648 -22.5 -26.578 1 94.5 14 HIS B O 1
ATOM 3151 N N . ASN B 1 15 ? 1.451 -21.375 -28.328 1 92.81 15 ASN B N 1
ATOM 3152 C CA . ASN B 1 15 ? 1.48 -22.531 -29.219 1 92.81 15 ASN B CA 1
ATOM 3153 C C . ASN B 1 15 ? 2.459 -23.594 -28.719 1 92.81 15 ASN B C 1
ATOM 3155 O O . ASN B 1 15 ? 2.279 -24.781 -28.969 1 92.81 15 ASN B O 1
ATOM 3159 N N . GLY B 1 16 ? 3.48 -23.141 -27.984 1 90.81 16 GLY B N 1
ATOM 3160 C CA . GLY B 1 16 ? 4.359 -24.094 -27.344 1 90.81 16 GLY B CA 1
ATOM 3161 C C . GLY B 1 16 ? 3.643 -25 -26.359 1 90.81 16 GLY B C 1
ATOM 3162 O O . GLY B 1 16 ? 3.906 -26.203 -26.297 1 90.81 16 GLY B O 1
ATOM 3163 N N . HIS B 1 17 ? 2.775 -24.422 -25.594 1 94.44 17 HIS B N 1
ATOM 3164 C CA . HIS B 1 17 ? 1.976 -25.203 -24.641 1 94.44 17 HIS B CA 1
ATOM 3165 C C . HIS B 1 17 ? 1.005 -26.125 -25.359 1 94.44 17 HIS B C 1
ATOM 3167 O O . HIS B 1 17 ? 0.803 -27.266 -24.953 1 94.44 17 HIS B O 1
ATOM 3173 N N . ARG B 1 18 ? 0.398 -25.594 -26.375 1 93.88 18 ARG B N 1
ATOM 3174 C CA . ARG B 1 18 ? -0.503 -26.406 -27.188 1 93.88 18 ARG B CA 1
ATOM 3175 C C . ARG B 1 18 ? 0.216 -27.625 -27.734 1 93.88 18 ARG B C 1
ATOM 3177 O O . ARG B 1 18 ? -0.325 -28.734 -27.719 1 93.88 18 ARG B O 1
ATOM 3184 N N . TYR B 1 19 ? 1.364 -27.359 -28.203 1 91.62 19 TYR B N 1
ATOM 3185 C CA . TYR B 1 19 ? 2.182 -28.453 -28.719 1 91.62 19 TYR B CA 1
ATOM 3186 C C . TYR B 1 19 ? 2.424 -29.5 -27.656 1 91.62 19 TYR B C 1
ATOM 3188 O O . TYR B 1 19 ? 2.322 -30.703 -27.922 1 91.62 19 TYR B O 1
ATOM 3196 N N . GLN B 1 20 ? 2.73 -29.109 -26.5 1 93.25 20 GLN B N 1
ATOM 3197 C CA . GLN B 1 20 ? 2.947 -30.047 -25.406 1 93.25 20 GLN B CA 1
ATOM 3198 C C . GLN B 1 20 ? 1.706 -30.891 -25.156 1 93.25 20 GLN B C 1
ATOM 3200 O O . GLN B 1 20 ? 1.806 -32.094 -24.969 1 93.25 20 GLN B O 1
ATOM 3205 N N . ILE B 1 21 ? 0.592 -30.281 -25.109 1 95.25 21 ILE B N 1
ATOM 3206 C CA . ILE B 1 21 ? -0.662 -30.984 -24.859 1 95.25 21 ILE B CA 1
ATOM 3207 C C . ILE B 1 21 ? -0.934 -31.984 -25.984 1 95.25 21 ILE B C 1
ATOM 3209 O O . ILE B 1 21 ? -1.366 -33.094 -25.734 1 95.25 21 ILE B O 1
ATOM 3213 N N . GLU B 1 22 ? -0.638 -31.562 -27.203 1 93.62 22 GLU B N 1
ATOM 3214 C CA . GLU B 1 22 ? -0.813 -32.469 -28.344 1 93.62 22 GLU B CA 1
ATOM 3215 C C . GLU B 1 22 ? 0.089 -33.688 -28.234 1 93.62 22 GLU B C 1
ATOM 3217 O O . GLU B 1 22 ? -0.328 -34.781 -28.547 1 93.62 22 GLU B O 1
ATOM 3222 N N . GLN B 1 23 ? 1.297 -33.406 -27.797 1 92.69 23 GLN B N 1
ATOM 3223 C CA . GLN B 1 23 ? 2.223 -34.531 -27.609 1 92.69 23 GLN B CA 1
ATOM 3224 C C . GLN B 1 23 ? 1.718 -35.5 -26.531 1 92.69 23 GLN B C 1
ATOM 3226 O O . GLN B 1 23 ? 1.848 -36.719 -26.672 1 92.69 23 GLN B O 1
ATOM 3231 N N . ILE B 1 24 ? 1.182 -34.969 -25.484 1 95.69 24 ILE B N 1
ATOM 3232 C CA . ILE B 1 24 ? 0.634 -35.781 -24.406 1 95.69 24 ILE B CA 1
ATOM 3233 C C . ILE B 1 24 ? -0.507 -36.656 -24.922 1 95.69 24 ILE B C 1
ATOM 3235 O O . ILE B 1 24 ? -0.555 -37.844 -24.656 1 95.69 24 ILE B O 1
ATOM 3239 N N . LYS B 1 25 ? -1.321 -36.062 -25.719 1 94.5 25 LYS B N 1
ATOM 3240 C CA . LYS B 1 25 ? -2.48 -36.781 -26.25 1 94.5 25 LYS B CA 1
ATOM 3241 C C . LYS B 1 25 ? -2.055 -37.844 -27.25 1 94.5 25 LYS B C 1
ATOM 3243 O O . LYS B 1 25 ? -2.707 -38.906 -27.359 1 94.5 25 LYS B O 1
ATOM 3248 N N . LYS B 1 26 ? -1.035 -37.562 -27.938 1 94.19 26 LYS B N 1
ATOM 3249 C CA . LYS B 1 26 ? -0.508 -38.562 -28.859 1 94.19 26 LYS B CA 1
ATOM 3250 C C . LYS B 1 26 ? 0.052 -39.75 -28.109 1 94.19 26 LYS B C 1
ATOM 3252 O O . LYS B 1 26 ? -0.131 -40.906 -28.531 1 94.19 26 LYS B O 1
ATOM 3257 N N . GLU B 1 27 ? 0.661 -39.469 -27.078 1 94.38 27 GLU B N 1
ATOM 3258 C CA . GLU B 1 27 ? 1.309 -40.531 -26.312 1 94.38 27 GLU B CA 1
ATOM 3259 C C . GLU B 1 27 ? 0.295 -41.312 -25.453 1 94.38 27 GLU B C 1
ATOM 3261 O O . GLU B 1 27 ? 0.4 -42.531 -25.312 1 94.38 27 GLU B O 1
ATOM 3266 N N . LEU B 1 28 ? -0.631 -40.562 -24.859 1 95.62 28 LEU B N 1
ATOM 3267 C CA . LEU B 1 28 ? -1.672 -41.125 -24.016 1 95.62 28 LEU B CA 1
ATOM 3268 C C . LEU B 1 28 ? -3.057 -40.719 -24.5 1 95.62 28 LEU B C 1
ATOM 3270 O O . LEU B 1 28 ? -3.738 -39.938 -23.844 1 95.62 28 LEU B O 1
ATOM 3274 N N . SER B 1 29 ? -3.562 -41.25 -25.562 1 89.31 29 SER B N 1
ATOM 3275 C CA . SER B 1 29 ? -4.734 -40.781 -26.297 1 89.31 29 SER B CA 1
ATOM 3276 C C . SER B 1 29 ? -5.992 -40.875 -25.438 1 89.31 29 SER B C 1
ATOM 3278 O O . SER B 1 29 ? -6.859 -40 -25.516 1 89.31 29 SER B O 1
ATOM 3280 N N . ASP B 1 30 ? -6.105 -41.812 -24.562 1 91.19 30 ASP B N 1
ATOM 3281 C CA . ASP B 1 30 ? -7.355 -42 -23.844 1 91.19 30 ASP B CA 1
ATOM 3282 C C . ASP B 1 30 ? -7.219 -41.531 -22.391 1 91.19 30 ASP B C 1
ATOM 3284 O O . ASP B 1 30 ? -8.164 -41.625 -21.609 1 91.19 30 ASP B O 1
ATOM 3288 N N . ALA B 1 31 ? -6.145 -40.938 -22.062 1 96.69 31 ALA B N 1
ATOM 3289 C CA . ALA B 1 31 ? -5.934 -40.531 -20.672 1 96.69 31 ALA B CA 1
ATOM 3290 C C . ALA B 1 31 ? -6.418 -39.094 -20.438 1 96.69 31 ALA B C 1
ATOM 3292 O O . ALA B 1 31 ? -6.215 -38.219 -21.266 1 96.69 31 ALA B O 1
ATOM 3293 N N . PRO B 1 32 ? -7.207 -38.906 -19.297 1 97.88 32 PRO B N 1
ATOM 3294 C CA . PRO B 1 32 ? -7.484 -37.5 -18.938 1 97.88 32 PRO B CA 1
ATOM 3295 C C . PRO B 1 32 ? -6.219 -36.719 -18.625 1 97.88 32 PRO B C 1
ATOM 3297 O O . PRO B 1 32 ? -5.242 -37.281 -18.125 1 97.88 32 PRO B O 1
ATOM 3300 N N . LEU B 1 33 ? -6.266 -35.406 -18.969 1 98.5 33 LEU B N 1
ATOM 3301 C CA . LEU B 1 33 ? -5.141 -34.5 -18.703 1 98.5 33 LEU B CA 1
ATOM 3302 C C . LEU B 1 33 ? -5.469 -33.531 -17.578 1 98.5 33 LEU B C 1
ATOM 3304 O O . LEU B 1 33 ? -6.391 -32.719 -17.703 1 98.5 33 LEU B O 1
ATOM 3308 N N . ILE B 1 34 ? -4.711 -33.625 -16.469 1 98.69 34 ILE B N 1
ATOM 3309 C CA . ILE B 1 34 ? -4.855 -32.719 -15.328 1 98.69 34 ILE B CA 1
ATOM 3310 C C . ILE B 1 34 ? -3.727 -31.688 -15.336 1 98.69 34 ILE B C 1
ATOM 3312 O O . ILE B 1 34 ? -2.551 -32.062 -15.453 1 98.69 34 ILE B O 1
ATOM 3316 N N . VAL B 1 35 ? -4.105 -30.438 -15.234 1 98.75 35 VAL B N 1
ATOM 3317 C CA . VAL B 1 35 ? -3.127 -29.359 -15.172 1 98.75 35 VAL B CA 1
ATOM 3318 C C . VAL B 1 35 ? -3.113 -28.75 -13.766 1 98.75 35 VAL B C 1
ATOM 3320 O O . VAL B 1 35 ? -4.137 -28.266 -13.281 1 98.75 35 VAL B O 1
ATOM 3323 N N . ALA B 1 36 ? -2.018 -28.875 -13.086 1 98.69 36 ALA B N 1
ATOM 3324 C CA . ALA B 1 36 ? -1.757 -28.094 -11.883 1 98.69 36 ALA B CA 1
ATOM 3325 C C . ALA B 1 36 ? -1.161 -26.734 -12.234 1 98.69 36 ALA B C 1
ATOM 3327 O O . ALA B 1 36 ? 0.011 -26.641 -12.609 1 98.69 36 ALA B O 1
ATOM 3328 N N . MET B 1 37 ? -1.929 -25.703 -12.078 1 98.69 37 MET B N 1
ATOM 3329 C CA . MET B 1 37 ? -1.573 -24.375 -12.586 1 98.69 37 MET B CA 1
ATOM 3330 C C . MET B 1 37 ? -1.347 -23.406 -11.43 1 98.69 37 MET B C 1
ATOM 3332 O O . MET B 1 37 ? -2.07 -23.438 -10.438 1 98.69 37 MET B O 1
ATOM 3336 N N . SER B 1 38 ? -0.349 -22.562 -11.617 1 98.25 38 SER B N 1
ATOM 3337 C CA . SER B 1 38 ? -0.161 -21.484 -10.656 1 98.25 38 SER B CA 1
ATOM 3338 C C . SER B 1 38 ? -1.354 -20.531 -10.656 1 98.25 38 SER B C 1
ATOM 3340 O O . SER B 1 38 ? -2.035 -20.375 -11.68 1 98.25 38 SER B O 1
ATOM 3342 N N . GLY B 1 39 ? -1.62 -19.891 -9.531 1 97.62 39 GLY B N 1
ATOM 3343 C CA . GLY B 1 39 ? -2.631 -18.859 -9.461 1 97.62 39 GLY B CA 1
ATOM 3344 C C . GLY B 1 39 ? -2.201 -17.562 -10.125 1 97.62 39 GLY B C 1
ATOM 3345 O O . GLY B 1 39 ? -1.588 -17.578 -11.195 1 97.62 39 GLY B O 1
ATOM 3346 N N . ASN B 1 40 ? -2.547 -16.484 -9.508 1 98.25 40 ASN B N 1
ATOM 3347 C CA . ASN B 1 40 ? -2.354 -15.164 -10.117 1 98.25 40 ASN B CA 1
ATOM 3348 C C . ASN B 1 40 ? -0.913 -14.688 -9.969 1 98.25 40 ASN B C 1
ATOM 3350 O O . ASN B 1 40 ? -0.517 -13.695 -10.586 1 98.25 40 ASN B O 1
ATOM 3354 N N . PHE B 1 41 ? -0.142 -15.359 -9.133 1 98.38 41 PHE B N 1
ATOM 3355 C CA . PHE B 1 41 ? 1.272 -15.055 -8.961 1 98.38 41 PHE B CA 1
ATOM 3356 C C . PHE B 1 41 ? 2.127 -16.297 -9.188 1 98.38 41 PHE B C 1
ATOM 3358 O O . PHE B 1 41 ? 1.771 -17.391 -8.75 1 98.38 41 PHE B O 1
ATOM 3365 N N . LEU B 1 42 ? 3.256 -16.094 -9.82 1 98 42 LEU B N 1
ATOM 3366 C CA . LEU B 1 42 ? 3.932 -17.219 -10.453 1 98 42 LEU B CA 1
ATOM 3367 C C . LEU B 1 42 ? 5.25 -17.531 -9.758 1 98 42 LEU B C 1
ATOM 3369 O O . LEU B 1 42 ? 5.68 -16.781 -8.867 1 98 42 LEU B O 1
ATOM 3373 N N . GLN B 1 43 ? 5.887 -18.578 -10.172 1 96.88 43 GLN B N 1
ATOM 3374 C CA . GLN B 1 43 ? 7.051 -19.172 -9.531 1 96.88 43 GLN B CA 1
ATOM 3375 C C . GLN B 1 43 ? 8.203 -18.172 -9.445 1 96.88 43 GLN B C 1
ATOM 3377 O O . GLN B 1 43 ? 8.914 -18.125 -8.445 1 96.88 43 GLN B O 1
ATOM 3382 N N . ARG B 1 44 ? 8.336 -17.391 -10.484 1 93.88 44 ARG B N 1
ATOM 3383 C CA . ARG B 1 44 ? 9.492 -16.5 -10.547 1 93.88 44 ARG B CA 1
ATOM 3384 C C . ARG B 1 44 ? 9.172 -15.133 -9.953 1 93.88 44 ARG B C 1
ATOM 3386 O O . ARG B 1 44 ? 9.938 -14.18 -10.125 1 93.88 44 ARG B O 1
ATOM 3393 N N . GLY B 1 45 ? 8.07 -15.062 -9.328 1 96.5 45 GLY B N 1
ATOM 3394 C CA . GLY B 1 45 ? 7.746 -13.828 -8.633 1 96.5 45 GLY B CA 1
ATOM 3395 C C . GLY B 1 45 ? 7.176 -12.758 -9.539 1 96.5 45 GLY B C 1
ATOM 3396 O O . GLY B 1 45 ? 7.609 -11.602 -9.5 1 96.5 45 GLY B O 1
ATOM 3397 N N . GLU B 1 46 ? 6.328 -13.086 -10.352 1 96.44 46 GLU B N 1
ATOM 3398 C CA . GLU B 1 46 ? 5.656 -12.117 -11.219 1 96.44 46 GLU B CA 1
ATOM 3399 C C . GLU B 1 46 ? 4.152 -12.367 -11.258 1 96.44 46 GLU B C 1
ATOM 3401 O O . GLU B 1 46 ? 3.701 -13.508 -11.156 1 96.44 46 GLU B O 1
ATOM 3406 N N . PRO B 1 47 ? 3.398 -11.297 -11.344 1 97.69 47 PRO B N 1
ATOM 3407 C CA . PRO B 1 47 ? 1.971 -11.516 -11.594 1 97.69 47 PRO B CA 1
ATOM 3408 C C . PRO B 1 47 ? 1.691 -12.125 -12.961 1 97.69 47 PRO B C 1
ATOM 3410 O O . PRO B 1 47 ? 2.365 -11.797 -13.938 1 97.69 47 PRO B O 1
ATOM 3413 N N . ALA B 1 48 ? 0.751 -13.031 -12.969 1 98.06 48 ALA B N 1
ATOM 3414 C CA . ALA B 1 48 ? 0.327 -13.57 -14.258 1 98.06 48 ALA B CA 1
ATOM 3415 C C . ALA B 1 48 ? -0.272 -12.477 -15.133 1 98.06 48 ALA B C 1
ATOM 3417 O O . ALA B 1 48 ? -0.94 -11.562 -14.633 1 98.06 48 ALA B O 1
ATOM 3418 N N . CYS B 1 49 ? -0.093 -12.617 -16.453 1 97.31 49 CYS B N 1
ATOM 3419 C CA . CYS B 1 49 ? -0.561 -11.578 -17.359 1 97.31 49 CYS B CA 1
ATOM 3420 C C . CYS B 1 49 ? -2.08 -11.602 -17.484 1 97.31 49 CYS B C 1
ATOM 3422 O O . CYS B 1 49 ? -2.701 -10.578 -17.766 1 97.31 49 CYS B O 1
ATOM 3424 N N . PHE B 1 50 ? -2.682 -12.812 -17.359 1 97.69 50 PHE B N 1
ATOM 3425 C CA . PHE B 1 50 ? -4.121 -13.008 -17.219 1 97.69 50 PHE B CA 1
ATOM 3426 C C . PHE B 1 50 ? -4.449 -13.664 -15.875 1 97.69 50 PHE B C 1
ATOM 3428 O O . PHE B 1 50 ? -3.609 -14.359 -15.297 1 97.69 50 PHE B O 1
ATOM 3435 N N . ASP B 1 51 ? -5.641 -13.383 -15.375 1 97.88 51 ASP B N 1
ATOM 3436 C CA . ASP B 1 51 ? -5.977 -14 -14.094 1 97.88 51 ASP B CA 1
ATOM 3437 C C . ASP B 1 51 ? -6.109 -15.516 -14.242 1 97.88 51 ASP B C 1
ATOM 3439 O O . ASP B 1 51 ? -6.121 -16.047 -15.359 1 97.88 51 ASP B O 1
ATOM 3443 N N . LYS B 1 52 ? -6.172 -16.188 -13.148 1 98.12 52 LYS B N 1
ATOM 3444 C CA . LYS B 1 52 ? -6.145 -17.641 -13.094 1 98.12 52 LYS B CA 1
ATOM 3445 C C . LYS B 1 52 ? -7.34 -18.25 -13.82 1 98.12 52 LYS B C 1
ATOM 3447 O O . LYS B 1 52 ? -7.23 -19.312 -14.422 1 98.12 52 LYS B O 1
ATOM 3452 N N . TRP B 1 53 ? -8.453 -17.594 -13.859 1 97.88 53 TRP B N 1
ATOM 3453 C CA . TRP B 1 53 ? -9.648 -18.125 -14.508 1 97.88 53 TRP B CA 1
ATOM 3454 C C . TRP B 1 53 ? -9.516 -18.078 -16.031 1 97.88 53 TRP B C 1
ATOM 3456 O O . TRP B 1 53 ? -9.859 -19.031 -16.719 1 97.88 53 TRP B O 1
ATOM 3466 N N . THR B 1 54 ? -9.031 -16.922 -16.516 1 97.94 54 THR B N 1
ATOM 3467 C CA . THR B 1 54 ? -8.789 -16.766 -17.953 1 97.94 54 THR B CA 1
ATOM 3468 C C . THR B 1 54 ? -7.805 -17.828 -18.438 1 97.94 54 THR B C 1
ATOM 3470 O O . THR B 1 54 ? -8.055 -18.5 -19.453 1 97.94 54 THR B O 1
ATOM 3473 N N . ARG B 1 55 ? -6.77 -18.016 -17.766 1 98.25 55 ARG B N 1
ATOM 3474 C CA . ARG B 1 55 ? -5.734 -18.969 -18.156 1 98.25 55 ARG B CA 1
ATOM 3475 C C . ARG B 1 55 ? -6.25 -20.406 -18.062 1 98.25 55 ARG B C 1
ATOM 3477 O O . ARG B 1 55 ? -5.926 -21.25 -18.906 1 98.25 55 ARG B O 1
ATOM 3484 N N . ALA B 1 56 ? -7 -20.688 -17.016 1 98.25 56 ALA B N 1
ATOM 3485 C CA . ALA B 1 56 ? -7.629 -22 -16.906 1 98.25 56 ALA B CA 1
ATOM 3486 C C . ALA B 1 56 ? -8.547 -22.266 -18.094 1 98.25 56 ALA B C 1
ATOM 3488 O O . ALA B 1 56 ? -8.562 -23.375 -18.641 1 98.25 56 ALA B O 1
ATOM 3489 N N . GLY B 1 57 ? -9.32 -21.281 -18.453 1 97.94 57 GLY B N 1
ATOM 3490 C CA . GLY B 1 57 ? -10.172 -21.406 -19.625 1 97.94 57 GLY B CA 1
ATOM 3491 C C . GLY B 1 57 ? -9.398 -21.719 -20.891 1 97.94 57 GLY B C 1
ATOM 3492 O O . GLY B 1 57 ? -9.812 -22.562 -21.688 1 97.94 57 GLY B O 1
ATOM 3493 N N . GLU B 1 58 ? -8.281 -21.031 -21.078 1 97.81 58 GLU B N 1
ATOM 3494 C CA . GLU B 1 58 ? -7.426 -21.281 -22.234 1 97.81 58 GLU B CA 1
ATOM 3495 C C . GLU B 1 58 ? -6.945 -22.734 -22.266 1 97.81 58 GLU B C 1
ATOM 3497 O O . GLU B 1 58 ? -6.941 -23.375 -23.312 1 97.81 58 GLU B O 1
ATOM 3502 N N . ALA B 1 59 ? -6.539 -23.25 -21.109 1 97.94 59 ALA B N 1
ATOM 3503 C CA . ALA B 1 59 ? -6.055 -24.625 -21 1 97.94 59 ALA B CA 1
ATOM 3504 C C . ALA B 1 59 ? -7.152 -25.625 -21.344 1 97.94 59 ALA B C 1
ATOM 3506 O O . ALA B 1 59 ? -6.926 -26.578 -22.094 1 97.94 59 ALA B O 1
ATOM 3507 N N . LEU B 1 60 ? -8.359 -25.391 -20.828 1 98.06 60 LEU B N 1
ATOM 3508 C CA . LEU B 1 60 ? -9.492 -26.281 -21.062 1 98.06 60 LEU B CA 1
ATOM 3509 C C . LEU B 1 60 ? -9.883 -26.297 -22.531 1 98.06 60 LEU B C 1
ATOM 3511 O O . LEU B 1 60 ? -10.203 -27.344 -23.078 1 98.06 60 LEU B O 1
ATOM 3515 N N . GLN B 1 61 ? -9.766 -25.203 -23.156 1 97.25 61 GLN B N 1
ATOM 3516 C CA . GLN B 1 61 ? -10.133 -25.078 -24.562 1 97.25 61 GLN B CA 1
ATOM 3517 C C . GLN B 1 61 ? -9.078 -25.719 -25.469 1 97.25 61 GLN B C 1
ATOM 3519 O O . GLN B 1 61 ? -9.32 -25.922 -26.656 1 97.25 61 GLN B O 1
ATOM 3524 N N . ASN B 1 62 ? -7.961 -25.984 -24.906 1 96.75 62 ASN B N 1
ATOM 3525 C CA . ASN B 1 62 ? -6.879 -26.516 -25.719 1 96.75 62 ASN B CA 1
ATOM 3526 C C . ASN B 1 62 ? -6.496 -27.938 -25.281 1 96.75 62 ASN B C 1
ATOM 3528 O O . ASN B 1 62 ? -5.371 -28.375 -25.516 1 96.75 62 ASN B O 1
ATOM 3532 N N . GLY B 1 63 ? -7.359 -28.625 -24.547 1 96.06 63 GLY B N 1
ATOM 3533 C CA . GLY B 1 63 ? -7.172 -30.062 -24.422 1 96.06 63 GLY B CA 1
ATOM 3534 C C . GLY B 1 63 ? -7.062 -30.516 -22.984 1 96.06 63 GLY B C 1
ATOM 3535 O O . GLY B 1 63 ? -7.082 -31.719 -22.703 1 96.06 63 GLY B O 1
ATOM 3536 N N . ALA B 1 64 ? -6.949 -29.594 -22 1 97.81 64 ALA B N 1
ATOM 3537 C CA . ALA B 1 64 ? -6.961 -30 -20.594 1 97.81 64 ALA B CA 1
ATOM 3538 C C . ALA B 1 64 ? -8.344 -30.484 -20.172 1 97.81 64 ALA B C 1
ATOM 3540 O O . ALA B 1 64 ? -9.359 -29.984 -20.656 1 97.81 64 ALA B O 1
ATOM 3541 N N . ASP B 1 65 ? -8.383 -31.469 -19.266 1 98.5 65 ASP B N 1
ATOM 3542 C CA . ASP B 1 65 ? -9.664 -31.984 -18.797 1 98.5 65 ASP B CA 1
ATOM 3543 C C . ASP B 1 65 ? -10 -31.453 -17.406 1 98.5 65 ASP B C 1
ATOM 3545 O O . ASP B 1 65 ? -11.172 -31.328 -17.047 1 98.5 65 ASP B O 1
ATOM 3549 N N . LEU B 1 66 ? -9.023 -31.234 -16.609 1 98.62 66 LEU B N 1
ATOM 3550 C CA . LEU B 1 66 ? -9.141 -30.688 -15.258 1 98.62 66 LEU B CA 1
ATOM 3551 C C . LEU B 1 66 ? -7.996 -29.719 -14.969 1 98.62 66 LEU B C 1
ATOM 3553 O O . LEU B 1 66 ? -6.832 -30.031 -15.219 1 98.62 66 LEU B O 1
ATOM 3557 N N . VAL B 1 67 ? -8.336 -28.531 -14.562 1 98.75 67 VAL B N 1
ATOM 3558 C CA . VAL B 1 67 ? -7.344 -27.531 -14.148 1 98.75 67 VAL B CA 1
ATOM 3559 C C . VAL B 1 67 ? -7.531 -27.203 -12.664 1 98.75 67 VAL B C 1
ATOM 3561 O O . VAL B 1 67 ? -8.633 -26.828 -12.25 1 98.75 67 VAL B O 1
ATOM 3564 N N . VAL B 1 68 ? -6.457 -27.391 -11.906 1 98.69 68 VAL B N 1
ATOM 3565 C CA . VAL B 1 68 ? -6.488 -27.031 -10.492 1 98.69 68 VAL B CA 1
ATOM 3566 C C . VAL B 1 68 ? -5.438 -25.953 -10.211 1 98.69 68 VAL B C 1
ATOM 3568 O O . VAL B 1 68 ? -4.379 -25.938 -10.844 1 98.69 68 VAL B O 1
ATOM 3571 N N . GLU B 1 69 ? -5.781 -25.078 -9.32 1 98.38 69 GLU B N 1
ATOM 3572 C CA . GLU B 1 69 ? -4.852 -24.047 -8.859 1 98.38 69 GLU B CA 1
ATOM 3573 C C . GLU B 1 69 ? -3.955 -24.578 -7.746 1 98.38 69 GLU B C 1
ATOM 3575 O O . GLU B 1 69 ? -4.445 -25.031 -6.715 1 98.38 69 GLU B O 1
ATOM 3580 N N . VAL B 1 70 ? -2.703 -24.547 -7.996 1 97.88 70 VAL B N 1
ATOM 3581 C CA . VAL B 1 70 ? -1.742 -24.688 -6.91 1 97.88 70 VAL B CA 1
ATOM 3582 C C . VAL B 1 70 ? -1.59 -23.359 -6.176 1 97.88 70 VAL B C 1
ATOM 3584 O O . VAL B 1 70 ? -1.274 -22.328 -6.789 1 97.88 70 VAL B O 1
ATOM 3587 N N . PRO B 1 71 ? -1.753 -23.328 -4.875 1 97.25 71 PRO B N 1
ATOM 3588 C CA . PRO B 1 71 ? -1.798 -22.094 -4.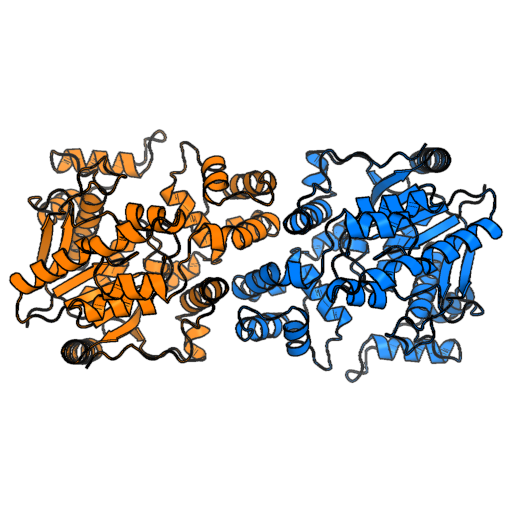105 1 97.25 71 PRO B CA 1
ATOM 3589 C C . PRO B 1 71 ? -0.506 -21.281 -4.215 1 97.25 71 PRO B C 1
ATOM 3591 O O . PRO B 1 71 ? 0.554 -21.844 -4.504 1 97.25 71 PRO B O 1
ATOM 3594 N N . VAL B 1 72 ? -0.642 -20 -3.928 1 97.75 72 VAL B N 1
ATOM 3595 C CA . VAL B 1 72 ? 0.478 -19.078 -4.043 1 97.75 72 VAL B CA 1
ATOM 3596 C C . VAL B 1 72 ? 1.597 -19.5 -3.094 1 97.75 72 VAL B C 1
ATOM 3598 O O . VAL B 1 72 ? 2.779 -19.312 -3.402 1 97.75 72 VAL B O 1
ATOM 3601 N N . ALA B 1 73 ? 1.291 -20.078 -1.964 1 97.38 73 ALA B N 1
ATOM 3602 C CA . ALA B 1 73 ? 2.275 -20.547 -0.989 1 97.38 73 ALA B CA 1
ATOM 3603 C C . ALA B 1 73 ? 3.182 -21.609 -1.59 1 97.38 73 ALA B C 1
ATOM 3605 O O . ALA B 1 73 ? 4.336 -21.766 -1.183 1 97.38 73 ALA B O 1
ATOM 3606 N N . ALA B 1 74 ? 2.693 -22.312 -2.586 1 96.88 74 ALA B N 1
ATOM 3607 C CA . ALA B 1 74 ? 3.432 -23.391 -3.229 1 96.88 74 ALA B CA 1
ATOM 3608 C C . ALA B 1 74 ? 4.062 -22.922 -4.539 1 96.88 74 ALA B C 1
ATOM 3610 O O . ALA B 1 74 ? 5.109 -23.438 -4.945 1 96.88 74 ALA B O 1
ATOM 3611 N N . CYS B 1 75 ? 3.436 -22 -5.16 1 96.31 75 CYS B N 1
ATOM 3612 C CA . CYS B 1 75 ? 3.832 -21.641 -6.516 1 96.31 75 CYS B CA 1
ATOM 3613 C C . CYS B 1 75 ? 4.957 -20.609 -6.496 1 96.31 75 CYS B C 1
ATOM 3615 O O . CYS B 1 75 ? 5.859 -20.656 -7.332 1 96.31 75 CYS B O 1
ATOM 3617 N N . MET B 1 76 ? 4.867 -19.688 -5.625 1 95.94 76 MET B N 1
ATOM 3618 C CA . MET B 1 76 ? 5.879 -18.625 -5.555 1 95.94 76 MET B CA 1
ATOM 3619 C C . MET B 1 76 ? 7.086 -19.094 -4.742 1 95.94 76 MET B C 1
ATOM 3621 O O . MET B 1 76 ? 7.379 -18.531 -3.688 1 95.94 76 MET B O 1
ATOM 3625 N N . GLN B 1 77 ? 7.758 -20.141 -5.27 1 96 77 GLN B N 1
ATOM 3626 C CA . GLN B 1 77 ? 8.828 -20.828 -4.559 1 96 77 GLN B CA 1
ATOM 3627 C C . GLN B 1 77 ? 9.961 -21.203 -5.508 1 96 77 GLN B C 1
ATOM 3629 O O . GLN B 1 77 ? 9.766 -21.281 -6.723 1 96 77 GLN B O 1
ATOM 3634 N N . PRO B 1 78 ? 11.156 -21.422 -4.922 1 92.69 78 PRO B N 1
ATOM 3635 C CA . PRO B 1 78 ? 12.211 -22.016 -5.738 1 92.69 78 PRO B CA 1
ATOM 3636 C C . PRO B 1 78 ? 11.805 -23.375 -6.305 1 92.69 78 PRO B C 1
ATOM 3638 O O . PRO B 1 78 ? 10.805 -23.953 -5.879 1 92.69 78 PRO B O 1
ATOM 3641 N N . ALA B 1 79 ? 12.578 -23.859 -7.176 1 91.5 79 ALA B N 1
ATOM 3642 C CA . ALA B 1 79 ? 12.234 -25.016 -8.008 1 91.5 79 ALA B CA 1
ATOM 3643 C C . ALA B 1 79 ? 11.852 -26.219 -7.152 1 91.5 79 ALA B C 1
ATOM 3645 O O . ALA B 1 79 ? 10.883 -26.922 -7.453 1 91.5 79 ALA B O 1
ATOM 3646 N N . ASP B 1 80 ? 12.555 -26.484 -6.09 1 90.5 80 ASP B N 1
ATOM 3647 C CA . ASP B 1 80 ? 12.312 -27.672 -5.273 1 90.5 80 ASP B CA 1
ATOM 3648 C C . ASP B 1 80 ? 10.969 -27.578 -4.559 1 90.5 80 ASP B C 1
ATOM 3650 O O . ASP B 1 80 ? 10.18 -28.531 -4.59 1 90.5 80 ASP B O 1
ATOM 3654 N N . ARG B 1 81 ? 10.719 -26.469 -3.943 1 93.69 81 ARG B N 1
ATOM 3655 C CA . ARG B 1 81 ? 9.453 -26.281 -3.242 1 93.69 81 ARG B CA 1
ATOM 3656 C C . ARG B 1 81 ? 8.297 -26.141 -4.227 1 93.69 81 ARG B C 1
ATOM 3658 O O . ARG B 1 81 ? 7.176 -26.578 -3.945 1 93.69 81 ARG B O 1
ATOM 3665 N N . PHE B 1 82 ? 8.625 -25.5 -5.309 1 95.94 82 PHE B N 1
ATOM 3666 C CA . PHE B 1 82 ? 7.645 -25.438 -6.383 1 95.94 82 PHE B CA 1
ATOM 3667 C C . PHE B 1 82 ? 7.246 -26.844 -6.84 1 95.94 82 PHE B C 1
ATOM 3669 O O . PHE B 1 82 ? 6.062 -27.125 -7.035 1 95.94 82 PHE B O 1
ATOM 3676 N N . ALA B 1 83 ? 8.203 -27.641 -6.996 1 95.31 83 ALA B N 1
ATOM 3677 C CA . ALA B 1 83 ? 7.965 -29.031 -7.402 1 95.31 83 ALA B CA 1
ATOM 3678 C C . ALA B 1 83 ? 7.137 -29.766 -6.363 1 95.31 83 ALA B C 1
ATOM 3680 O O . ALA B 1 83 ? 6.262 -30.562 -6.711 1 95.31 83 ALA B O 1
ATOM 3681 N N . PHE B 1 84 ? 7.41 -29.531 -5.141 1 94.25 84 PHE B N 1
ATOM 3682 C CA . PHE B 1 84 ? 6.633 -30.156 -4.07 1 94.25 84 PHE B CA 1
ATOM 3683 C C . PHE B 1 84 ? 5.148 -29.859 -4.246 1 94.25 84 PHE B C 1
ATOM 3685 O O . PHE B 1 84 ? 4.32 -30.766 -4.234 1 94.25 84 PHE B O 1
ATOM 3692 N N . GLY B 1 85 ? 4.832 -28.594 -4.426 1 95.56 85 GLY B N 1
ATOM 3693 C CA . GLY B 1 85 ? 3.438 -28.203 -4.574 1 95.56 85 GLY B CA 1
ATOM 3694 C C . GLY B 1 85 ? 2.766 -28.844 -5.777 1 95.56 85 GLY B C 1
ATOM 3695 O O . GLY B 1 85 ? 1.673 -29.406 -5.66 1 95.56 85 GLY B O 1
ATOM 3696 N N . GLY B 1 86 ? 3.393 -28.766 -6.883 1 97.19 86 GLY B N 1
ATOM 3697 C CA . GLY B 1 86 ? 2.824 -29.281 -8.125 1 97.19 86 GLY B CA 1
ATOM 3698 C C . GLY B 1 86 ? 2.715 -30.797 -8.156 1 97.19 86 GLY B C 1
ATOM 3699 O O . GLY B 1 86 ? 1.661 -31.328 -8.484 1 97.19 86 GLY B O 1
ATOM 3700 N N . VAL B 1 87 ? 3.814 -31.484 -7.809 1 97.06 87 VAL B N 1
ATOM 3701 C CA . VAL B 1 87 ? 3.861 -32.938 -7.875 1 97.06 87 VAL B CA 1
ATOM 3702 C C . VAL B 1 87 ? 2.916 -33.531 -6.836 1 97.06 87 VAL B C 1
ATOM 3704 O O . VAL B 1 87 ? 2.189 -34.5 -7.121 1 97.06 87 VAL B O 1
ATOM 3707 N N . ASN B 1 88 ? 2.918 -32.969 -5.684 1 95 88 ASN B N 1
ATOM 3708 C CA . ASN B 1 88 ? 2.004 -33.438 -4.645 1 95 88 ASN B CA 1
ATOM 3709 C C . ASN B 1 88 ? 0.547 -33.312 -5.074 1 95 88 ASN B C 1
ATOM 3711 O O . ASN B 1 88 ? -0.264 -34.219 -4.84 1 95 88 ASN B O 1
ATOM 3715 N N . ALA B 1 89 ? 0.231 -32.219 -5.645 1 96.81 89 ALA B N 1
ATOM 3716 C CA . ALA B 1 89 ? -1.128 -31.984 -6.129 1 96.81 89 ALA B CA 1
ATOM 3717 C C . ALA B 1 89 ? -1.532 -33.031 -7.156 1 96.81 89 ALA B C 1
ATOM 3719 O O . ALA B 1 89 ? -2.568 -33.688 -7.012 1 96.81 89 ALA B O 1
ATOM 3720 N N . LEU B 1 90 ? -0.697 -33.188 -8.125 1 97.62 90 LEU B N 1
ATOM 3721 C CA . LEU B 1 90 ? -1.018 -34.094 -9.219 1 97.62 90 LEU B CA 1
ATOM 3722 C C . LEU B 1 90 ? -1.088 -35.531 -8.727 1 97.62 90 LEU B C 1
ATOM 3724 O O . LEU B 1 90 ? -2.008 -36.281 -9.086 1 97.62 90 LEU B O 1
ATOM 3728 N N . SER B 1 91 ? -0.148 -35.906 -7.926 1 95.88 91 SER B N 1
ATOM 3729 C CA . SER B 1 91 ? -0.153 -37.25 -7.371 1 95.88 91 SER B CA 1
ATOM 3730 C C . SER B 1 91 ? -1.412 -37.531 -6.551 1 95.88 91 SER B C 1
ATOM 3732 O O . SER B 1 91 ? -2.037 -38.562 -6.672 1 95.88 91 SER B O 1
ATOM 3734 N N . SER B 1 92 ? -1.793 -36.594 -5.754 1 95.19 92 SER B N 1
ATOM 3735 C CA . SER B 1 92 ? -2.963 -36.719 -4.891 1 95.19 92 SER B CA 1
ATOM 3736 C C . SER B 1 92 ? -4.246 -36.812 -5.711 1 95.19 92 SER B C 1
ATOM 3738 O O . SER B 1 92 ? -5.23 -37.406 -5.27 1 95.19 92 SER B O 1
ATOM 3740 N N . LEU B 1 93 ? -4.199 -36.281 -6.895 1 96.81 93 LEU B N 1
ATOM 3741 C CA . LEU B 1 93 ? -5.367 -36.312 -7.77 1 96.81 93 LEU B CA 1
ATOM 3742 C C . LEU B 1 93 ? -5.395 -37.594 -8.586 1 96.81 93 LEU B C 1
ATOM 3744 O O . LEU B 1 93 ? -6.348 -37.844 -9.336 1 96.81 93 LEU B O 1
ATOM 3748 N N . GLY B 1 94 ? -4.336 -38.375 -8.492 1 95.31 94 GLY B N 1
ATOM 3749 C CA . GLY B 1 94 ? -4.324 -39.688 -9.117 1 95.31 94 GLY B CA 1
ATOM 3750 C C . GLY B 1 94 ? -3.531 -39.719 -10.414 1 95.31 94 GLY B C 1
ATOM 3751 O O . GLY B 1 94 ? -3.562 -40.719 -11.141 1 95.31 94 GLY B O 1
ATOM 3752 N N . VAL B 1 95 ? -2.816 -38.719 -10.688 1 97.25 95 VAL B N 1
ATOM 3753 C CA . VAL B 1 95 ? -2 -38.688 -11.898 1 97.25 95 VAL B CA 1
ATOM 3754 C C . VAL B 1 95 ? -0.949 -39.781 -11.852 1 97.25 95 VAL B C 1
ATOM 3756 O O . VAL B 1 95 ? -0.33 -40.031 -10.812 1 97.25 95 VAL B O 1
ATOM 3759 N N . THR B 1 96 ? -0.808 -40.469 -12.945 1 96.69 96 THR B N 1
ATOM 3760 C CA . THR B 1 96 ? 0.15 -41.594 -13.031 1 96.69 96 THR B CA 1
ATOM 3761 C C . THR B 1 96 ? 1.349 -41.188 -13.891 1 96.69 96 THR B C 1
ATOM 3763 O O . THR B 1 96 ? 2.449 -41.719 -13.703 1 96.69 96 THR B O 1
ATOM 3766 N N . ASP B 1 97 ? 1.092 -40.281 -14.836 1 97.25 97 ASP B N 1
ATOM 3767 C CA . ASP B 1 97 ? 2.102 -39.875 -15.812 1 97.25 97 ASP B CA 1
ATOM 3768 C C . ASP B 1 97 ? 2.305 -38.375 -15.812 1 97.25 97 ASP B C 1
ATOM 3770 O O . ASP B 1 97 ? 1.391 -37.625 -16.156 1 97.25 97 ASP B O 1
ATOM 3774 N N . LEU B 1 98 ? 3.518 -37.969 -15.484 1 97.56 98 LEU B N 1
ATOM 3775 C CA . LEU B 1 98 ? 3.832 -36.531 -15.43 1 97.56 98 LEU B CA 1
ATOM 3776 C C . LEU B 1 98 ? 4.605 -36.094 -16.672 1 97.56 98 LEU B C 1
ATOM 3778 O O . LEU B 1 98 ? 5.688 -36.625 -16.953 1 97.56 98 LEU B O 1
ATOM 3782 N N . PHE B 1 99 ? 4.07 -35.156 -17.391 1 97.44 99 PHE B N 1
ATOM 3783 C CA . PHE B 1 99 ? 4.719 -34.594 -18.562 1 97.44 99 PHE B CA 1
ATOM 3784 C C . PHE B 1 99 ? 5.289 -33.219 -18.266 1 97.44 99 PHE B C 1
ATOM 3786 O O . PHE B 1 99 ? 4.668 -32.406 -17.562 1 97.44 99 PHE B O 1
ATOM 3793 N N . PHE B 1 100 ? 6.473 -32.969 -18.766 1 96.12 100 PHE B N 1
ATOM 3794 C CA . PHE B 1 100 ? 7.082 -31.641 -18.578 1 96.12 100 PHE B CA 1
ATOM 3795 C C . PHE B 1 100 ? 8.062 -31.344 -19.719 1 96.12 100 PHE B C 1
ATOM 3797 O O . PHE B 1 100 ? 8.617 -32.25 -20.312 1 96.12 100 PHE B O 1
ATOM 3804 N N . GLY B 1 101 ? 8.164 -30.047 -20 1 92.12 101 GLY B N 1
ATOM 3805 C CA . GLY B 1 101 ? 9.148 -29.641 -20.984 1 92.12 101 GLY B CA 1
ATOM 3806 C C . GLY B 1 101 ? 10.57 -29.656 -20.453 1 92.12 101 GLY B C 1
ATOM 3807 O O . GLY B 1 101 ? 10.805 -29.328 -19.297 1 92.12 101 GLY B O 1
ATOM 3808 N N . ALA B 1 102 ? 11.508 -29.984 -21.297 1 91.81 102 ALA B N 1
ATOM 3809 C CA . ALA B 1 102 ? 12.93 -29.984 -20.953 1 91.81 102 ALA B CA 1
ATOM 3810 C C . ALA B 1 102 ? 13.781 -29.562 -22.156 1 91.81 102 ALA B C 1
ATOM 3812 O O . ALA B 1 102 ? 13.422 -29.812 -23.297 1 91.81 102 ALA B O 1
ATOM 3813 N N . GLU B 1 103 ? 14.805 -28.859 -21.859 1 91.06 103 GLU B N 1
ATOM 3814 C CA . GLU B 1 103 ? 15.758 -28.547 -22.922 1 91.06 103 GLU B CA 1
ATOM 3815 C C . GLU B 1 103 ? 16.406 -29.812 -23.469 1 91.06 103 GLU B C 1
ATOM 3817 O O . GLU B 1 103 ? 16.703 -29.891 -24.656 1 91.06 103 GLU B O 1
ATOM 3822 N N . HIS B 1 104 ? 16.609 -30.766 -22.578 1 91.62 104 HIS B N 1
ATOM 3823 C CA . HIS B 1 104 ? 17.172 -32.062 -22.953 1 91.62 104 HIS B CA 1
ATOM 3824 C C . HIS B 1 104 ? 16.266 -33.188 -22.531 1 91.62 104 HIS B C 1
ATOM 3826 O O . HIS B 1 104 ? 16.469 -33.844 -21.484 1 91.62 104 HIS B O 1
ATOM 3832 N N . ALA B 1 105 ? 15.352 -33.531 -23.453 1 92.62 105 ALA B N 1
ATOM 3833 C CA . ALA B 1 105 ? 14.328 -34.531 -23.156 1 92.62 105 ALA B CA 1
ATOM 3834 C C . ALA B 1 105 ? 14.93 -35.938 -23.078 1 92.62 105 ALA B C 1
ATOM 3836 O O . ALA B 1 105 ? 14.305 -36.875 -22.547 1 92.62 105 ALA B O 1
ATOM 3837 N N . GLU B 1 106 ? 16.156 -36.094 -23.562 1 92.19 106 GLU B N 1
ATOM 3838 C CA . GLU B 1 106 ? 16.797 -37.375 -23.578 1 92.19 106 GLU B CA 1
ATOM 3839 C C . GLU B 1 106 ? 17.391 -37.719 -22.203 1 92.19 106 GLU B C 1
ATOM 3841 O O . GLU B 1 106 ? 17.781 -38.875 -21.953 1 92.19 106 GLU B O 1
ATOM 3846 N N . TYR B 1 107 ? 17.438 -36.719 -21.297 1 92.31 107 TYR B N 1
ATOM 3847 C CA . TYR B 1 107 ? 17.984 -36.938 -19.969 1 92.31 107 TYR B CA 1
ATOM 3848 C C . TYR B 1 107 ? 17.125 -37.938 -19.188 1 92.31 107 TYR B C 1
ATOM 3850 O O . TYR B 1 107 ? 15.898 -37.938 -19.297 1 92.31 107 TYR B O 1
ATOM 3858 N N . ASP B 1 108 ? 17.734 -38.781 -18.469 1 93.06 108 ASP B N 1
ATOM 3859 C CA . ASP B 1 108 ? 17.031 -39.656 -17.516 1 93.06 108 ASP B CA 1
ATOM 3860 C C . ASP B 1 108 ? 16.891 -38.969 -16.156 1 93.06 108 ASP B C 1
ATOM 3862 O O . ASP B 1 108 ? 17.625 -39.312 -15.219 1 93.06 108 ASP B O 1
ATOM 3866 N N . PHE B 1 109 ? 15.938 -38.188 -16.062 1 94.5 109 PHE B N 1
ATOM 3867 C CA . PHE B 1 109 ? 15.781 -37.375 -14.883 1 94.5 109 PHE B CA 1
ATOM 3868 C C . PHE B 1 109 ? 15.555 -38.219 -13.641 1 94.5 109 PHE B C 1
ATOM 3870 O O . PHE B 1 109 ? 15.969 -37.844 -12.539 1 94.5 109 PHE B O 1
ATOM 3877 N N . LYS B 1 110 ? 14.875 -39.312 -13.766 1 92.25 110 LYS B N 1
ATOM 3878 C CA . LYS B 1 110 ? 14.695 -40.219 -12.641 1 92.25 110 LYS B CA 1
ATOM 3879 C C . LYS B 1 110 ? 16.031 -40.719 -12.102 1 92.25 110 LYS B C 1
ATOM 3881 O O . LYS B 1 110 ? 16.266 -40.719 -10.891 1 92.25 110 LYS B O 1
ATOM 3886 N N . LYS B 1 111 ? 16.828 -41.156 -12.992 1 91.56 111 LYS B N 1
ATOM 3887 C CA . LYS B 1 111 ? 18.156 -41.625 -12.609 1 91.56 111 LYS B CA 1
ATOM 3888 C C . LYS B 1 111 ? 18.969 -40.5 -11.961 1 91.56 111 LYS B C 1
ATOM 3890 O O . LYS B 1 111 ? 19.656 -40.719 -10.961 1 91.56 111 LYS B O 1
ATOM 3895 N N . TYR B 1 112 ? 18.875 -39.344 -12.602 1 92.06 112 TYR B N 1
ATOM 3896 C CA . TYR B 1 112 ? 19.594 -38.219 -12.047 1 92.06 112 TYR B CA 1
ATOM 3897 C C . TYR B 1 112 ? 19.125 -37.906 -10.625 1 92.06 112 TYR B C 1
ATOM 3899 O O . TYR B 1 112 ? 19.938 -37.625 -9.75 1 92.06 112 TYR B O 1
ATOM 3907 N N . ALA B 1 113 ? 17.844 -38 -10.406 1 91.69 113 ALA B N 1
ATOM 3908 C CA . ALA B 1 113 ? 17.297 -37.719 -9.086 1 91.69 113 ALA B CA 1
ATOM 3909 C C . ALA B 1 113 ? 17.828 -38.719 -8.055 1 91.69 113 ALA B C 1
ATOM 3911 O O . ALA B 1 113 ? 18.125 -38.344 -6.918 1 91.69 113 ALA B O 1
ATOM 3912 N N . GLU B 1 114 ? 17.953 -39.938 -8.414 1 89.5 114 GLU B N 1
ATOM 3913 C CA . GLU B 1 114 ? 18.484 -40.969 -7.531 1 89.5 114 GLU B CA 1
ATOM 3914 C C . GLU B 1 114 ? 19.953 -40.719 -7.172 1 89.5 114 GLU B C 1
ATOM 3916 O O . GLU B 1 114 ? 20.359 -40.875 -6.023 1 89.5 114 GLU B O 1
ATOM 3921 N N . LEU B 1 115 ? 20.594 -40.281 -8.172 1 87.44 115 LEU B N 1
ATOM 3922 C CA . LEU B 1 115 ? 22.016 -40.031 -7.988 1 87.44 115 LEU B CA 1
ATOM 3923 C C . LEU B 1 115 ? 22.25 -38.844 -7.047 1 87.44 115 LEU B C 1
ATOM 3925 O O . LEU B 1 115 ? 23.219 -38.844 -6.289 1 87.44 115 LEU B O 1
ATOM 3929 N N . VAL B 1 116 ? 21.328 -37.938 -7.09 1 85.5 116 VAL B N 1
ATOM 3930 C CA . VAL B 1 116 ? 21.609 -36.688 -6.352 1 85.5 116 VAL B CA 1
ATOM 3931 C C . VAL B 1 116 ? 20.766 -36.688 -5.074 1 85.5 116 VAL B C 1
ATOM 3933 O O . VAL B 1 116 ? 20.719 -35.656 -4.379 1 85.5 116 VAL B O 1
ATOM 3936 N N . ALA B 1 117 ? 20.078 -37.625 -4.789 1 80.81 117 ALA B N 1
ATOM 3937 C CA . ALA B 1 117 ? 19.172 -37.688 -3.639 1 80.81 117 ALA B CA 1
ATOM 3938 C C . ALA B 1 117 ? 19.922 -37.344 -2.35 1 80.81 117 ALA B C 1
ATOM 3940 O O . ALA B 1 117 ? 19.344 -36.719 -1.443 1 80.81 117 ALA B O 1
ATOM 3941 N N . ASP B 1 118 ? 21.156 -37.625 -2.285 1 75 118 ASP B N 1
ATOM 3942 C CA . ASP B 1 118 ? 21.922 -37.406 -1.057 1 75 118 ASP B CA 1
ATOM 3943 C C . ASP B 1 118 ? 22.844 -36.219 -1.184 1 75 118 ASP B C 1
ATOM 3945 O O . ASP B 1 118 ? 23.688 -35.969 -0.315 1 75 118 ASP B O 1
ATOM 3949 N N . VAL B 1 119 ? 22.641 -35.594 -2.324 1 67.38 119 VAL B N 1
ATOM 3950 C CA . VAL B 1 119 ? 23.531 -34.469 -2.553 1 67.38 119 VAL B CA 1
ATOM 3951 C C . VAL B 1 119 ? 23.031 -33.25 -1.794 1 67.38 119 VAL B C 1
ATOM 3953 O O . VAL B 1 119 ? 21.859 -32.875 -1.924 1 67.38 119 VAL B O 1
ATOM 3956 N N . HIS B 1 120 ? 23.75 -32.938 -0.708 1 60.22 120 HIS B N 1
ATOM 3957 C CA . HIS B 1 120 ? 23.469 -31.688 -0.004 1 60.22 120 HIS B CA 1
ATOM 3958 C C . HIS B 1 120 ? 24.484 -30.609 -0.371 1 60.22 120 HIS B C 1
ATOM 3960 O O . HIS B 1 120 ? 25.625 -30.906 -0.715 1 60.22 120 HIS B O 1
ATOM 3966 N N . GLY B 1 121 ? 24.125 -29.516 -1.057 1 53.16 121 GLY B N 1
ATOM 3967 C CA . GLY B 1 121 ? 25.094 -28.484 -1.408 1 53.16 121 GLY B CA 1
ATOM 3968 C C . GLY B 1 121 ? 26.141 -28.25 -0.332 1 53.16 121 GLY B C 1
ATOM 3969 O O . GLY B 1 121 ? 25.891 -28.5 0.849 1 53.16 121 GLY B O 1
ATOM 3970 N N . ASP B 1 122 ? 27.406 -28.328 -0.64 1 50.38 122 ASP B N 1
ATOM 3971 C CA . ASP B 1 122 ? 28.453 -27.922 0.294 1 50.38 122 ASP B CA 1
ATOM 3972 C C . ASP B 1 122 ? 28.406 -26.406 0.534 1 50.38 122 ASP B C 1
ATOM 3974 O O . ASP B 1 122 ? 28.688 -25.625 -0.37 1 50.38 122 ASP B O 1
ATOM 3978 N N . PHE B 1 123 ? 27.609 -26 1.5 1 47.62 123 PHE B N 1
ATOM 3979 C CA . PHE B 1 123 ? 27.344 -24.609 1.847 1 47.62 123 PHE B CA 1
ATOM 3980 C C . PHE B 1 123 ? 28.609 -23.906 2.299 1 47.62 123 PHE B C 1
ATOM 3982 O O . PHE B 1 123 ? 28.578 -22.734 2.668 1 47.62 123 PHE B O 1
ATOM 3989 N N . LYS B 1 124 ? 29.781 -24.516 2.451 1 48.69 124 LYS B N 1
ATOM 3990 C CA . LYS B 1 124 ? 30.875 -23.781 3.064 1 48.69 124 LYS B CA 1
ATOM 3991 C C . LYS B 1 124 ? 31.359 -22.656 2.148 1 48.69 124 LYS B C 1
ATOM 3993 O O . LYS B 1 124 ? 32.156 -21.812 2.559 1 48.69 124 LYS B O 1
ATOM 3998 N N . LYS B 1 125 ? 31.156 -22.75 1.001 1 48.75 125 LYS B N 1
ATOM 3999 C CA . LYS B 1 125 ? 31.828 -21.734 0.198 1 48.75 125 LYS B CA 1
ATOM 4000 C C . LYS B 1 125 ? 30.984 -20.469 0.075 1 48.75 125 LYS B C 1
ATOM 4002 O O . LYS B 1 125 ? 29.922 -20.484 -0.562 1 48.75 125 LYS B O 1
ATOM 4007 N N . TYR B 1 126 ? 31.188 -19.578 0.783 1 47.75 126 TYR B N 1
ATOM 4008 C CA . TYR B 1 126 ? 30.625 -18.25 1.016 1 47.75 126 TYR B CA 1
ATOM 4009 C C . TYR B 1 126 ? 30.547 -17.453 -0.28 1 47.75 126 TYR B C 1
ATOM 4011 O O . TYR B 1 126 ? 29.844 -16.453 -0.36 1 47.75 126 TYR B O 1
ATOM 4019 N N . ASP B 1 127 ? 31.375 -17.938 -1.373 1 49.62 127 ASP B N 1
ATOM 4020 C CA . ASP B 1 127 ? 31.578 -17.031 -2.5 1 49.62 127 ASP B CA 1
ATOM 4021 C C . ASP B 1 127 ? 30.578 -17.312 -3.621 1 49.62 127 ASP B C 1
ATOM 4023 O O . ASP B 1 127 ? 30.594 -16.656 -4.66 1 49.62 127 ASP B O 1
ATOM 4027 N N . GLN B 1 128 ? 29.766 -18.359 -3.449 1 53.22 128 GLN B N 1
ATOM 4028 C CA . GLN B 1 128 ? 28.844 -18.672 -4.531 1 53.22 128 GLN B CA 1
ATOM 4029 C C . GLN B 1 128 ? 27.406 -18.781 -4.012 1 53.22 128 GLN B C 1
ATOM 4031 O O . GLN B 1 128 ? 27.188 -19.062 -2.834 1 53.22 128 GLN B O 1
ATOM 4036 N N . SER B 1 129 ? 26.609 -18.453 -4.965 1 60.28 129 SER B N 1
ATOM 4037 C CA . SER B 1 129 ? 25.203 -18.609 -4.609 1 60.28 129 SER B CA 1
ATOM 4038 C C . SER B 1 129 ? 24.859 -20.062 -4.352 1 60.28 129 SER B C 1
ATOM 4040 O O . SER B 1 129 ? 25.562 -20.969 -4.82 1 60.28 129 SER B O 1
ATOM 4042 N N . TYR B 1 130 ? 24.078 -20.422 -3.375 1 58.22 130 TYR B N 1
ATOM 4043 C CA . TYR B 1 130 ? 23.594 -21.75 -3.074 1 58.22 130 TYR B CA 1
ATOM 4044 C C . TYR B 1 130 ? 23.25 -22.516 -4.355 1 58.22 130 TYR B C 1
ATOM 4046 O O . TYR B 1 130 ? 23.594 -23.688 -4.508 1 58.22 130 TYR B O 1
ATOM 4054 N N . ALA B 1 131 ? 22.781 -21.828 -5.312 1 64.06 131 ALA B N 1
ATOM 4055 C CA . ALA B 1 131 ? 22.375 -22.438 -6.574 1 64.06 131 ALA B CA 1
ATOM 4056 C C . ALA B 1 131 ? 23.578 -22.938 -7.363 1 64.06 131 ALA B C 1
ATOM 4058 O O . ALA B 1 131 ? 23.562 -24.031 -7.914 1 64.06 131 ALA B O 1
ATOM 4059 N N . ALA B 1 132 ? 24.547 -22.125 -7.316 1 68.81 132 ALA B N 1
ATOM 4060 C CA . ALA B 1 132 ? 25.734 -22.484 -8.07 1 68.81 132 ALA B CA 1
ATOM 4061 C C . ALA B 1 132 ? 26.438 -23.688 -7.453 1 68.81 132 ALA B C 1
ATOM 4063 O O . ALA B 1 132 ? 26.875 -24.594 -8.172 1 68.81 132 ALA B O 1
ATOM 4064 N N . SER B 1 133 ? 26.469 -23.703 -6.16 1 67.94 133 SER B N 1
ATOM 4065 C CA . SER B 1 133 ? 27.109 -24.812 -5.465 1 67.94 133 SER B CA 1
ATOM 4066 C C . SER B 1 133 ? 26.328 -26.109 -5.676 1 67.94 133 SER B C 1
ATOM 4068 O O . SER B 1 133 ? 26.922 -27.172 -5.867 1 67.94 133 SER B O 1
ATOM 4070 N N . PHE B 1 134 ? 25.109 -25.953 -5.688 1 69.44 134 PHE B N 1
ATOM 4071 C CA . PHE B 1 134 ? 24.234 -27.109 -5.898 1 69.44 134 PHE B CA 1
ATOM 4072 C C . PHE B 1 134 ? 24.391 -27.656 -7.312 1 69.44 134 PHE B C 1
ATOM 4074 O O . PHE B 1 134 ? 24.5 -28.859 -7.504 1 69.44 134 PHE B O 1
ATOM 4081 N N . GLN B 1 135 ? 24.469 -26.797 -8.219 1 76.06 135 GLN B N 1
ATOM 4082 C CA . GLN B 1 135 ? 24.625 -27.203 -9.617 1 76.06 135 GLN B CA 1
ATOM 4083 C C . GLN B 1 135 ? 25.953 -27.922 -9.844 1 76.06 135 GLN B C 1
ATOM 4085 O O . GLN B 1 135 ? 26.016 -28.875 -10.617 1 76.06 135 GLN B O 1
ATOM 4090 N N . GLN B 1 136 ? 26.922 -27.438 -9.164 1 75.94 136 GLN B N 1
ATOM 4091 C CA . GLN B 1 136 ? 28.234 -28.078 -9.266 1 75.94 136 GLN B CA 1
ATOM 4092 C C . GLN B 1 136 ? 28.219 -29.484 -8.68 1 75.94 136 GLN B C 1
ATOM 4094 O O . GLN B 1 136 ? 28.797 -30.406 -9.25 1 75.94 136 GLN B O 1
ATOM 4099 N N . ALA B 1 137 ? 27.562 -29.578 -7.602 1 76.81 137 ALA B N 1
ATOM 4100 C CA . ALA B 1 137 ? 27.469 -30.875 -6.949 1 76.81 137 ALA B CA 1
ATOM 4101 C C . ALA B 1 137 ? 26.703 -31.875 -7.824 1 76.81 137 ALA B C 1
ATOM 4103 O O . ALA B 1 137 ? 27.078 -33.031 -7.93 1 76.81 137 ALA B O 1
ATOM 4104 N N . ILE B 1 138 ? 25.734 -31.359 -8.461 1 78.62 138 ILE B N 1
ATOM 4105 C CA . ILE B 1 138 ? 24.922 -32.188 -9.352 1 78.62 138 ILE B CA 1
ATOM 4106 C C . ILE B 1 138 ? 25.766 -32.625 -10.547 1 78.62 138 ILE B C 1
ATOM 4108 O O . ILE B 1 138 ? 25.766 -33.781 -10.922 1 78.62 138 ILE B O 1
ATOM 4112 N N . ALA B 1 139 ? 26.453 -31.688 -11.062 1 82.62 139 ALA B N 1
ATOM 4113 C CA . ALA B 1 139 ? 27.266 -31.969 -12.242 1 82.62 139 ALA B CA 1
ATOM 4114 C C . ALA B 1 139 ? 28.312 -33.031 -11.945 1 82.62 139 ALA B C 1
ATOM 4116 O O . ALA B 1 139 ? 28.594 -33.906 -12.789 1 82.62 139 ALA B O 1
ATOM 4117 N N . GLN B 1 140 ? 28.875 -33 -10.828 1 80.75 140 GLN B N 1
ATOM 4118 C CA . GLN B 1 140 ? 29.891 -33.969 -10.43 1 80.75 140 GLN B CA 1
ATOM 4119 C C . GLN B 1 140 ? 29.297 -35.375 -10.336 1 80.75 140 GLN B C 1
ATOM 4121 O O . GLN B 1 140 ? 29.953 -36.344 -10.688 1 80.75 140 GLN B O 1
ATOM 4126 N N . LYS B 1 141 ? 28.125 -35.438 -9.93 1 82.12 141 LYS B N 1
ATOM 4127 C CA . LYS B 1 141 ? 27.5 -36.719 -9.719 1 82.12 141 LYS B CA 1
ATOM 4128 C C . LYS B 1 141 ? 26.938 -37.281 -11.023 1 82.12 141 LYS B C 1
ATOM 4130 O O . LYS B 1 141 ? 27.016 -38.5 -11.266 1 82.12 141 LYS B O 1
ATOM 4135 N N . ILE B 1 142 ? 26.391 -36.438 -11.844 1 83.69 142 ILE B N 1
ATOM 4136 C CA . ILE B 1 142 ? 25.672 -36.844 -13.047 1 83.69 142 ILE B CA 1
ATOM 4137 C C . ILE B 1 142 ? 26.641 -36.875 -14.227 1 83.69 142 ILE B C 1
ATOM 4139 O O . ILE B 1 142 ? 26.391 -37.594 -15.211 1 83.69 142 ILE B O 1
ATOM 4143 N N . GLY B 1 143 ? 27.703 -36.156 -14.172 1 83.5 143 GLY B N 1
ATOM 4144 C CA . GLY B 1 143 ? 28.719 -36.125 -15.211 1 83.5 143 GLY B CA 1
ATOM 4145 C C . GLY B 1 143 ? 28.562 -35 -16.203 1 83.5 143 GLY B C 1
ATOM 4146 O O . GLY B 1 143 ? 29.344 -34.875 -17.141 1 83.5 143 GLY B O 1
ATOM 4147 N N . HIS B 1 144 ? 27.422 -34.281 -16.094 1 85.5 144 HIS B N 1
ATOM 4148 C CA . HIS B 1 144 ? 27.203 -33.094 -16.906 1 85.5 144 HIS B CA 1
ATOM 4149 C C . HIS B 1 144 ? 26.375 -32.031 -16.172 1 85.5 144 HIS B C 1
ATOM 4151 O O . HIS B 1 144 ? 25.75 -32.375 -15.156 1 85.5 144 HIS B O 1
ATOM 4157 N N . SER B 1 145 ? 26.438 -30.906 -16.719 1 83.88 145 SER B N 1
ATOM 4158 C CA . SER B 1 145 ? 25.703 -29.828 -16.062 1 83.88 145 SER B CA 1
ATOM 4159 C C . SER B 1 145 ? 24.219 -29.891 -16.375 1 83.88 145 SER B C 1
ATOM 4161 O O . SER B 1 145 ? 23.828 -30.281 -17.469 1 83.88 145 SER B O 1
ATOM 4163 N N . VAL B 1 146 ? 23.422 -29.625 -15.438 1 84.12 146 VAL B N 1
ATOM 4164 C CA . VAL B 1 146 ? 21.984 -29.406 -15.562 1 84.12 146 VAL B CA 1
ATOM 4165 C C . VAL B 1 146 ? 21.641 -27.969 -15.18 1 84.12 146 VAL B C 1
ATOM 4167 O O . VAL B 1 146 ? 21.125 -27.719 -14.094 1 84.12 146 VAL B O 1
ATOM 4170 N N . ASP B 1 147 ? 21.938 -27.047 -16.125 1 82.75 147 ASP B N 1
ATOM 4171 C CA . ASP B 1 147 ? 21.891 -25.641 -15.734 1 82.75 147 ASP B CA 1
ATOM 4172 C C . ASP B 1 147 ? 20.797 -24.891 -16.5 1 82.75 147 ASP B C 1
ATOM 4174 O O . ASP B 1 147 ? 20.562 -23.703 -16.25 1 82.75 147 ASP B O 1
ATOM 4178 N N . GLN B 1 148 ? 20.156 -25.688 -17.375 1 86.38 148 GLN B N 1
ATOM 4179 C CA . GLN B 1 148 ? 19.062 -25.047 -18.078 1 86.38 148 GLN B CA 1
ATOM 4180 C C . GLN B 1 148 ? 17.797 -25.016 -17.219 1 86.38 148 GLN B C 1
ATOM 4182 O O . GLN B 1 148 ? 17.531 -25.969 -16.469 1 86.38 148 GLN B O 1
ATOM 4187 N N . PRO B 1 149 ? 17.094 -23.984 -17.297 1 86.81 149 PRO B N 1
ATOM 4188 C CA . PRO B 1 149 ? 15.977 -23.766 -16.375 1 86.81 149 PRO B CA 1
ATOM 4189 C C . PRO B 1 149 ? 14.977 -24.906 -16.359 1 86.81 149 PRO B C 1
ATOM 4191 O O . PRO B 1 149 ? 14.625 -25.406 -15.289 1 86.81 149 PRO B O 1
ATO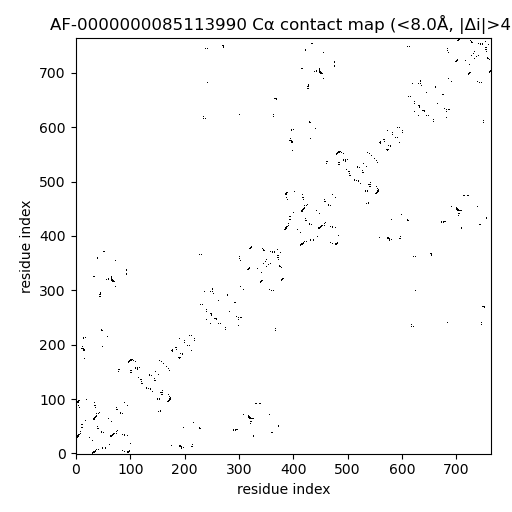M 4194 N N . ASN B 1 150 ? 14.562 -25.406 -17.516 1 90.56 150 ASN B N 1
ATOM 4195 C CA . ASN B 1 150 ? 13.547 -26.453 -17.547 1 90.56 150 ASN B CA 1
ATOM 4196 C C . ASN B 1 150 ? 14.117 -27.797 -17.156 1 90.56 150 ASN B C 1
ATOM 4198 O O . ASN B 1 150 ? 13.398 -28.656 -16.641 1 90.56 150 ASN B O 1
ATOM 4202 N N . ASP B 1 151 ? 15.43 -27.969 -17.375 1 92.5 151 ASP B N 1
ATOM 4203 C CA . ASP B 1 151 ? 16.078 -29.188 -16.906 1 92.5 151 ASP B CA 1
ATOM 4204 C C . ASP B 1 151 ? 16.156 -29.234 -15.375 1 92.5 151 ASP B C 1
ATOM 4206 O O . ASP B 1 151 ? 15.953 -30.281 -14.766 1 92.5 151 ASP B O 1
ATOM 4210 N N . LEU B 1 152 ? 16.438 -28.125 -14.867 1 90.62 152 LEU B N 1
ATOM 4211 C CA . LEU B 1 152 ? 16.484 -28.016 -13.414 1 90.62 152 LEU B CA 1
ATOM 4212 C C . LEU B 1 152 ? 15.117 -28.266 -12.797 1 90.62 152 LEU B C 1
ATOM 4214 O O . LEU B 1 152 ? 15.016 -28.953 -11.766 1 90.62 152 LEU B O 1
ATOM 4218 N N . LEU B 1 153 ? 14.164 -27.734 -13.391 1 93.25 153 LEU B N 1
ATOM 4219 C CA . LEU B 1 153 ? 12.797 -27.953 -12.922 1 93.25 153 LEU B CA 1
ATOM 4220 C C . LEU B 1 153 ? 12.398 -29.422 -13.055 1 93.25 153 LEU B C 1
ATOM 4222 O O . LEU B 1 153 ? 11.789 -29.984 -12.141 1 93.25 153 LEU B O 1
ATOM 4226 N N . ALA B 1 154 ? 12.758 -29.953 -14.156 1 94.88 154 ALA B N 1
ATOM 4227 C CA . ALA B 1 154 ? 12.484 -31.359 -14.391 1 94.88 154 ALA B CA 1
ATOM 4228 C C . ALA B 1 154 ? 13.148 -32.219 -13.32 1 94.88 154 ALA B C 1
ATOM 4230 O O . ALA B 1 154 ? 12.539 -33.188 -12.812 1 94.88 154 ALA B O 1
ATOM 4231 N N . LEU B 1 155 ? 14.352 -31.906 -13.055 1 93.44 155 LEU B N 1
ATOM 4232 C CA . LEU B 1 155 ? 15.07 -32.625 -12.016 1 93.44 155 LEU B CA 1
ATOM 4233 C C . LEU B 1 155 ? 14.367 -32.5 -10.672 1 93.44 155 LEU B C 1
ATOM 4235 O O . LEU B 1 155 ? 14.289 -33.469 -9.906 1 93.44 155 LEU B O 1
ATOM 4239 N N . SER B 1 156 ? 13.883 -31.359 -10.352 1 94.25 156 SER B N 1
ATOM 4240 C CA . SER B 1 156 ? 13.148 -31.141 -9.109 1 94.25 156 SER B CA 1
ATOM 4241 C C . SER B 1 156 ? 11.875 -31.969 -9.055 1 94.25 156 SER B C 1
ATOM 4243 O O . SER B 1 156 ? 11.516 -32.5 -7.996 1 94.25 156 SER B O 1
ATOM 4245 N N . TYR B 1 157 ? 11.18 -32.094 -10.195 1 96.12 157 TYR B N 1
ATOM 4246 C CA . TYR B 1 157 ? 10 -32.938 -10.258 1 96.12 157 TYR B CA 1
ATOM 4247 C C . TYR B 1 157 ? 10.359 -34.406 -9.961 1 96.12 157 TYR B C 1
ATOM 4249 O O . TYR B 1 157 ? 9.656 -35.062 -9.211 1 96.12 157 TYR B O 1
ATOM 4257 N N . ALA B 1 158 ? 11.445 -34.781 -10.531 1 94.56 158 ALA B N 1
ATOM 4258 C CA . ALA B 1 158 ? 11.906 -36.156 -10.352 1 94.56 158 ALA B CA 1
ATOM 4259 C C . ALA B 1 158 ? 12.266 -36.406 -8.891 1 94.56 158 ALA B C 1
ATOM 4261 O O . ALA B 1 158 ? 11.906 -37.469 -8.336 1 94.56 158 ALA B O 1
ATOM 4262 N N . LYS B 1 159 ? 12.953 -35.531 -8.352 1 92.62 159 LYS B N 1
ATOM 4263 C CA . LYS B 1 159 ? 13.344 -35.656 -6.953 1 92.62 159 LYS B CA 1
ATOM 4264 C C . LYS B 1 159 ? 12.117 -35.75 -6.051 1 92.62 159 LYS B C 1
ATOM 4266 O O . LYS B 1 159 ? 12.078 -36.594 -5.133 1 92.62 159 LYS B O 1
ATOM 4271 N N . GLN B 1 160 ? 11.195 -34.906 -6.332 1 93.25 160 GLN B N 1
ATOM 4272 C CA . GLN B 1 160 ? 9.977 -34.875 -5.531 1 93.25 160 GLN B CA 1
ATOM 4273 C C . GLN B 1 160 ? 9.203 -36.188 -5.699 1 93.25 160 GLN B C 1
ATOM 4275 O O . GLN B 1 160 ? 8.664 -36.719 -4.727 1 93.25 160 GLN B O 1
ATOM 4280 N N . SER B 1 161 ? 9.102 -36.656 -6.859 1 92.75 161 SER B N 1
ATOM 4281 C CA . SER B 1 161 ? 8.438 -37.938 -7.125 1 92.75 161 SER B CA 1
ATOM 4282 C C . SER B 1 161 ? 9.094 -39.062 -6.359 1 92.75 161 SER B C 1
ATOM 4284 O O . SER B 1 161 ? 8.406 -39.938 -5.809 1 92.75 161 SER B O 1
ATOM 4286 N N . LEU B 1 162 ? 10.352 -39.062 -6.355 1 90.06 162 LEU B N 1
ATOM 4287 C CA . LEU B 1 162 ? 11.109 -40.094 -5.648 1 90.06 162 LEU B CA 1
ATOM 4288 C C . LEU B 1 162 ? 10.828 -40.031 -4.148 1 90.06 162 LEU B C 1
ATOM 4290 O O . LEU B 1 162 ? 10.656 -41.062 -3.504 1 90.06 162 LEU B O 1
ATOM 4294 N N . LEU B 1 163 ? 10.867 -38.875 -3.66 1 87.62 163 LEU B N 1
ATOM 4295 C CA . LEU B 1 163 ? 10.664 -38.656 -2.23 1 87.62 163 LEU B CA 1
ATOM 4296 C C . LEU B 1 163 ? 9.281 -39.156 -1.798 1 87.62 163 LEU B C 1
ATOM 4298 O O . LEU B 1 163 ? 9.109 -39.656 -0.686 1 87.62 163 LEU B O 1
ATOM 4302 N N . MET B 1 164 ? 8.344 -38.906 -2.617 1 87 164 MET B N 1
ATOM 4303 C CA . MET B 1 164 ? 6.965 -39.281 -2.299 1 87 164 MET B CA 1
ATOM 4304 C C . MET B 1 164 ? 6.727 -40.75 -2.52 1 87 164 MET B C 1
ATOM 4306 O O . MET B 1 164 ? 5.664 -41.281 -2.176 1 87 164 MET B O 1
ATOM 4310 N N . LYS B 1 165 ? 7.766 -41.469 -2.9 1 76.88 165 LYS B N 1
ATOM 4311 C CA . LYS B 1 165 ? 7.656 -42.875 -3.23 1 76.88 165 LYS B CA 1
ATOM 4312 C C . LYS B 1 165 ? 6.488 -43.125 -4.176 1 76.88 165 LYS B C 1
ATOM 4314 O O . LYS B 1 165 ? 5.785 -44.125 -4.047 1 76.88 165 LYS B O 1
ATOM 4319 N N . ASP B 1 166 ? 6.262 -42.125 -4.859 1 67.75 166 ASP B N 1
ATOM 4320 C CA . ASP B 1 166 ? 5.16 -42.219 -5.812 1 67.75 166 ASP B CA 1
ATOM 4321 C C . ASP B 1 166 ? 5.598 -42.906 -7.094 1 67.75 166 ASP B C 1
ATOM 4323 O O . ASP B 1 166 ? 6.777 -42.906 -7.449 1 67.75 166 ASP B O 1
ATOM 4327 N N . GLU B 1 167 ? 4.762 -43.688 -7.621 1 78.56 167 GLU B N 1
ATOM 4328 C CA . GLU B 1 167 ? 5.008 -44.406 -8.859 1 78.56 167 GLU B CA 1
ATOM 4329 C C . GLU B 1 167 ? 4.711 -43.562 -10.078 1 78.56 167 GLU B C 1
ATOM 4331 O O . GLU B 1 167 ? 4.16 -44.031 -11.07 1 78.56 167 GLU B O 1
ATOM 4336 N N . LEU B 1 168 ? 5.078 -42.188 -10.016 1 91.5 168 LEU B N 1
ATOM 4337 C CA . LEU B 1 168 ? 4.809 -41.344 -11.172 1 91.5 168 LEU B CA 1
ATOM 4338 C C . LEU B 1 168 ? 5.773 -41.656 -12.312 1 91.5 168 LEU B C 1
ATOM 4340 O O . LEU B 1 168 ? 6.98 -41.75 -12.094 1 91.5 168 LEU B O 1
ATOM 4344 N N . GLU B 1 169 ? 5.27 -41.906 -13.422 1 95.25 169 GLU B N 1
ATOM 4345 C CA . GLU B 1 169 ? 6.086 -42.031 -14.625 1 95.25 169 GLU B CA 1
ATOM 4346 C C . GLU B 1 169 ? 6.398 -40.656 -15.211 1 95.25 169 GLU B C 1
ATOM 4348 O O . GLU B 1 169 ? 5.496 -39.844 -15.406 1 95.25 169 GLU B O 1
ATOM 4353 N N . LEU B 1 170 ? 7.695 -40.375 -15.469 1 96.19 170 LEU B N 1
ATOM 4354 C CA . LEU B 1 170 ? 8.125 -39.094 -15.969 1 96.19 170 LEU B CA 1
ATOM 4355 C C . LEU B 1 170 ? 8.258 -39.094 -17.484 1 96.19 170 LEU B C 1
ATOM 4357 O O . LEU B 1 170 ? 8.859 -40.031 -18.047 1 96.19 170 LEU B O 1
ATOM 4361 N N . HIS B 1 171 ? 7.668 -38.125 -18.109 1 96.44 171 HIS B N 1
ATOM 4362 C CA . HIS B 1 171 ? 7.711 -38 -19.562 1 96.44 171 HIS B CA 1
ATOM 4363 C C . HIS B 1 171 ? 8.242 -36.625 -19.984 1 96.44 171 HIS B C 1
ATOM 4365 O O . HIS B 1 171 ? 7.469 -35.688 -20.203 1 96.44 171 HIS B O 1
ATOM 4371 N N . PRO B 1 172 ? 9.586 -36.469 -20.156 1 95.44 172 PRO B N 1
ATOM 4372 C CA . PRO B 1 172 ? 10.109 -35.219 -20.688 1 95.44 172 PRO B CA 1
ATOM 4373 C C . PRO B 1 172 ? 9.719 -34.969 -22.141 1 95.44 172 PRO B C 1
ATOM 4375 O O . PRO B 1 172 ? 9.727 -35.906 -22.953 1 95.44 172 PRO B O 1
ATOM 4378 N N . VAL B 1 173 ? 9.258 -33.844 -22.406 1 93.25 173 VAL B N 1
ATOM 4379 C CA . VAL B 1 173 ? 8.938 -33.406 -23.766 1 93.25 173 VAL B CA 1
ATOM 4380 C C . VAL B 1 173 ? 9.961 -32.375 -24.25 1 93.25 173 VAL B C 1
ATOM 4382 O O . VAL B 1 173 ? 10.211 -31.391 -23.562 1 93.25 173 VAL B O 1
ATOM 4385 N N . GLN B 1 174 ? 10.492 -32.625 -25.406 1 90.31 174 GLN B N 1
ATOM 4386 C CA . GLN B 1 174 ? 11.508 -31.734 -25.938 1 90.31 174 GLN B CA 1
ATOM 4387 C C . GLN B 1 174 ? 10.93 -30.344 -26.219 1 90.31 174 GLN B C 1
ATOM 4389 O O . GLN B 1 174 ? 9.945 -30.219 -26.953 1 90.31 174 GLN B O 1
ATOM 4394 N N . ARG B 1 175 ? 11.523 -29.375 -25.578 1 84.94 175 ARG B N 1
ATOM 4395 C CA . ARG B 1 175 ? 11.102 -28.016 -25.859 1 84.94 175 ARG B CA 1
ATOM 4396 C C . ARG B 1 175 ? 11.531 -27.578 -27.266 1 84.94 175 ARG B C 1
ATOM 4398 O O . ARG B 1 175 ? 12.633 -27.891 -27.703 1 84.94 175 ARG B O 1
ATOM 4405 N N . ILE B 1 176 ? 10.609 -27.141 -28.016 1 71.06 176 ILE B N 1
ATOM 4406 C CA . ILE B 1 176 ? 10.914 -26.672 -29.359 1 71.06 176 ILE B CA 1
ATOM 4407 C C . ILE B 1 176 ? 11.234 -25.188 -29.328 1 71.06 176 ILE B C 1
ATOM 4409 O O . ILE B 1 176 ? 10.453 -24.391 -28.797 1 71.06 176 ILE B O 1
ATOM 4413 N N . GLN B 1 177 ? 12.469 -24.781 -28.984 1 56.56 177 GLN B N 1
ATOM 4414 C CA . GLN B 1 177 ? 12.883 -23.391 -28.75 1 56.56 177 GLN B CA 1
ATOM 4415 C C . GLN B 1 177 ? 12.719 -22.562 -30.016 1 56.56 177 GLN B C 1
ATOM 4417 O O . GLN B 1 177 ? 12.961 -23.047 -31.125 1 56.56 177 GLN B O 1
ATOM 4422 N N . ALA B 1 178 ? 11.867 -21.562 -30.125 1 52.97 178 ALA B N 1
ATOM 4423 C CA . ALA B 1 178 ? 12.172 -20.547 -31.125 1 52.97 178 ALA B CA 1
ATOM 4424 C C . ALA B 1 178 ? 13.648 -20.172 -31.109 1 52.97 178 ALA B C 1
ATOM 4426 O O . ALA B 1 178 ? 14.305 -20.281 -30.062 1 52.97 178 ALA B O 1
ATOM 4427 N N . GLY B 1 179 ? 14.508 -20.453 -31.906 1 42.31 179 GLY B N 1
ATOM 4428 C CA . GLY B 1 179 ? 15.914 -20.109 -31.75 1 42.31 179 GLY B CA 1
ATOM 4429 C C . GLY B 1 179 ? 16.141 -18.969 -30.75 1 42.31 179 GLY B C 1
ATOM 4430 O O . GLY B 1 179 ? 15.242 -18.156 -30.531 1 42.31 179 GLY B O 1
ATOM 4431 N N . TYR B 1 180 ? 17.203 -19.219 -29.781 1 37.31 180 TYR B N 1
ATOM 4432 C CA . TYR B 1 180 ? 17.641 -18.438 -28.625 1 37.31 180 TYR B CA 1
ATOM 4433 C C . TYR B 1 180 ? 17.266 -16.969 -28.797 1 37.31 180 TYR B C 1
ATOM 4435 O O . TYR B 1 180 ? 16.906 -16.297 -27.812 1 37.31 180 TYR B O 1
ATOM 4443 N N . HIS B 1 181 ? 18.016 -16.281 -29.75 1 36.75 181 HIS B N 1
ATOM 4444 C CA . HIS B 1 181 ? 18.219 -14.852 -29.969 1 36.75 181 HIS B CA 1
ATOM 4445 C C . HIS B 1 181 ? 16.938 -14.188 -30.469 1 36.75 181 HIS B C 1
ATOM 4447 O O . HIS B 1 181 ? 16.953 -13.031 -30.891 1 36.75 181 HIS B O 1
ATOM 4453 N N . ASP B 1 182 ? 15.93 -14.883 -30.844 1 36.06 182 ASP B N 1
ATOM 4454 C CA . ASP B 1 182 ? 14.984 -14.133 -31.656 1 36.06 182 ASP B CA 1
ATOM 4455 C C . ASP B 1 182 ? 13.961 -13.406 -30.797 1 36.06 182 ASP B C 1
ATOM 4457 O O . ASP B 1 182 ? 12.945 -13.992 -30.406 1 36.06 182 ASP B O 1
ATOM 4461 N N . THR B 1 183 ? 14.359 -12.727 -29.844 1 42.38 183 THR B N 1
ATOM 4462 C CA . THR B 1 183 ? 13.43 -11.695 -29.375 1 42.38 183 THR B CA 1
ATOM 4463 C C . THR B 1 183 ? 12.484 -11.273 -30.5 1 42.38 183 THR B C 1
ATOM 4465 O O . THR B 1 183 ? 11.523 -10.539 -30.266 1 42.38 183 THR B O 1
ATOM 4468 N N . THR B 1 184 ? 13.062 -11.219 -31.703 1 39.78 184 THR B N 1
ATOM 4469 C CA . THR B 1 184 ? 12.297 -10.844 -32.875 1 39.78 184 THR B CA 1
ATOM 4470 C C . THR B 1 184 ? 11.539 -12.055 -33.438 1 39.78 184 THR B C 1
ATOM 4472 O O . THR B 1 184 ? 12.109 -13.133 -33.594 1 39.78 184 THR B O 1
ATOM 4475 N N . PHE B 1 185 ? 10.219 -12.188 -33.125 1 46.28 185 PHE B N 1
ATOM 4476 C CA . PHE B 1 185 ? 9.359 -13.125 -33.844 1 46.28 185 PHE B CA 1
ATOM 4477 C C . PHE B 1 185 ? 9.898 -13.406 -35.25 1 46.28 185 PHE B C 1
ATOM 4479 O O . PHE B 1 185 ? 9.883 -12.523 -36.094 1 46.28 185 PHE B O 1
ATOM 4486 N N . GLY B 1 186 ? 10.953 -13.977 -35.344 1 40.25 186 GLY B N 1
ATOM 4487 C CA . GLY B 1 186 ? 11.281 -14.242 -36.75 1 40.25 186 GLY B CA 1
ATOM 4488 C C . GLY B 1 186 ? 10.078 -14.641 -37.562 1 40.25 186 GLY B C 1
ATOM 4489 O O . GLY B 1 186 ? 9.07 -15.094 -37.031 1 40.25 186 GLY B O 1
ATOM 4490 N N . ASP B 1 187 ? 9.93 -14.172 -38.812 1 45.94 187 ASP B N 1
ATOM 4491 C CA . ASP B 1 187 ? 8.867 -14.188 -39.812 1 45.94 187 ASP B CA 1
ATOM 4492 C C . ASP B 1 187 ? 8.156 -15.539 -39.844 1 45.94 187 ASP B C 1
ATOM 4494 O O . ASP B 1 187 ? 6.949 -15.609 -40.062 1 45.94 187 ASP B O 1
ATOM 4498 N N . ASN B 1 188 ? 8.82 -16.719 -39.688 1 47.56 188 ASN B N 1
ATOM 4499 C CA . ASN B 1 188 ? 8.172 -17.969 -40.062 1 47.56 188 ASN B CA 1
ATOM 4500 C C . ASN B 1 188 ? 7.949 -18.859 -38.844 1 47.56 188 ASN B C 1
ATOM 4502 O O . ASN B 1 188 ? 7.508 -20 -38.969 1 47.56 188 ASN B O 1
ATOM 4506 N N . SER B 1 189 ? 8.297 -18.344 -37.594 1 57.88 189 SER B N 1
ATOM 4507 C CA . SER B 1 189 ? 8.203 -19.328 -36.531 1 57.88 189 SER B CA 1
ATOM 4508 C C . SER B 1 189 ? 6.867 -19.219 -35.812 1 57.88 189 SER B C 1
ATOM 4510 O O . SER B 1 189 ? 6.41 -18.125 -35.469 1 57.88 189 SER B O 1
ATOM 4512 N N . LYS B 1 190 ? 6.098 -20.359 -35.781 1 67.62 190 LYS B N 1
ATOM 4513 C CA . LYS B 1 190 ? 4.766 -20.5 -35.188 1 67.62 190 LYS B CA 1
ATOM 4514 C C . LYS B 1 190 ? 4.844 -20.625 -33.656 1 67.62 190 LYS B C 1
ATOM 4516 O O . LYS B 1 190 ? 3.812 -20.703 -33 1 67.62 190 LYS B O 1
ATOM 4521 N N . ILE B 1 191 ? 6.094 -20.562 -33.031 1 71.44 191 ILE B N 1
ATOM 4522 C CA . ILE B 1 191 ? 6.215 -20.703 -31.578 1 71.44 191 ILE B CA 1
ATOM 4523 C C . ILE B 1 191 ? 7.086 -19.578 -31.031 1 71.44 191 ILE B C 1
ATOM 4525 O O . ILE B 1 191 ? 8.117 -19.234 -31.609 1 71.44 191 ILE B O 1
ATOM 4529 N N . ALA B 1 192 ? 6.57 -18.859 -30.094 1 71.81 192 ALA B N 1
ATOM 4530 C CA . ALA B 1 192 ? 7.297 -17.812 -29.406 1 71.81 192 ALA B CA 1
ATOM 4531 C C . ALA B 1 192 ? 7.32 -18.062 -27.891 1 71.81 192 ALA B C 1
ATOM 4533 O O . ALA B 1 192 ? 6.469 -18.781 -27.359 1 71.81 192 ALA B O 1
ATOM 4534 N N . SER B 1 193 ? 8.414 -17.625 -27.281 1 79.19 193 SER B N 1
ATOM 4535 C CA . SER B 1 193 ? 8.477 -17.719 -25.828 1 79.19 193 SER B CA 1
ATOM 4536 C C . SER B 1 193 ? 7.418 -16.844 -25.156 1 79.19 193 SER B C 1
ATOM 4538 O O . SER B 1 193 ? 6.957 -15.867 -25.75 1 79.19 193 SER B O 1
ATOM 4540 N N . ALA B 1 194 ? 7.02 -17.281 -23.953 1 82.25 194 ALA B N 1
ATOM 4541 C CA . ALA B 1 194 ? 6.062 -16.516 -23.172 1 82.25 194 ALA B CA 1
ATOM 4542 C C . ALA B 1 194 ? 6.582 -15.094 -22.922 1 82.25 194 ALA B C 1
ATOM 4544 O O . ALA B 1 194 ? 5.828 -14.125 -23 1 82.25 194 ALA B O 1
ATOM 4545 N N . THR B 1 195 ? 7.824 -14.945 -22.688 1 82.88 195 THR B N 1
ATOM 4546 C CA . THR B 1 195 ? 8.461 -13.656 -22.438 1 82.88 195 THR B CA 1
ATOM 4547 C C . THR B 1 195 ? 8.336 -12.75 -23.656 1 82.88 195 THR B C 1
ATOM 4549 O O . THR B 1 195 ? 8.023 -11.562 -23.531 1 82.88 195 THR B O 1
ATOM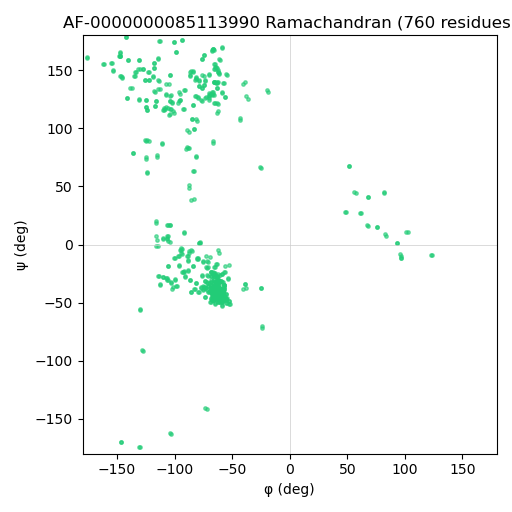 4552 N N . ALA B 1 196 ? 8.562 -13.336 -24.781 1 81.5 196 ALA B N 1
ATOM 4553 C CA . ALA B 1 196 ? 8.469 -12.57 -26.031 1 81.5 196 ALA B CA 1
ATOM 4554 C C . ALA B 1 196 ? 7.047 -12.07 -26.25 1 81.5 196 ALA B C 1
ATOM 4556 O O . ALA B 1 196 ? 6.848 -10.938 -26.703 1 81.5 196 ALA B O 1
ATOM 4557 N N . ILE B 1 197 ? 6.152 -12.82 -25.938 1 86.88 197 ILE B N 1
ATOM 4558 C CA . ILE B 1 197 ? 4.754 -12.453 -26.109 1 86.88 197 ILE B CA 1
ATOM 4559 C C . ILE B 1 197 ? 4.398 -11.305 -25.172 1 86.88 197 ILE B C 1
ATOM 4561 O O . ILE B 1 197 ? 3.826 -10.297 -25.609 1 86.88 197 ILE B O 1
ATOM 4565 N N . ARG B 1 198 ? 4.762 -11.414 -23.953 1 89.12 198 ARG B N 1
ATOM 4566 C CA . ARG B 1 198 ? 4.469 -10.375 -22.969 1 89.12 198 ARG B CA 1
ATOM 4567 C C . ARG B 1 198 ? 5.152 -9.062 -23.328 1 89.12 198 ARG B C 1
ATOM 4569 O O . ARG B 1 198 ? 4.559 -7.992 -23.203 1 89.12 198 ARG B O 1
ATOM 4576 N N . THR B 1 199 ? 6.348 -9.148 -23.797 1 85.06 199 THR B N 1
ATOM 4577 C CA . THR B 1 199 ? 7.082 -7.961 -24.203 1 85.06 199 THR B CA 1
ATOM 4578 C C . THR B 1 199 ? 6.398 -7.289 -25.391 1 85.06 199 THR B C 1
ATOM 4580 O O . THR B 1 199 ? 6.305 -6.059 -25.453 1 85.06 199 THR B O 1
ATOM 4583 N N . SER B 1 200 ? 5.973 -8.133 -26.297 1 85.06 200 SER B N 1
ATOM 4584 C CA . SER B 1 200 ? 5.289 -7.625 -27.484 1 85.06 200 SER B CA 1
ATOM 4585 C C . SER B 1 200 ? 3.984 -6.93 -27.109 1 85.06 200 SER B C 1
ATOM 4587 O O . SER B 1 200 ? 3.672 -5.859 -27.641 1 85.06 200 SER B O 1
ATOM 4589 N N . VAL B 1 201 ? 3.271 -7.496 -26.281 1 87 201 VAL B N 1
ATOM 4590 C CA . VAL B 1 201 ? 2.01 -6.914 -25.828 1 87 201 VAL B CA 1
ATOM 4591 C C . VAL B 1 201 ? 2.273 -5.578 -25.141 1 87 201 VAL B C 1
ATOM 4593 O O . VAL B 1 201 ? 1.575 -4.594 -25.391 1 87 201 VAL B O 1
ATOM 4596 N N . ALA B 1 202 ? 3.24 -5.57 -24.359 1 83.12 202 ALA B N 1
ATOM 4597 C CA . ALA B 1 202 ? 3.592 -4.367 -23.609 1 83.12 202 ALA B CA 1
ATOM 4598 C C . ALA B 1 202 ? 3.988 -3.232 -24.562 1 83.12 202 ALA B C 1
ATOM 4600 O O . ALA B 1 202 ? 3.738 -2.061 -24.266 1 83.12 202 ALA B O 1
ATOM 4601 N N . SER B 1 203 ? 4.539 -3.611 -25.656 1 82.94 203 SER B N 1
ATOM 4602 C CA . SER B 1 203 ? 5.008 -2.605 -26.609 1 82.94 203 SER B CA 1
ATOM 4603 C C . SER B 1 203 ? 3.912 -2.217 -27.594 1 82.94 203 SER B C 1
ATOM 4605 O O . SER B 1 203 ? 4.102 -1.322 -28.422 1 82.94 203 SER B O 1
ATOM 4607 N N . GLY B 1 204 ? 2.852 -2.955 -27.562 1 81.12 204 GLY B N 1
ATOM 4608 C CA . GLY B 1 204 ? 1.723 -2.617 -28.422 1 81.12 204 GLY B CA 1
ATOM 4609 C C . GLY B 1 204 ? 1.743 -3.344 -29.75 1 81.12 204 GLY B C 1
ATOM 4610 O O . GLY B 1 204 ? 0.931 -3.059 -30.625 1 81.12 204 GLY B O 1
ATOM 4611 N N . ALA B 1 205 ? 2.729 -4.203 -29.969 1 76.06 205 ALA B N 1
ATOM 4612 C CA . ALA B 1 205 ? 2.844 -4.938 -31.219 1 76.06 205 ALA B CA 1
ATOM 4613 C C . ALA B 1 205 ? 1.928 -6.16 -31.234 1 76.06 205 ALA B C 1
ATOM 4615 O O . ALA B 1 205 ? 2.398 -7.293 -31.344 1 76.06 205 ALA B O 1
ATOM 4616 N N . ARG B 1 206 ? 0.65 -6.023 -31.422 1 75.31 206 ARG B N 1
ATOM 4617 C CA . ARG B 1 206 ? -0.339 -7.078 -31.25 1 75.31 206 ARG B CA 1
ATOM 4618 C C . ARG B 1 206 ? -0.411 -7.977 -32.469 1 75.31 206 ARG B C 1
ATOM 4620 O O . ARG B 1 206 ? -0.631 -9.188 -32.375 1 75.31 206 ARG B O 1
ATOM 4627 N N . SER B 1 207 ? -0.21 -7.465 -33.531 1 73 207 SER B N 1
ATOM 4628 C CA . SER B 1 207 ? -0.438 -8.188 -34.781 1 73 207 SER B CA 1
ATOM 4629 C C . SER B 1 207 ? 0.481 -9.398 -34.906 1 73 207 SER B C 1
ATOM 4631 O O . SER B 1 207 ? 0.102 -10.414 -35.5 1 73 207 SER B O 1
ATOM 4633 N N . GLN B 1 208 ? 1.558 -9.328 -34.312 1 76.56 208 GLN B N 1
ATOM 4634 C CA . GLN B 1 208 ? 2.521 -10.414 -34.438 1 76.56 208 GLN B CA 1
ATOM 4635 C C . GLN B 1 208 ? 2.242 -11.523 -33.438 1 76.56 208 GLN B C 1
ATOM 4637 O O . GLN B 1 208 ? 2.754 -12.641 -33.562 1 76.56 208 GLN B O 1
ATOM 4642 N N . ILE B 1 209 ? 1.308 -11.328 -32.594 1 84.44 209 ILE B N 1
ATOM 4643 C CA . ILE B 1 209 ? 1.091 -12.25 -31.484 1 84.44 209 ILE B CA 1
ATOM 4644 C C . ILE B 1 209 ? 0.051 -13.297 -31.875 1 84.44 209 ILE B C 1
ATOM 4646 O O . ILE B 1 209 ? 0.116 -14.438 -31.422 1 84.44 209 ILE B O 1
ATOM 4650 N N . ASP B 1 210 ? -0.75 -13.016 -32.781 1 83.31 210 ASP B N 1
ATOM 4651 C CA . ASP B 1 210 ? -1.865 -13.883 -33.125 1 83.31 210 ASP B CA 1
ATOM 4652 C C . ASP B 1 210 ? -1.369 -15.188 -33.75 1 83.31 210 ASP B C 1
ATOM 4654 O O . ASP B 1 210 ? -2.025 -16.219 -33.656 1 83.31 210 ASP B O 1
ATOM 4658 N N . ARG B 1 211 ? -0.246 -15.148 -34.281 1 84.69 211 ARG B N 1
ATOM 4659 C CA . ARG B 1 211 ? 0.277 -16.312 -34.969 1 84.69 211 ARG B CA 1
ATOM 4660 C C . ARG B 1 211 ? 0.95 -17.281 -34 1 84.69 211 ARG B C 1
ATOM 4662 O O . ARG B 1 211 ? 1.166 -18.453 -34.344 1 84.69 211 ARG B O 1
ATOM 4669 N N . VAL B 1 212 ? 1.273 -16.797 -32.906 1 89.12 212 VAL B N 1
ATOM 4670 C CA . VAL B 1 212 ? 2.082 -17.625 -32 1 89.12 212 VAL B CA 1
ATOM 4671 C C . VAL B 1 212 ? 1.248 -18.062 -30.797 1 89.12 212 VAL B C 1
ATOM 4673 O O . VAL B 1 212 ? 1.771 -18.656 -29.859 1 89.12 212 VAL B O 1
ATOM 4676 N N . VAL B 1 213 ? 0.002 -17.75 -30.797 1 92.88 213 VAL B N 1
ATOM 4677 C CA . VAL B 1 213 ? -0.896 -18.156 -29.719 1 92.88 213 VAL B CA 1
ATOM 4678 C C . VAL B 1 213 ? -2.15 -18.797 -30.312 1 92.88 213 VAL B C 1
ATOM 4680 O O . VAL B 1 213 ? -2.533 -18.5 -31.453 1 92.88 213 VAL B O 1
ATOM 4683 N N . PRO B 1 214 ? -2.752 -19.703 -29.578 1 94.75 214 PRO B N 1
ATOM 4684 C CA . PRO B 1 214 ? -4.031 -20.25 -30.031 1 94.75 214 PRO B CA 1
ATOM 4685 C C . PRO B 1 214 ? -5.148 -19.203 -30.031 1 94.75 214 PRO B C 1
ATOM 4687 O O . PRO B 1 214 ? -4.984 -18.125 -29.469 1 94.75 214 PRO B O 1
ATOM 4690 N N . GLU B 1 215 ? -6.238 -19.578 -30.656 1 93.75 215 GLU B N 1
ATOM 4691 C CA . GLU B 1 215 ? -7.375 -18.672 -30.812 1 93.75 215 GLU B CA 1
ATOM 4692 C C . GLU B 1 215 ? -7.895 -18.188 -29.469 1 93.75 215 GLU B C 1
ATOM 4694 O O . GLU B 1 215 ? -8.227 -17.016 -29.312 1 93.75 215 GLU B O 1
ATOM 4699 N N . ALA B 1 216 ? -7.957 -19.094 -28.516 1 94.62 216 ALA B N 1
ATOM 4700 C CA . ALA B 1 216 ? -8.453 -18.75 -27.188 1 94.62 216 ALA B CA 1
ATOM 4701 C C . ALA B 1 216 ? -7.629 -17.625 -26.562 1 94.62 216 ALA B C 1
ATOM 4703 O O . ALA B 1 216 ? -8.18 -16.656 -26.031 1 94.62 216 ALA B O 1
ATOM 4704 N N . THR B 1 217 ? -6.34 -17.703 -26.625 1 95.56 217 THR B N 1
ATOM 4705 C CA . THR B 1 217 ? -5.441 -16.703 -26.062 1 95.56 217 THR B CA 1
ATOM 4706 C C . THR B 1 217 ? -5.527 -15.406 -26.859 1 95.56 217 THR B C 1
ATOM 4708 O O . THR B 1 217 ? -5.512 -14.312 -26.266 1 95.56 217 THR B O 1
ATOM 4711 N N . ALA B 1 218 ? -5.617 -15.508 -28.188 1 93.75 218 ALA B N 1
ATOM 4712 C CA . ALA B 1 218 ? -5.766 -14.32 -29.016 1 93.75 218 ALA B CA 1
ATOM 4713 C C . ALA B 1 218 ? -7.02 -13.531 -28.656 1 93.75 218 ALA B C 1
ATOM 4715 O O . ALA B 1 218 ? -6.996 -12.305 -28.609 1 93.75 218 ALA B O 1
ATOM 4716 N N . ASN B 1 219 ? -8.07 -14.266 -28.438 1 94.94 219 ASN B N 1
ATOM 4717 C CA . ASN B 1 219 ? -9.32 -13.633 -28.031 1 94.94 219 ASN B CA 1
ATOM 4718 C C . ASN B 1 219 ? -9.188 -12.945 -26.688 1 94.94 219 ASN B C 1
ATOM 4720 O O . ASN B 1 219 ? -9.688 -11.836 -26.484 1 94.94 219 ASN B O 1
ATOM 4724 N N . ASP B 1 220 ? -8.531 -13.586 -25.734 1 95 220 ASP B N 1
ATOM 4725 C CA . ASP B 1 220 ? -8.359 -13.023 -24.406 1 95 220 ASP B CA 1
ATOM 4726 C C . ASP B 1 220 ? -7.477 -11.781 -24.438 1 95 220 ASP B C 1
ATOM 4728 O O . ASP B 1 220 ? -7.68 -10.844 -23.656 1 95 220 ASP B O 1
ATOM 4732 N N . LEU B 1 221 ? -6.473 -11.789 -25.312 1 93.06 221 LEU B N 1
ATOM 4733 C CA . LEU B 1 221 ? -5.594 -10.633 -25.484 1 93.06 221 LEU B CA 1
ATOM 4734 C C . LEU B 1 221 ? -6.387 -9.398 -25.891 1 93.06 221 LEU B C 1
ATOM 4736 O O . LEU B 1 221 ? -5.996 -8.273 -25.578 1 93.06 221 LEU B O 1
ATOM 4740 N N . LYS B 1 222 ? -7.527 -9.625 -26.516 1 90.69 222 LYS B N 1
ATOM 4741 C CA . LYS B 1 222 ? -8.367 -8.531 -27 1 90.69 222 LYS B CA 1
ATOM 4742 C C . LYS B 1 222 ? -9.391 -8.125 -25.938 1 90.69 222 LYS B C 1
ATOM 4744 O O . LYS B 1 222 ? -9.789 -6.961 -25.859 1 90.69 222 LYS B O 1
ATOM 4749 N N . LYS B 1 223 ? -9.742 -9.078 -25.094 1 92.5 223 LYS B N 1
ATOM 4750 C CA . LYS B 1 223 ? -10.945 -8.852 -24.297 1 92.5 223 LYS B CA 1
ATOM 4751 C C . LYS B 1 223 ? -10.609 -8.742 -22.812 1 92.5 223 LYS B C 1
ATOM 4753 O O . LYS B 1 223 ? -11.375 -8.172 -22.031 1 92.5 223 LYS B O 1
ATOM 4758 N N . SER B 1 224 ? -9.586 -9.336 -22.438 1 92.38 224 SER B N 1
ATOM 4759 C CA . SER B 1 224 ? -9.281 -9.438 -21.016 1 92.38 224 SER B CA 1
ATOM 4760 C C . SER B 1 224 ? -8.164 -8.484 -20.609 1 92.38 224 SER B C 1
ATOM 4762 O O . SER B 1 224 ? -7.266 -8.203 -21.406 1 92.38 224 SER B O 1
ATOM 4764 N N . PRO B 1 225 ? -8.273 -7.977 -19.391 1 92.38 225 PRO B N 1
ATOM 4765 C CA . PRO B 1 225 ? -7.172 -7.145 -18.906 1 92.38 225 PRO B CA 1
ATOM 4766 C C . PRO B 1 225 ? -5.836 -7.887 -18.891 1 92.38 225 PRO B C 1
ATOM 4768 O O . PRO B 1 225 ? -5.777 -9.047 -18.469 1 92.38 225 PRO B O 1
ATOM 4771 N N . PHE B 1 226 ? -4.832 -7.25 -19.469 1 94.06 226 PHE B N 1
ATOM 4772 C CA . PHE B 1 226 ? -3.461 -7.746 -19.469 1 94.06 226 PHE B CA 1
ATOM 4773 C C . PHE B 1 226 ? -2.604 -6.996 -18.469 1 94.06 226 PHE B C 1
ATOM 4775 O O . PHE B 1 226 ? -2.406 -5.785 -18.578 1 94.06 226 PHE B O 1
ATOM 4782 N N . VAL B 1 227 ? -2.072 -7.707 -17.422 1 95.25 227 VAL B N 1
ATOM 4783 C CA . VAL B 1 227 ? -1.4 -7.004 -16.328 1 95.25 227 VAL B CA 1
ATOM 4784 C C . VAL B 1 227 ? 0.063 -7.43 -16.266 1 95.25 227 VAL B C 1
ATOM 4786 O O . VAL B 1 227 ? 0.433 -8.484 -16.797 1 95.25 227 VAL B O 1
ATOM 4789 N N . SER B 1 228 ? 0.894 -6.621 -15.719 1 95.12 228 SER B N 1
ATOM 4790 C CA . SER B 1 228 ? 2.318 -6.844 -15.5 1 95.12 228 SER B CA 1
ATOM 4791 C C . SER B 1 228 ? 2.77 -6.262 -14.164 1 95.12 228 SER B C 1
ATOM 4793 O O . SER B 1 228 ? 1.963 -5.691 -13.43 1 95.12 228 SER B O 1
ATOM 4795 N N . TRP B 1 229 ? 4.02 -6.418 -13.836 1 96.12 229 TRP B N 1
ATOM 4796 C CA . TRP B 1 229 ? 4.586 -5.891 -12.602 1 96.12 229 TRP B CA 1
ATOM 4797 C C . TRP B 1 229 ? 4.418 -4.375 -12.531 1 96.12 229 TRP B C 1
ATOM 4799 O O . TRP B 1 229 ? 4.254 -3.814 -11.445 1 96.12 229 TRP B O 1
ATOM 4809 N N . ASN B 1 230 ? 4.453 -3.789 -13.664 1 95.06 230 ASN B N 1
ATOM 4810 C CA . ASN B 1 230 ? 4.352 -2.332 -13.672 1 95.06 230 ASN B CA 1
ATOM 4811 C C . ASN B 1 230 ? 3.008 -1.861 -13.125 1 95.06 230 ASN B C 1
ATOM 4813 O O . ASN B 1 230 ? 2.906 -0.767 -12.57 1 95.06 230 ASN B O 1
ATOM 4817 N N . ASP B 1 231 ? 2.023 -2.701 -13.273 1 96.25 231 ASP B N 1
ATOM 4818 C CA . ASP B 1 231 ? 0.715 -2.359 -12.727 1 96.25 231 ASP B CA 1
ATOM 4819 C C . ASP B 1 231 ? 0.72 -2.443 -11.203 1 96.25 231 ASP B C 1
ATOM 4821 O O . ASP B 1 231 ? -0.04 -1.738 -10.539 1 96.25 231 ASP B O 1
ATOM 4825 N N . PHE B 1 232 ? 1.593 -3.27 -10.633 1 97.88 232 PHE B N 1
ATOM 4826 C CA . PHE B 1 232 ? 1.597 -3.525 -9.195 1 97.88 232 PHE B CA 1
ATOM 4827 C C . PHE B 1 232 ? 2.689 -2.719 -8.508 1 97.88 232 PHE B C 1
ATOM 4829 O O . PHE B 1 232 ? 2.688 -2.584 -7.281 1 97.88 232 PHE B O 1
ATOM 4836 N N . TRP B 1 233 ? 3.562 -2.137 -9.289 1 97.75 233 TRP B N 1
ATOM 4837 C CA . TRP B 1 233 ? 4.715 -1.431 -8.734 1 97.75 233 TRP B CA 1
ATOM 4838 C C . TRP B 1 233 ? 4.27 -0.28 -7.84 1 97.75 233 TRP B C 1
ATOM 4840 O O . TRP B 1 233 ? 4.797 -0.105 -6.738 1 97.75 233 TRP B O 1
ATOM 4850 N N . PRO B 1 234 ? 3.26 0.506 -8.211 1 97.44 234 PRO B N 1
ATOM 4851 C CA . PRO B 1 234 ? 2.854 1.61 -7.34 1 97.44 234 PRO B CA 1
ATOM 4852 C C . PRO B 1 234 ? 2.451 1.141 -5.945 1 97.44 234 PRO B C 1
ATOM 4854 O O . PRO B 1 234 ? 2.771 1.799 -4.949 1 97.44 234 PRO B O 1
ATOM 4857 N N . ASP B 1 235 ? 1.772 0.009 -5.863 1 98 235 ASP B N 1
ATOM 4858 C CA . ASP B 1 235 ? 1.395 -0.552 -4.57 1 98 235 ASP B CA 1
ATOM 4859 C C . ASP B 1 235 ? 2.627 -0.977 -3.775 1 98 235 ASP B C 1
ATOM 4861 O O . ASP B 1 235 ? 2.729 -0.691 -2.58 1 98 235 ASP B O 1
ATOM 4865 N N . LEU B 1 236 ? 3.51 -1.675 -4.438 1 98.44 236 LEU B N 1
ATOM 4866 C CA . LEU B 1 236 ? 4.727 -2.115 -3.762 1 98.44 236 LEU B CA 1
ATOM 4867 C C . LEU B 1 236 ? 5.562 -0.921 -3.32 1 98.44 236 LEU B C 1
ATOM 4869 O O . LEU B 1 236 ? 6.109 -0.914 -2.213 1 98.44 236 LEU B O 1
ATOM 4873 N N . HIS B 1 237 ? 5.73 0.019 -4.266 1 98.19 237 HIS B N 1
ATOM 4874 C CA . HIS B 1 237 ? 6.469 1.235 -3.947 1 98.19 237 HIS B CA 1
ATOM 4875 C C . HIS B 1 237 ? 5.91 1.906 -2.695 1 98.19 237 HIS B C 1
ATOM 4877 O O . HIS B 1 237 ? 6.664 2.234 -1.775 1 98.19 237 HIS B O 1
ATOM 4883 N N . TYR B 1 238 ? 4.676 2.053 -2.654 1 98.12 238 TYR B N 1
ATOM 4884 C CA . TYR B 1 238 ? 3.994 2.627 -1.5 1 98.12 238 TYR B CA 1
ATOM 4885 C C . TYR B 1 238 ? 4.27 1.809 -0.243 1 98.12 238 TYR B C 1
ATOM 4887 O O . TYR B 1 238 ? 4.586 2.365 0.81 1 98.12 238 TYR B O 1
ATOM 4895 N N . LEU B 1 239 ? 4.09 0.529 -0.345 1 98.12 239 LEU B N 1
ATOM 4896 C CA . LEU B 1 239 ? 4.301 -0.357 0.795 1 98.12 239 LEU B CA 1
ATOM 4897 C C . LEU B 1 239 ? 5.703 -0.181 1.37 1 98.12 239 LEU B C 1
ATOM 4899 O O . LEU B 1 239 ? 5.871 -0.08 2.588 1 98.12 239 LEU B O 1
ATOM 4903 N N . LEU B 1 240 ? 6.676 -0.161 0.522 1 97.94 240 LEU B N 1
ATOM 4904 C CA . LEU B 1 240 ? 8.07 -0.075 0.944 1 97.94 240 LEU B CA 1
ATOM 4905 C C . LEU B 1 240 ? 8.352 1.258 1.63 1 97.94 240 LEU B C 1
ATOM 4907 O O . LEU B 1 240 ? 9.18 1.331 2.539 1 97.94 240 LEU B O 1
ATOM 4911 N N . LEU B 1 241 ? 7.676 2.281 1.202 1 97.06 241 LEU B N 1
ATOM 4912 C CA . LEU B 1 241 ? 7.844 3.594 1.815 1 97.06 241 LEU B CA 1
ATOM 4913 C C . LEU B 1 241 ? 7.137 3.656 3.166 1 97.06 241 LEU B C 1
ATOM 4915 O O . LEU B 1 241 ? 7.652 4.254 4.113 1 97.06 241 LEU B O 1
ATOM 4919 N N . SER B 1 242 ? 6.004 3.061 3.262 1 96.38 242 SER B N 1
ATOM 4920 C CA . SER B 1 242 ? 5.121 3.244 4.41 1 96.38 242 SER B CA 1
ATOM 4921 C C . SER B 1 242 ? 5.473 2.277 5.535 1 96.38 242 SER B C 1
ATOM 4923 O O . SER B 1 242 ? 5.273 2.59 6.711 1 96.38 242 SER B O 1
ATOM 4925 N N . GLN B 1 243 ? 5.977 1.123 5.215 1 95.31 243 GLN B N 1
ATOM 4926 C CA . GLN B 1 243 ? 6.23 0.1 6.223 1 95.31 243 GLN B CA 1
ATOM 4927 C C . GLN B 1 243 ? 7.578 0.319 6.902 1 95.31 243 GLN B C 1
ATOM 4929 O O . GLN B 1 243 ? 8.516 0.826 6.281 1 95.31 243 GLN B O 1
ATOM 4934 N N . SER B 1 244 ? 7.605 -0.081 8.148 1 92.75 244 SER B N 1
ATOM 4935 C CA . SER B 1 244 ? 8.875 -0.035 8.859 1 92.75 244 SER B CA 1
ATOM 4936 C C . SER B 1 244 ? 9.789 -1.18 8.43 1 92.75 244 SER B C 1
ATOM 4938 O O . SER B 1 244 ? 9.32 -2.211 7.949 1 92.75 244 SER B O 1
ATOM 4940 N N . VAL B 1 245 ? 11.062 -0.986 8.695 1 94.19 245 VAL B N 1
ATOM 4941 C CA . VAL B 1 245 ? 12.039 -2.031 8.398 1 94.19 245 VAL B CA 1
ATOM 4942 C C . VAL B 1 245 ? 11.727 -3.279 9.219 1 94.19 245 VAL B C 1
ATOM 4944 O O . VAL B 1 245 ? 11.867 -4.402 8.734 1 94.19 245 VAL B O 1
ATOM 4947 N N . ASN B 1 246 ? 11.289 -3.07 10.43 1 92.25 246 ASN B N 1
ATOM 4948 C CA . ASN B 1 246 ? 10.93 -4.188 11.297 1 92.25 246 ASN B CA 1
ATOM 4949 C C . ASN B 1 246 ? 9.781 -5 10.719 1 92.25 246 ASN B C 1
ATOM 4951 O O . ASN B 1 246 ? 9.812 -6.234 10.734 1 92.25 246 ASN B O 1
ATOM 4955 N N . SER B 1 247 ? 8.82 -4.324 10.273 1 93.5 247 SER B N 1
ATOM 4956 C CA . SER B 1 247 ? 7.68 -5.004 9.664 1 93.5 247 SER B CA 1
ATOM 4957 C C . SER B 1 247 ? 8.094 -5.746 8.398 1 93.5 247 SER B C 1
ATOM 4959 O O . SER B 1 247 ? 7.668 -6.879 8.172 1 93.5 247 SER B O 1
ATOM 4961 N N . LEU B 1 248 ? 8.93 -5.141 7.57 1 96.44 248 LEU B N 1
ATOM 4962 C CA . LEU B 1 248 ? 9.414 -5.766 6.348 1 96.44 248 LEU B CA 1
ATOM 4963 C C . LEU B 1 248 ? 10.234 -7.012 6.664 1 96.44 248 LEU B C 1
ATOM 4965 O O . LEU B 1 248 ? 10.203 -7.988 5.914 1 96.44 248 LEU B O 1
ATOM 4969 N N . GLY B 1 249 ? 10.914 -6.953 7.77 1 96.62 249 GLY B N 1
ATOM 4970 C CA . GLY B 1 249 ? 11.766 -8.055 8.18 1 96.62 249 GLY B CA 1
ATOM 4971 C C . GLY B 1 249 ? 10.992 -9.336 8.453 1 96.62 249 GLY B C 1
ATOM 4972 O O . GLY B 1 249 ? 11.562 -10.43 8.438 1 96.62 249 GLY B O 1
ATOM 4973 N N . LYS B 1 250 ? 9.727 -9.242 8.617 1 95.12 250 LYS B N 1
ATOM 4974 C CA . LYS B 1 250 ? 8.891 -10.391 8.977 1 95.12 250 LYS B CA 1
ATOM 4975 C C . LYS B 1 250 ? 8.297 -11.039 7.73 1 95.12 250 LYS B C 1
ATOM 4977 O O . LYS B 1 250 ? 7.648 -12.086 7.824 1 95.12 250 LYS B O 1
ATOM 4982 N N . ILE B 1 251 ? 8.523 -10.516 6.625 1 97.5 251 ILE B N 1
ATOM 4983 C CA . ILE B 1 251 ? 7.992 -11.031 5.367 1 97.5 251 ILE B CA 1
ATOM 4984 C C . ILE B 1 251 ? 8.742 -12.297 4.973 1 97.5 251 ILE B C 1
ATOM 4986 O O . ILE B 1 251 ? 9.961 -12.383 5.133 1 97.5 251 ILE B O 1
ATOM 4990 N N . TYR B 1 252 ? 8.055 -13.258 4.453 1 97.62 252 TYR B N 1
ATOM 4991 C CA . TYR B 1 252 ? 8.633 -14.516 3.998 1 97.62 252 TYR B CA 1
ATOM 4992 C C . TYR B 1 252 ? 9.734 -14.273 2.973 1 97.62 252 TYR B C 1
ATOM 4994 O O . TYR B 1 252 ? 9.539 -13.539 2.002 1 97.62 252 TYR B O 1
ATOM 5002 N N . GLY B 1 253 ? 10.867 -14.828 3.209 1 95.19 253 GLY B N 1
ATOM 5003 C CA . GLY B 1 253 ? 11.984 -14.734 2.277 1 95.19 253 GLY B CA 1
ATOM 5004 C C . GLY B 1 253 ? 12.969 -13.633 2.633 1 95.19 253 GLY B C 1
ATOM 5005 O O . GLY B 1 253 ? 14.055 -13.562 2.061 1 95.19 253 GLY B O 1
ATOM 5006 N N . MET B 1 254 ? 12.57 -12.781 3.564 1 95.88 254 MET B N 1
ATOM 5007 C CA . MET B 1 254 ? 13.469 -11.711 3.988 1 95.88 254 MET B CA 1
ATOM 5008 C C . MET B 1 254 ? 14.672 -12.266 4.738 1 95.88 254 MET B C 1
ATOM 5010 O O . MET B 1 254 ? 14.523 -13.133 5.605 1 95.88 254 MET B O 1
ATOM 5014 N N . ALA B 1 255 ? 15.875 -11.883 4.363 1 90.31 255 ALA B N 1
ATOM 5015 C CA . ALA B 1 255 ? 17.078 -12.398 4.996 1 90.31 255 ALA B CA 1
ATOM 5016 C C . ALA B 1 255 ? 18.234 -11.406 4.852 1 90.31 255 ALA B C 1
ATOM 5018 O O . ALA B 1 255 ? 18.219 -10.531 3.986 1 90.31 255 ALA B O 1
ATOM 5019 N N . GLU B 1 256 ? 19.141 -11.523 5.734 1 89.62 256 GLU B N 1
ATOM 5020 C CA . GLU B 1 256 ? 20.438 -10.867 5.652 1 89.62 256 GLU B CA 1
ATOM 5021 C C . GLU B 1 256 ? 20.297 -9.352 5.625 1 89.62 256 GLU B C 1
ATOM 5023 O O . GLU B 1 256 ? 21.078 -8.664 4.953 1 89.62 256 GLU B O 1
ATOM 5028 N N . GLY B 1 257 ? 19.203 -8.82 6.219 1 91.88 257 GLY B N 1
ATOM 5029 C CA . GLY B 1 257 ? 19.062 -7.375 6.352 1 91.88 257 GLY B CA 1
ATOM 5030 C C . GLY B 1 257 ? 18.688 -6.691 5.051 1 91.88 257 GLY B C 1
ATOM 5031 O O . GLY B 1 257 ? 18.812 -5.469 4.926 1 91.88 257 GLY B O 1
ATOM 5032 N N . ILE B 1 258 ? 18.234 -7.441 4.043 1 96.12 258 ILE B N 1
ATOM 5033 C CA . ILE B 1 258 ? 17.953 -6.891 2.723 1 96.12 258 ILE B CA 1
ATOM 5034 C C . ILE B 1 258 ? 16.812 -5.891 2.807 1 96.12 258 ILE B C 1
ATOM 5036 O O . ILE B 1 258 ? 16.609 -5.078 1.899 1 96.12 258 ILE B O 1
ATOM 5040 N N . GLU B 1 259 ? 15.992 -5.973 3.924 1 96.62 259 GLU B N 1
ATOM 5041 C CA . GLU B 1 259 ? 14.875 -5.051 4.113 1 96.62 259 GLU B CA 1
ATOM 5042 C C . GLU B 1 259 ? 15.352 -3.602 4.105 1 96.62 259 GLU B C 1
ATOM 5044 O O . GLU B 1 259 ? 14.648 -2.713 3.625 1 96.62 259 GLU B O 1
ATOM 5049 N N . TYR B 1 260 ? 16.516 -3.324 4.613 1 96.06 260 TYR B N 1
ATOM 5050 C CA . TYR B 1 260 ? 17.062 -1.975 4.617 1 96.06 260 TYR B CA 1
ATOM 5051 C C . TYR B 1 260 ? 17.312 -1.479 3.197 1 96.06 260 TYR B C 1
ATOM 5053 O O . TYR B 1 260 ? 16.969 -0.343 2.863 1 96.06 260 TYR B O 1
ATOM 5061 N N . ARG B 1 261 ? 17.906 -2.365 2.416 1 96.44 261 ARG B N 1
ATOM 5062 C CA . ARG B 1 261 ? 18.219 -2.02 1.033 1 96.44 261 ARG B CA 1
ATOM 5063 C C . ARG B 1 261 ? 16.953 -1.839 0.21 1 96.44 261 ARG B C 1
ATOM 5065 O O . ARG B 1 261 ? 16.859 -0.934 -0.623 1 96.44 261 ARG B O 1
ATOM 5072 N N . LEU B 1 262 ? 15.992 -2.746 0.413 1 98 262 LEU B N 1
ATOM 5073 C CA . LEU B 1 262 ? 14.719 -2.615 -0.283 1 98 262 LEU B CA 1
ATOM 5074 C C . LEU B 1 262 ? 14.117 -1.229 -0.064 1 98 262 LEU B C 1
ATOM 5076 O O . LEU B 1 262 ? 13.742 -0.552 -1.023 1 98 262 LEU B O 1
ATOM 5080 N N . LYS B 1 263 ? 14.047 -0.852 1.158 1 96.81 263 LYS B N 1
ATOM 5081 C CA . LYS B 1 263 ? 13.414 0.416 1.521 1 96.81 263 LYS B CA 1
ATOM 5082 C C . LYS B 1 263 ? 14.242 1.6 1.031 1 96.81 263 LYS B C 1
ATOM 5084 O O . LYS B 1 263 ? 13.703 2.553 0.468 1 96.81 263 LYS B O 1
ATOM 5089 N N . ASP B 1 264 ? 15.516 1.626 1.215 1 95.69 264 ASP B N 1
ATOM 5090 C CA . ASP B 1 264 ? 16.406 2.699 0.786 1 95.69 264 ASP B CA 1
ATOM 5091 C C . ASP B 1 264 ? 16.297 2.938 -0.718 1 95.69 264 ASP B C 1
ATOM 5093 O O . ASP B 1 264 ? 16.203 4.082 -1.165 1 95.69 264 ASP B O 1
ATOM 5097 N N . CYS B 1 265 ? 16.359 1.844 -1.491 1 97.44 265 CYS B N 1
ATOM 5098 C CA . CYS B 1 265 ? 16.266 1.943 -2.943 1 97.44 265 CYS B CA 1
ATOM 5099 C C . CYS B 1 265 ? 14.891 2.461 -3.369 1 97.44 265 CYS B C 1
ATOM 5101 O O . CYS B 1 265 ? 14.781 3.199 -4.348 1 97.44 265 CYS B O 1
ATOM 5103 N N . ALA B 1 266 ? 13.852 2.049 -2.68 1 97.25 266 ALA B N 1
ATOM 5104 C CA . ALA B 1 266 ? 12.508 2.537 -2.988 1 97.25 266 ALA B CA 1
ATOM 5105 C C . ALA B 1 266 ? 12.414 4.047 -2.777 1 97.25 266 ALA B C 1
ATOM 5107 O O . ALA B 1 266 ? 11.766 4.75 -3.559 1 97.25 266 ALA B O 1
ATOM 5108 N N . GLN B 1 267 ? 13.031 4.574 -1.726 1 94.62 267 GLN B N 1
ATOM 5109 C CA . GLN B 1 267 ? 13 5.992 -1.395 1 94.62 267 GLN B CA 1
ATOM 5110 C C . GLN B 1 267 ? 13.703 6.82 -2.465 1 94.62 267 GLN B C 1
ATOM 5112 O O . GLN B 1 267 ? 13.398 8 -2.648 1 94.62 267 GLN B O 1
ATOM 5117 N N . LYS B 1 268 ? 14.57 6.191 -3.15 1 93.62 268 LYS B N 1
ATOM 5118 C CA . LYS B 1 268 ? 15.367 6.891 -4.152 1 93.62 268 LYS B CA 1
ATOM 5119 C C . LYS B 1 268 ? 14.664 6.906 -5.508 1 93.62 268 LYS B C 1
ATOM 5121 O O . LYS B 1 268 ? 15.055 7.652 -6.41 1 93.62 268 LYS B O 1
ATOM 5126 N N . MET B 1 269 ? 13.633 6.102 -5.664 1 94 269 MET B N 1
ATOM 5127 C CA . MET B 1 269 ? 12.961 5.98 -6.953 1 94 269 MET B CA 1
ATOM 5128 C C . MET B 1 269 ? 12.102 7.207 -7.238 1 94 269 MET B C 1
ATOM 5130 O O . MET B 1 269 ? 11.438 7.727 -6.336 1 94 269 MET B O 1
ATOM 5134 N N . PRO B 1 270 ? 12.164 7.668 -8.477 1 90.69 270 PRO B N 1
ATOM 5135 C CA . PRO B 1 270 ? 11.188 8.695 -8.844 1 90.69 270 PRO B CA 1
ATOM 5136 C C . PRO B 1 270 ? 9.758 8.156 -8.891 1 90.69 270 PRO B C 1
ATOM 5138 O O . PRO B 1 270 ? 9.555 6.941 -8.867 1 90.69 270 PRO B O 1
ATOM 5141 N N . TYR B 1 271 ? 8.836 9.07 -8.953 1 84.69 271 TYR B N 1
ATOM 5142 C CA . TYR B 1 271 ? 7.426 8.695 -8.859 1 84.69 271 TYR B CA 1
ATOM 5143 C C . TYR B 1 271 ? 7 7.875 -10.07 1 84.69 271 TYR B C 1
ATOM 5145 O O . TYR B 1 271 ? 6.082 7.059 -9.984 1 84.69 271 TYR B O 1
ATOM 5153 N N . ASP B 1 272 ? 7.672 8.055 -11.141 1 89.06 272 ASP B N 1
ATOM 5154 C CA . ASP B 1 272 ? 7.281 7.387 -12.383 1 89.06 272 ASP B CA 1
ATOM 5155 C C . ASP B 1 272 ? 8.211 6.215 -12.68 1 89.06 272 ASP B C 1
ATOM 5157 O O . ASP B 1 272 ? 8.273 5.742 -13.82 1 89.06 272 ASP B O 1
ATOM 5161 N N . ALA B 1 273 ? 8.922 5.797 -11.695 1 93.75 273 ALA B N 1
ATOM 5162 C CA . ALA B 1 273 ? 9.836 4.672 -11.875 1 93.75 273 ALA B CA 1
ATOM 5163 C C . ALA B 1 273 ? 9.062 3.387 -12.172 1 93.75 273 ALA B C 1
ATOM 5165 O O . ALA B 1 273 ? 7.867 3.293 -11.891 1 93.75 273 ALA B O 1
ATOM 5166 N N . THR B 1 274 ? 9.789 2.432 -12.859 1 96 274 THR B N 1
ATOM 5167 C CA . THR B 1 274 ? 9.219 1.115 -13.117 1 96 274 THR B CA 1
ATOM 5168 C C . THR B 1 274 ? 9.719 0.098 -12.094 1 96 274 THR B C 1
ATOM 5170 O O . THR B 1 274 ? 10.688 0.354 -11.383 1 96 274 THR B O 1
ATOM 5173 N N . PHE B 1 275 ? 9.07 -1.029 -12.039 1 97.38 275 PHE B N 1
ATOM 5174 C CA . PHE B 1 275 ? 9.484 -2.123 -11.172 1 97.38 275 PHE B CA 1
ATOM 5175 C C . PHE B 1 275 ? 10.898 -2.58 -11.516 1 97.38 275 PHE B C 1
ATOM 5177 O O . PHE B 1 275 ? 11.727 -2.773 -10.625 1 97.38 275 PHE B O 1
ATOM 5184 N N . ASP B 1 276 ? 11.125 -2.738 -12.773 1 96.31 276 ASP B N 1
ATOM 5185 C CA . ASP B 1 276 ? 12.414 -3.232 -13.258 1 96.31 276 ASP B CA 1
ATOM 5186 C C . ASP B 1 276 ? 13.547 -2.301 -12.844 1 96.31 276 ASP B C 1
ATOM 5188 O O . ASP B 1 276 ? 14.633 -2.76 -12.469 1 96.31 276 ASP B O 1
ATOM 5192 N N . GLU B 1 277 ? 13.32 -0.997 -12.891 1 97.12 277 GLU B N 1
ATOM 5193 C CA . GLU B 1 277 ? 14.328 -0.032 -12.461 1 97.12 277 GLU B CA 1
ATOM 5194 C C . GLU B 1 277 ? 14.648 -0.194 -10.977 1 97.12 277 GLU B C 1
ATOM 5196 O O . GLU B 1 277 ? 15.82 -0.157 -10.586 1 97.12 277 GLU B O 1
ATOM 5201 N N . TRP B 1 278 ? 13.695 -0.338 -10.203 1 97.88 278 TRP B N 1
ATOM 5202 C CA . TRP B 1 278 ? 13.883 -0.492 -8.766 1 97.88 278 TRP B CA 1
ATOM 5203 C C . TRP B 1 278 ? 14.617 -1.789 -8.445 1 97.88 278 TRP B C 1
ATOM 5205 O O . TRP B 1 278 ? 15.586 -1.788 -7.688 1 97.88 278 TRP B O 1
ATOM 5215 N N . ILE B 1 279 ? 14.125 -2.932 -9.008 1 97.62 279 ILE B N 1
ATOM 5216 C CA . ILE B 1 279 ? 14.688 -4.223 -8.641 1 97.62 279 ILE B CA 1
ATOM 5217 C C . ILE B 1 279 ? 16.156 -4.293 -9.086 1 97.62 279 ILE B C 1
ATOM 5219 O O . ILE B 1 279 ? 16.984 -4.906 -8.414 1 97.62 279 ILE B O 1
ATOM 5223 N N . LYS B 1 280 ? 16.453 -3.65 -10.18 1 96.69 280 LYS B N 1
ATOM 5224 C CA . LYS B 1 280 ? 17.828 -3.615 -10.648 1 96.69 280 LYS B CA 1
ATOM 5225 C C . LYS B 1 280 ? 18.719 -2.795 -9.711 1 96.69 280 LYS B C 1
ATOM 5227 O O . LYS B 1 280 ? 19.906 -3.078 -9.562 1 96.69 280 LYS B O 1
ATOM 5232 N N . LEU B 1 281 ? 18.109 -1.795 -9.133 1 96.5 281 LEU B N 1
ATOM 5233 C CA . LEU B 1 281 ? 18.844 -1.01 -8.141 1 96.5 281 LEU B CA 1
ATOM 5234 C C . LEU B 1 281 ? 19.109 -1.829 -6.879 1 96.5 281 LEU B C 1
ATOM 5236 O O . LEU B 1 281 ? 20.141 -1.673 -6.238 1 96.5 281 LEU B O 1
ATOM 5240 N N . VAL B 1 282 ? 18.203 -2.648 -6.504 1 97.19 282 VAL B N 1
ATOM 5241 C CA . VAL B 1 282 ? 18.297 -3.463 -5.297 1 97.19 282 VAL B CA 1
ATOM 5242 C C . VAL B 1 282 ? 19.281 -4.613 -5.523 1 97.19 282 VAL B C 1
ATOM 5244 O O . VAL B 1 282 ? 20 -5.008 -4.605 1 97.19 282 VAL B O 1
ATOM 5247 N N . LYS B 1 283 ? 19.281 -5.141 -6.695 1 95.38 283 LYS B N 1
ATOM 5248 C CA . LYS B 1 283 ? 20.047 -6.332 -7.047 1 95.38 283 LYS B CA 1
ATOM 5249 C C . LYS B 1 283 ? 21.531 -6.141 -6.77 1 95.38 283 LYS B C 1
ATOM 5251 O O . LYS B 1 283 ? 22.078 -5.059 -7.004 1 95.38 283 LYS B O 1
ATOM 5256 N N . ASN B 1 284 ? 22.141 -7.168 -6.242 1 90 284 ASN B N 1
ATOM 5257 C CA . ASN B 1 284 ? 23.594 -7.258 -6.07 1 90 284 ASN B CA 1
ATOM 5258 C C . ASN B 1 284 ? 24.094 -8.688 -6.23 1 90 284 ASN B C 1
ATOM 5260 O O . ASN B 1 284 ? 23.359 -9.555 -6.719 1 90 284 ASN B O 1
ATOM 5264 N N . LYS B 1 285 ? 25.312 -8.969 -5.914 1 84.62 285 LYS B N 1
ATOM 5265 C CA . LYS B 1 285 ? 25.922 -10.266 -6.16 1 84.62 285 LYS B CA 1
ATOM 5266 C C . LYS B 1 285 ? 25.25 -11.352 -5.32 1 84.62 285 LYS B C 1
ATOM 5268 O O . LYS B 1 285 ? 25.156 -12.508 -5.75 1 84.62 285 LYS B O 1
ATOM 5273 N N . ARG B 1 286 ? 24.734 -10.961 -4.246 1 83.94 286 ARG B N 1
ATOM 5274 C CA . ARG B 1 286 ? 24.203 -11.93 -3.303 1 83.94 286 ARG B CA 1
ATOM 5275 C C . ARG B 1 286 ? 22.734 -12.242 -3.609 1 83.94 286 ARG B C 1
ATOM 5277 O O . ARG B 1 286 ? 22.219 -13.289 -3.215 1 83.94 286 ARG B O 1
ATOM 5284 N N . PHE B 1 287 ? 22.109 -11.383 -4.27 1 88.31 287 PHE B N 1
ATOM 5285 C CA . PHE B 1 287 ? 20.672 -11.555 -4.527 1 88.31 287 PHE B CA 1
ATOM 5286 C C . PHE B 1 287 ? 20.391 -11.523 -6.023 1 88.31 287 PHE B C 1
ATOM 5288 O O . PHE B 1 287 ? 20.547 -10.484 -6.668 1 88.31 287 PHE B O 1
ATOM 5295 N N . THR B 1 288 ? 19.875 -12.766 -6.504 1 88.19 288 THR B N 1
ATOM 5296 C CA . THR B 1 288 ? 19.547 -12.859 -7.922 1 88.19 288 THR B CA 1
ATOM 5297 C C . THR B 1 288 ? 18.25 -12.109 -8.227 1 88.19 288 THR B C 1
ATOM 5299 O O . THR B 1 288 ? 17.469 -11.828 -7.316 1 88.19 288 THR B O 1
ATOM 5302 N N . TYR B 1 289 ? 18.047 -11.828 -9.469 1 93.06 289 TYR B N 1
ATOM 5303 C CA . TYR B 1 289 ? 16.828 -11.156 -9.914 1 93.06 289 TYR B CA 1
ATOM 5304 C C . TYR B 1 289 ? 15.586 -11.953 -9.539 1 93.06 289 TYR B C 1
ATOM 5306 O O . TYR B 1 289 ? 14.617 -11.391 -9.031 1 93.06 289 TYR B O 1
ATOM 5314 N N . THR B 1 290 ? 15.625 -13.242 -9.758 1 92.44 290 THR B N 1
ATOM 5315 C CA . THR B 1 290 ? 14.469 -14.102 -9.508 1 92.44 290 THR B CA 1
ATOM 5316 C C . THR B 1 290 ? 14.164 -14.164 -8.008 1 92.44 290 THR B C 1
ATOM 5318 O O . THR B 1 290 ? 13 -14.086 -7.609 1 92.44 290 THR B O 1
ATOM 5321 N N . ARG B 1 291 ? 15.141 -14.297 -7.242 1 93.62 291 ARG B N 1
ATOM 5322 C CA . ARG B 1 291 ? 14.953 -14.305 -5.793 1 93.62 291 ARG B CA 1
ATOM 5323 C C . ARG B 1 291 ? 14.336 -12.992 -5.316 1 93.62 291 ARG B C 1
ATOM 5325 O O . ARG B 1 291 ? 13.414 -13 -4.504 1 93.62 291 ARG B O 1
ATOM 5332 N N . LEU B 1 292 ? 14.875 -11.906 -5.82 1 97 292 LEU B N 1
ATOM 5333 C CA . LEU B 1 292 ? 14.367 -10.594 -5.441 1 97 292 LEU B CA 1
ATOM 5334 C C . LEU B 1 292 ? 12.938 -10.398 -5.93 1 97 292 LEU B C 1
ATOM 5336 O O . LEU B 1 292 ? 12.133 -9.758 -5.254 1 97 292 LEU B O 1
ATOM 5340 N N . SER B 1 293 ? 12.672 -10.945 -7.102 1 97.31 293 SER B N 1
ATOM 5341 C CA . SER B 1 293 ? 11.32 -10.852 -7.637 1 97.31 293 SER B CA 1
ATOM 5342 C C . SER B 1 293 ? 10.32 -11.594 -6.754 1 97.31 293 SER B C 1
ATOM 5344 O O . SER B 1 293 ? 9.227 -11.094 -6.5 1 97.31 293 SER B O 1
ATOM 5346 N N . ARG B 1 294 ? 10.695 -12.719 -6.289 1 97.5 294 ARG B N 1
ATOM 5347 C CA . ARG B 1 294 ? 9.836 -13.461 -5.371 1 97.5 294 ARG B CA 1
ATOM 5348 C C . ARG B 1 294 ? 9.664 -12.719 -4.055 1 97.5 294 ARG B C 1
ATOM 5350 O O . ARG B 1 294 ? 8.57 -12.688 -3.49 1 97.5 294 ARG B O 1
ATOM 5357 N N . LEU B 1 295 ? 10.781 -12.203 -3.627 1 98 295 LEU B N 1
ATOM 5358 C CA . LEU B 1 295 ? 10.727 -11.43 -2.393 1 98 295 LEU B CA 1
ATOM 5359 C C . LEU B 1 295 ? 9.797 -10.227 -2.547 1 98 295 LEU B C 1
ATOM 5361 O O . LEU B 1 295 ? 9.016 -9.922 -1.645 1 98 295 LEU B O 1
ATOM 5365 N N . ALA B 1 296 ? 9.922 -9.547 -3.68 1 98.38 296 ALA B N 1
ATOM 5366 C CA . ALA B 1 296 ? 9.047 -8.414 -3.973 1 98.38 296 ALA B CA 1
ATOM 5367 C C . ALA B 1 296 ? 7.578 -8.836 -3.949 1 98.38 296 ALA B C 1
ATOM 5369 O O . ALA B 1 296 ? 6.734 -8.133 -3.396 1 98.38 296 ALA B O 1
ATOM 5370 N N . CYS B 1 297 ? 7.301 -9.945 -4.512 1 98.38 297 CYS B N 1
ATOM 5371 C CA . CYS B 1 297 ? 5.934 -10.461 -4.52 1 98.38 297 CYS B CA 1
ATOM 5372 C C . CYS B 1 297 ? 5.465 -10.789 -3.107 1 98.38 297 CYS B C 1
ATOM 5374 O O . CYS B 1 297 ? 4.312 -10.531 -2.756 1 98.38 297 CYS B O 1
ATOM 5376 N N . SER B 1 298 ? 6.355 -11.391 -2.346 1 98.44 298 SER B N 1
ATOM 5377 C CA . SER B 1 298 ? 6.027 -11.68 -0.954 1 98.44 298 SER B CA 1
ATOM 5378 C C . SER B 1 298 ? 5.707 -10.406 -0.185 1 98.44 298 SER B C 1
ATOM 5380 O O . SER B 1 298 ? 4.793 -10.383 0.645 1 98.44 298 SER B O 1
ATOM 5382 N N . CYS B 1 299 ? 6.473 -9.359 -0.453 1 98.31 299 CYS B N 1
ATOM 5383 C CA . CYS B 1 299 ? 6.191 -8.062 0.155 1 98.31 299 CYS B CA 1
ATOM 5384 C C . CYS B 1 299 ? 4.82 -7.547 -0.27 1 98.31 299 CYS B C 1
ATOM 5386 O O . CYS B 1 299 ? 4.004 -7.176 0.574 1 98.31 299 CYS B O 1
ATOM 5388 N N . LEU B 1 300 ? 4.582 -7.574 -1.545 1 98.56 300 LEU B N 1
ATOM 5389 C CA . LEU B 1 300 ? 3.338 -7.074 -2.123 1 98.56 300 LEU B CA 1
ATOM 5390 C C . LEU B 1 300 ? 2.133 -7.781 -1.512 1 98.56 300 LEU B C 1
ATOM 5392 O O . LEU B 1 300 ? 1.113 -7.145 -1.23 1 98.56 300 LEU B O 1
ATOM 5396 N N . LEU B 1 301 ? 2.293 -9.062 -1.243 1 98.38 301 LEU B N 1
ATOM 5397 C CA . LEU B 1 301 ? 1.168 -9.883 -0.799 1 98.38 301 LEU B CA 1
ATOM 5398 C C . LEU B 1 301 ? 1.149 -10 0.721 1 98.38 301 LEU B C 1
ATOM 5400 O O . LEU B 1 301 ? 0.2 -10.539 1.294 1 98.38 301 LEU B O 1
ATOM 5404 N N . GLY B 1 302 ? 2.209 -9.555 1.359 1 97.31 302 GLY B N 1
ATOM 5405 C CA . GLY B 1 302 ? 2.289 -9.648 2.809 1 97.31 302 GLY B CA 1
ATOM 5406 C C . GLY B 1 302 ? 2.402 -11.078 3.307 1 97.31 302 GLY B C 1
ATOM 5407 O O . GLY B 1 302 ? 1.784 -11.445 4.309 1 97.31 302 GLY B O 1
ATOM 5408 N N . ILE B 1 303 ? 3.158 -11.867 2.654 1 97.75 303 ILE B N 1
ATOM 5409 C CA . ILE B 1 303 ? 3.248 -13.289 2.982 1 97.75 303 ILE B CA 1
ATOM 5410 C C . ILE B 1 303 ? 4.152 -13.484 4.195 1 97.75 303 ILE B C 1
ATOM 5412 O O . ILE B 1 303 ? 5.246 -12.914 4.262 1 97.75 303 ILE B O 1
ATOM 5416 N N . LYS B 1 304 ? 3.744 -14.312 5.094 1 96 304 LYS B N 1
ATOM 5417 C CA . LYS B 1 304 ? 4.52 -14.648 6.285 1 96 304 LYS B CA 1
ATOM 5418 C C . LYS B 1 304 ? 4.949 -16.109 6.266 1 96 304 LYS B C 1
ATOM 5420 O O . LYS B 1 304 ? 4.312 -16.938 5.613 1 96 304 LYS B O 1
ATOM 5425 N N . SER B 1 305 ? 5.953 -16.359 7.043 1 96.44 305 SER B N 1
ATOM 5426 C CA . SER B 1 305 ? 6.512 -17.703 7.066 1 96.44 305 SER B CA 1
ATOM 5427 C C . SER B 1 305 ? 5.504 -18.719 7.602 1 96.44 305 SER B C 1
ATOM 5429 O O . SER B 1 305 ? 5.449 -19.859 7.137 1 96.44 305 SER B O 1
ATOM 5431 N N . ASP B 1 306 ? 4.762 -18.281 8.578 1 95.81 306 ASP B N 1
ATOM 5432 C CA . ASP B 1 306 ? 3.795 -19.203 9.18 1 95.81 306 ASP B CA 1
ATOM 5433 C C . ASP B 1 306 ? 2.711 -19.578 8.18 1 95.81 306 ASP B C 1
ATOM 5435 O O . ASP B 1 306 ? 2.143 -20.672 8.266 1 95.81 306 ASP B O 1
ATOM 5439 N N . GLU B 1 307 ? 2.42 -18.734 7.297 1 96.31 307 GLU B N 1
ATOM 5440 C CA . GLU B 1 307 ? 1.434 -19.047 6.27 1 96.31 307 GLU B CA 1
ATOM 5441 C C . GLU B 1 307 ? 1.955 -20.125 5.312 1 96.31 307 GLU B C 1
ATOM 5443 O O . GLU B 1 307 ? 1.199 -20.984 4.875 1 96.31 307 GLU B O 1
ATOM 5448 N N . ILE B 1 308 ? 3.242 -20.031 5 1 97 308 ILE B N 1
ATOM 5449 C CA . ILE B 1 308 ? 3.877 -21.047 4.156 1 97 308 ILE B CA 1
ATOM 5450 C C . ILE B 1 308 ? 3.896 -22.391 4.879 1 97 308 ILE B C 1
ATOM 5452 O O . ILE B 1 308 ? 3.564 -23.422 4.293 1 97 308 ILE B O 1
ATOM 5456 N N . GLU B 1 309 ? 4.25 -22.344 6.109 1 96.38 309 GLU B N 1
ATOM 5457 C CA . GLU B 1 309 ? 4.293 -23.547 6.918 1 96.38 309 GLU B CA 1
ATOM 5458 C C . GLU B 1 309 ? 2.908 -24.188 7.031 1 96.38 309 GLU B C 1
ATOM 5460 O O . GLU B 1 309 ? 2.775 -25.406 6.973 1 96.38 309 GLU B O 1
ATOM 5465 N N . ALA B 1 310 ? 1.966 -23.359 7.227 1 95.75 310 ALA B N 1
ATOM 5466 C CA . ALA B 1 310 ? 0.594 -23.844 7.336 1 95.75 310 ALA B CA 1
ATOM 5467 C C . ALA B 1 310 ? 0.183 -24.609 6.074 1 95.75 310 ALA B C 1
ATOM 5469 O O . ALA B 1 310 ? -0.466 -25.656 6.156 1 95.75 310 ALA B O 1
ATOM 5470 N N . TYR B 1 311 ? 0.53 -24.125 4.957 1 95.81 311 TYR B N 1
ATOM 5471 C CA . TYR B 1 311 ? 0.229 -24.828 3.711 1 95.81 311 TYR B CA 1
ATOM 5472 C C . TYR B 1 311 ? 0.998 -26.141 3.623 1 95.81 311 TYR B C 1
ATOM 5474 O O . TYR B 1 311 ? 0.442 -27.172 3.225 1 95.81 311 TYR B O 1
ATOM 5482 N N . ASN B 1 312 ? 2.273 -26.062 3.928 1 94.62 312 ASN B N 1
ATOM 5483 C CA . ASN B 1 312 ? 3.109 -27.25 3.85 1 94.62 312 ASN B CA 1
ATOM 5484 C C . ASN B 1 312 ? 2.572 -28.375 4.734 1 94.62 312 ASN B C 1
ATOM 5486 O O . ASN B 1 312 ? 2.678 -29.547 4.387 1 94.62 312 ASN B O 1
ATOM 5490 N N . ASP B 1 313 ? 2.023 -27.984 5.836 1 95.06 313 ASP B N 1
ATOM 5491 C CA . ASP B 1 313 ? 1.488 -28.953 6.789 1 95.06 313 ASP B CA 1
ATOM 5492 C C . ASP B 1 313 ? 0.18 -29.562 6.281 1 95.06 313 ASP B C 1
ATOM 5494 O O . ASP B 1 313 ? -0.103 -30.734 6.52 1 95.06 313 ASP B O 1
ATOM 5498 N N . ASN B 1 314 ? -0.604 -28.703 5.641 1 94.94 314 ASN B N 1
ATOM 5499 C CA . ASN B 1 314 ? -1.904 -29.141 5.137 1 94.94 314 ASN B CA 1
ATOM 5500 C C . ASN B 1 314 ? -2.156 -28.625 3.723 1 94.94 314 ASN B C 1
ATOM 5502 O O . ASN B 1 314 ? -3.012 -27.766 3.516 1 94.94 314 ASN B O 1
ATOM 5506 N N . PRO B 1 315 ? -1.541 -29.297 2.775 1 96.06 315 PRO B N 1
ATOM 5507 C CA . PRO B 1 315 ? -1.662 -28.828 1.395 1 96.06 315 PRO B CA 1
ATOM 5508 C C . PRO B 1 315 ? -3.09 -28.922 0.86 1 96.06 315 PRO B C 1
ATOM 5510 O O . PRO B 1 315 ? -3.885 -29.734 1.358 1 96.06 315 PRO B O 1
ATOM 5513 N N . TYR B 1 316 ? -3.439 -28.062 -0.053 1 96.88 316 TYR B N 1
ATOM 5514 C CA . TYR B 1 316 ? -4.746 -28.047 -0.702 1 96.88 316 TYR B CA 1
ATOM 5515 C C . TYR B 1 316 ? -4.633 -27.547 -2.139 1 96.88 316 TYR B C 1
ATOM 5517 O O . TYR B 1 316 ? -3.6 -27 -2.535 1 96.88 316 TYR B O 1
ATOM 5525 N N . VAL B 1 317 ? -5.648 -27.812 -2.943 1 97.44 317 VAL B N 1
ATOM 5526 C CA . VAL B 1 317 ? -5.777 -27.266 -4.285 1 97.44 317 VAL B CA 1
ATOM 5527 C C . VAL B 1 317 ? -7.18 -26.688 -4.477 1 97.44 317 VAL B C 1
ATOM 5529 O O . VAL B 1 317 ? -8.094 -27 -3.713 1 97.44 317 VAL B O 1
ATOM 5532 N N . ARG B 1 318 ? -7.254 -25.828 -5.43 1 97.06 318 ARG B N 1
ATOM 5533 C CA . ARG B 1 318 ? -8.547 -25.266 -5.801 1 97.06 318 ARG B CA 1
ATOM 5534 C C . ARG B 1 318 ? -8.906 -25.625 -7.238 1 97.06 318 ARG B C 1
ATOM 5536 O O . ARG B 1 318 ? -8.086 -25.484 -8.148 1 97.06 318 ARG B O 1
ATOM 5543 N N . VAL B 1 319 ? -10.148 -26.094 -7.414 1 98.12 319 VAL B N 1
ATOM 5544 C CA . VAL B 1 319 ? -10.594 -26.453 -8.758 1 98.12 319 VAL B CA 1
ATOM 5545 C C . VAL B 1 319 ? -10.922 -25.172 -9.539 1 98.12 319 VAL B C 1
ATOM 5547 O O . VAL B 1 319 ? -11.734 -24.359 -9.102 1 98.12 319 VAL B O 1
ATOM 5550 N N . LEU B 1 320 ? -10.289 -25 -10.688 1 98.25 320 LEU B N 1
ATOM 5551 C CA . LEU B 1 320 ? -10.57 -23.844 -11.531 1 98.25 320 LEU B CA 1
ATOM 5552 C C . LEU B 1 320 ? -11.539 -24.203 -12.648 1 98.25 320 LEU B C 1
ATOM 5554 O O . LEU B 1 320 ? -12.359 -23.375 -13.055 1 98.25 320 LEU B O 1
ATOM 5558 N N . GLY B 1 321 ? -11.406 -25.438 -13.156 1 98.38 321 GLY B N 1
ATOM 5559 C CA . GLY B 1 321 ? -12.32 -25.844 -14.211 1 98.38 321 GLY B CA 1
ATOM 5560 C C . GLY B 1 321 ? -12.133 -27.297 -14.633 1 98.38 321 GLY B C 1
ATOM 5561 O O . GLY B 1 321 ? -11.102 -27.906 -14.336 1 98.38 321 GLY B O 1
ATOM 5562 N N . PHE B 1 322 ? -13.219 -27.812 -15.297 1 98.44 322 PHE B N 1
ATOM 5563 C CA . PHE B 1 322 ? -13.164 -29.203 -15.719 1 98.44 322 PHE B CA 1
ATOM 5564 C C . PHE B 1 322 ? -14.203 -29.484 -16.797 1 98.44 322 PHE B C 1
ATOM 5566 O O . PHE B 1 322 ? -15.172 -28.734 -16.938 1 98.44 322 PHE B O 1
ATOM 5573 N N . ASN B 1 323 ? -13.93 -30.5 -17.594 1 97.81 323 ASN B N 1
ATOM 5574 C CA . ASN B 1 323 ? -14.938 -31.109 -18.453 1 97.81 323 ASN B CA 1
ATOM 5575 C C . ASN B 1 323 ? -15.438 -32.438 -17.891 1 97.81 323 ASN B C 1
ATOM 5577 O O . ASN B 1 323 ? -15.25 -32.719 -16.703 1 97.81 323 ASN B O 1
ATOM 5581 N N . GLU B 1 324 ? -16.094 -33.281 -18.703 1 96.88 324 GLU B N 1
ATOM 5582 C CA . GLU B 1 324 ? -16.672 -34.531 -18.219 1 96.88 324 GLU B CA 1
ATOM 5583 C C . GLU B 1 324 ? -15.609 -35.5 -17.688 1 96.88 324 GLU B C 1
ATOM 5585 O O . GLU B 1 324 ? -15.773 -36.094 -16.625 1 96.88 324 GLU B O 1
ATOM 5590 N N . ARG B 1 325 ? -14.594 -35.594 -18.438 1 96.62 325 ARG B N 1
ATOM 5591 C CA . ARG B 1 325 ? -13.5 -36.469 -18.031 1 96.62 325 ARG B CA 1
ATOM 5592 C C . ARG B 1 325 ? -12.852 -35.969 -16.75 1 96.62 325 ARG B C 1
ATOM 5594 O O . ARG B 1 325 ? -12.516 -36.75 -15.859 1 96.62 325 ARG B O 1
ATOM 5601 N N . GLY B 1 326 ? -12.648 -34.688 -16.734 1 97.44 326 GLY B N 1
ATOM 5602 C CA . GLY B 1 326 ? -12.102 -34.062 -15.539 1 97.44 326 GLY B CA 1
ATOM 5603 C C . GLY B 1 326 ? -12.969 -34.281 -14.312 1 97.44 326 GLY B C 1
ATOM 5604 O O . GLY B 1 326 ? -12.453 -34.469 -13.211 1 97.44 326 GLY B O 1
ATOM 5605 N N . ARG B 1 327 ? -14.211 -34.219 -14.516 1 96.81 327 ARG B N 1
ATOM 5606 C CA . ARG B 1 327 ? -15.148 -34.438 -13.422 1 96.81 327 ARG B CA 1
ATOM 5607 C C . ARG B 1 327 ? -15 -35.844 -12.859 1 96.81 327 ARG B C 1
ATOM 5609 O O . ARG B 1 327 ? -15.055 -36.062 -11.648 1 96.81 327 ARG B O 1
ATOM 5616 N N . ASP B 1 328 ? -14.867 -36.75 -13.727 1 96.56 328 ASP B N 1
ATOM 5617 C CA . ASP B 1 328 ? -14.672 -38.125 -13.297 1 96.56 328 ASP B CA 1
ATOM 5618 C C . ASP B 1 328 ? -13.406 -38.281 -12.453 1 96.56 328 ASP B C 1
ATOM 5620 O O . ASP B 1 328 ? -13.406 -38.969 -11.43 1 96.56 328 ASP B O 1
ATOM 5624 N N . VAL B 1 329 ? -12.391 -37.625 -12.914 1 97 329 VAL B N 1
ATOM 5625 C CA . VAL B 1 329 ? -11.133 -37.656 -12.172 1 97 329 VAL B CA 1
ATOM 5626 C C . VAL B 1 329 ? -11.344 -37.031 -10.789 1 97 329 VAL B C 1
ATOM 5628 O O . VAL B 1 329 ? -10.844 -37.562 -9.789 1 97 329 VAL B O 1
ATOM 5631 N N . LEU B 1 330 ? -12.047 -35.969 -10.742 1 96.88 330 LEU B N 1
ATOM 5632 C CA . LEU B 1 330 ? -12.312 -35.281 -9.484 1 96.88 330 LEU B CA 1
ATOM 5633 C C . LEU B 1 330 ? -13.07 -36.188 -8.523 1 96.88 330 LEU B C 1
ATOM 5635 O O . LEU B 1 330 ? -12.789 -36.188 -7.32 1 96.88 330 LEU B O 1
ATOM 5639 N N . HIS B 1 331 ? -13.961 -36.906 -9.047 1 96.38 331 HIS B N 1
ATOM 5640 C CA . HIS B 1 331 ? -14.75 -37.812 -8.234 1 96.38 331 HIS B CA 1
ATOM 5641 C C . HIS B 1 331 ? -13.867 -38.906 -7.609 1 96.38 331 HIS B C 1
ATOM 5643 O O . HIS B 1 331 ? -14.031 -39.219 -6.434 1 96.38 331 HIS B O 1
ATOM 5649 N N . LEU B 1 332 ? -13.031 -39.406 -8.398 1 95.69 332 LEU B N 1
ATOM 5650 C CA . LEU B 1 332 ? -12.117 -40.438 -7.918 1 95.69 332 LEU B CA 1
ATOM 5651 C C . LEU B 1 332 ? -11.148 -39.844 -6.883 1 95.69 332 LEU B C 1
ATOM 5653 O O . LEU B 1 332 ? -10.836 -40.531 -5.891 1 95.69 332 LEU B O 1
ATOM 5657 N N . ALA B 1 333 ? -10.656 -38.688 -7.121 1 95.56 333 ALA B N 1
ATOM 5658 C CA . ALA B 1 333 ? -9.711 -38.031 -6.219 1 95.56 333 ALA B CA 1
ATOM 5659 C C . ALA B 1 333 ? -10.352 -37.781 -4.859 1 95.56 333 ALA B C 1
ATOM 5661 O O . ALA B 1 333 ? -9.695 -37.906 -3.82 1 95.56 333 ALA B O 1
ATOM 5662 N N . LYS B 1 334 ? -11.578 -37.344 -4.883 1 94.38 334 LYS B N 1
ATOM 5663 C CA . LYS B 1 334 ? -12.289 -37.062 -3.639 1 94.38 334 LYS B CA 1
ATOM 5664 C C . LYS B 1 334 ? -12.422 -38.312 -2.785 1 94.38 334 LYS B C 1
ATOM 5666 O O . LYS B 1 334 ? -12.367 -38.25 -1.555 1 94.38 334 LYS B O 1
ATOM 5671 N N . LYS B 1 335 ? -12.516 -39.375 -3.408 1 93.56 335 LYS B N 1
ATOM 5672 C CA . LYS B 1 335 ? -12.609 -40.656 -2.701 1 93.56 335 LYS B CA 1
ATOM 5673 C C . LYS B 1 335 ? -11.266 -41.031 -2.076 1 93.56 335 LYS B C 1
ATOM 5675 O O . LYS B 1 335 ? -11.227 -41.625 -1 1 93.56 335 LYS B O 1
ATOM 5680 N N . ARG B 1 336 ? -10.266 -40.75 -2.807 1 91.81 336 ARG B N 1
ATOM 5681 C CA . ARG B 1 336 ? -8.922 -41.031 -2.297 1 91.81 336 ARG B CA 1
ATOM 5682 C C . ARG B 1 336 ? -8.625 -40.188 -1.062 1 91.81 336 ARG B C 1
ATOM 5684 O O . ARG B 1 336 ? -7.957 -40.625 -0.135 1 91.81 336 ARG B O 1
ATOM 5691 N N . ASP B 1 337 ? -9.094 -38.938 -1.03 1 92.69 337 ASP B N 1
ATOM 5692 C CA . ASP B 1 337 ? -9.039 -38.031 0.103 1 92.69 337 ASP B CA 1
ATOM 5693 C C . ASP B 1 337 ? -7.605 -37.812 0.571 1 92.69 337 ASP B C 1
ATOM 5695 O O . ASP B 1 337 ? -7.32 -37.875 1.77 1 92.69 337 ASP B O 1
ATOM 5699 N N . GLU B 1 338 ? -6.684 -37.594 -0.384 1 93.44 338 GLU B N 1
ATOM 5700 C CA . GLU B 1 338 ? -5.27 -37.438 -0.069 1 93.44 338 GLU B CA 1
ATOM 5701 C C . GLU B 1 338 ? -4.891 -35.969 0.041 1 93.44 338 GLU B C 1
ATOM 5703 O O . GLU B 1 338 ? -3.838 -35.625 0.59 1 93.44 338 GLU B O 1
ATOM 5708 N N . ILE B 1 339 ? -5.684 -35.094 -0.486 1 95.19 339 ILE B N 1
ATOM 5709 C CA . ILE B 1 339 ? -5.457 -33.656 -0.469 1 95.19 339 ILE B CA 1
ATOM 5710 C C . ILE B 1 339 ? -6.793 -32.938 -0.391 1 95.19 339 ILE B C 1
ATOM 5712 O O . ILE B 1 339 ? -7.805 -33.406 -0.913 1 95.19 339 ILE B O 1
ATOM 5716 N N . ASP B 1 340 ? -6.785 -31.828 0.32 1 95.75 340 ASP B N 1
ATOM 5717 C CA . ASP B 1 340 ? -8.008 -31.031 0.372 1 95.75 340 ASP B CA 1
ATOM 5718 C C . ASP B 1 340 ? -8.281 -30.359 -0.97 1 95.75 340 ASP B C 1
ATOM 5720 O O . ASP B 1 340 ? -7.395 -29.719 -1.543 1 95.75 340 ASP B O 1
ATOM 5724 N N . ILE B 1 341 ? -9.461 -30.531 -1.472 1 96.81 341 ILE B N 1
ATOM 5725 C CA . ILE B 1 341 ? -9.867 -29.984 -2.758 1 96.81 341 ILE B CA 1
ATOM 5726 C C . ILE B 1 341 ? -11.008 -28.984 -2.555 1 96.81 341 ILE B C 1
ATOM 5728 O O . ILE B 1 341 ? -12.07 -29.344 -2.049 1 96.81 341 ILE B O 1
ATOM 5732 N N . PHE B 1 342 ? -10.727 -27.719 -2.961 1 95.25 342 PHE B N 1
ATOM 5733 C CA . PHE B 1 342 ? -11.742 -26.672 -2.842 1 95.25 342 PHE B CA 1
ATOM 5734 C C . PHE B 1 342 ? -12.359 -26.359 -4.199 1 95.25 342 PHE B C 1
ATOM 5736 O O . PHE B 1 342 ? -11.641 -26 -5.145 1 95.25 342 PHE B O 1
ATOM 5743 N N . ALA B 1 343 ? -13.625 -26.453 -4.34 1 92.31 343 ALA B N 1
ATOM 5744 C CA . ALA B 1 343 ? -14.328 -26.047 -5.551 1 92.31 343 ALA B CA 1
ATOM 5745 C C . ALA B 1 343 ? -15.008 -24.688 -5.359 1 92.31 343 ALA B C 1
ATOM 5747 O O . ALA B 1 343 ? -15.023 -23.859 -6.273 1 92.31 343 ALA B O 1
ATOM 5748 N N . LYS B 1 344 ? -15.508 -24.516 -4.215 1 89.56 344 LYS B N 1
ATOM 5749 C CA . LYS B 1 344 ? -16.125 -23.25 -3.82 1 89.56 344 LYS B CA 1
ATOM 5750 C C . LYS B 1 344 ? -15.445 -22.672 -2.588 1 89.56 344 LYS B C 1
ATOM 5752 O O . LYS B 1 344 ? -15.023 -23.422 -1.693 1 89.56 344 LYS B O 1
ATOM 5757 N N . VAL B 1 345 ? -15.336 -21.391 -2.662 1 87.88 345 VAL B N 1
ATOM 5758 C CA . VAL B 1 345 ? -14.727 -20.688 -1.535 1 87.88 345 VAL B CA 1
ATOM 5759 C C . VAL B 1 345 ? -15.812 -20 -0.711 1 87.88 345 VAL B C 1
ATOM 5761 O O . VAL B 1 345 ? -16.469 -19.078 -1.189 1 87.88 345 VAL B O 1
ATOM 5764 N N . GLY B 1 346 ? -16.016 -20.469 0.474 1 85.25 346 GLY B N 1
ATOM 5765 C CA . GLY B 1 346 ? -16.984 -19.859 1.369 1 85.25 346 GLY B CA 1
ATOM 5766 C C . GLY B 1 346 ? -16.359 -18.828 2.305 1 85.25 346 GLY B C 1
ATOM 5767 O O . GLY B 1 346 ? -15.148 -18.625 2.281 1 85.25 346 GLY B O 1
ATOM 5768 N N . GLN B 1 347 ? -17.203 -18.203 3.068 1 83.38 347 GLN B N 1
ATOM 5769 C CA . GLN B 1 347 ? -16.797 -17.141 3.982 1 83.38 347 GLN B CA 1
ATOM 5770 C C . GLN B 1 347 ? -15.82 -17.672 5.035 1 83.38 347 GLN B C 1
ATOM 5772 O O . GLN B 1 347 ? -14.875 -16.984 5.418 1 83.38 347 GLN B O 1
ATOM 5777 N N . ASP B 1 348 ? -16 -18.812 5.387 1 83.25 348 ASP B N 1
ATOM 5778 C CA . ASP B 1 348 ? -15.141 -19.406 6.414 1 83.25 348 ASP B CA 1
ATOM 5779 C C . ASP B 1 348 ? -13.789 -19.797 5.832 1 83.25 348 ASP B C 1
ATOM 5781 O O . ASP B 1 348 ? -12.766 -19.688 6.508 1 83.25 348 ASP B O 1
ATOM 5785 N N . ASP B 1 349 ? -13.781 -20.266 4.645 1 85.44 349 ASP B N 1
ATOM 5786 C CA . ASP B 1 349 ? -12.555 -20.688 3.982 1 85.44 349 ASP B CA 1
ATOM 5787 C C . ASP B 1 349 ? -11.602 -19.516 3.789 1 85.44 349 ASP B C 1
ATOM 5789 O O . ASP B 1 349 ? -10.398 -19.641 4.027 1 85.44 349 ASP B O 1
ATOM 5793 N N . ARG B 1 350 ? -12.18 -18.438 3.477 1 83.56 350 ARG B N 1
ATOM 5794 C CA . ARG B 1 350 ? -11.344 -17.281 3.141 1 83.56 350 ARG B CA 1
ATOM 5795 C C . ARG B 1 350 ? -10.68 -16.703 4.387 1 83.56 350 ARG B C 1
ATOM 5797 O O . ARG B 1 350 ? -9.633 -16.062 4.293 1 83.56 350 ARG B O 1
ATOM 5804 N N . LYS B 1 351 ? -11.195 -17 5.523 1 84.25 351 LYS B N 1
ATOM 5805 C CA . LYS B 1 351 ? -10.664 -16.438 6.762 1 84.25 351 LYS B CA 1
ATOM 5806 C C . LYS B 1 351 ? -9.656 -17.391 7.398 1 84.25 351 LYS B C 1
ATOM 5808 O O . LYS B 1 351 ? -8.93 -17.016 8.328 1 84.25 351 LYS B O 1
ATOM 5813 N N . LYS B 1 352 ? -9.539 -18.578 6.859 1 88.56 352 LYS B N 1
ATOM 5814 C CA . LYS B 1 352 ? -8.688 -19.578 7.492 1 88.56 352 LYS B CA 1
ATOM 5815 C C . LYS B 1 352 ? -7.699 -20.172 6.492 1 88.56 352 LYS B C 1
ATOM 5817 O O . LYS B 1 352 ? -6.668 -19.547 6.199 1 88.56 352 LYS B O 1
ATOM 5822 N N . ARG B 1 353 ? -8.125 -21.266 5.84 1 88.81 353 ARG B N 1
ATOM 5823 C CA . ARG B 1 353 ? -7.207 -22.062 5.023 1 88.81 353 ARG B CA 1
ATOM 5824 C C . ARG B 1 353 ? -6.836 -21.312 3.742 1 88.81 353 ARG B C 1
ATOM 5826 O O . ARG B 1 353 ? -5.719 -21.453 3.242 1 88.81 353 ARG B O 1
ATOM 5833 N N . LEU B 1 354 ? -7.77 -20.562 3.266 1 94.44 354 LEU B N 1
ATOM 5834 C CA . LEU B 1 354 ? -7.559 -19.938 1.963 1 94.44 354 LEU B CA 1
ATOM 5835 C C . LEU B 1 354 ? -7.262 -18.453 2.111 1 94.44 354 LEU B C 1
ATOM 5837 O O . LEU B 1 354 ? -7.352 -17.688 1.142 1 94.44 354 LEU B O 1
ATOM 5841 N N . GLU B 1 355 ? -6.906 -18.062 3.299 1 94.75 355 GLU B N 1
ATOM 5842 C CA . GLU B 1 355 ? -6.738 -16.641 3.582 1 94.75 355 GLU B CA 1
ATOM 5843 C C . GLU B 1 355 ? -5.676 -16.016 2.68 1 94.75 355 GLU B C 1
ATOM 5845 O O . GLU B 1 355 ? -5.887 -14.945 2.104 1 94.75 355 GLU B O 1
ATOM 5850 N N . LEU B 1 356 ? -4.543 -16.703 2.588 1 96.5 356 LEU B N 1
ATOM 5851 C CA . LEU B 1 356 ? -3.449 -16.188 1.773 1 96.5 356 LEU B CA 1
ATOM 5852 C C . LEU B 1 356 ? -3.857 -16.094 0.307 1 96.5 356 LEU B C 1
ATOM 5854 O O . LEU B 1 356 ? -3.615 -15.078 -0.348 1 96.5 356 LEU B O 1
ATOM 5858 N N . ASP B 1 357 ? -4.484 -17.094 -0.213 1 96.75 357 ASP B N 1
ATOM 5859 C CA . ASP B 1 357 ? -4.926 -17.094 -1.604 1 96.75 357 ASP B CA 1
ATOM 5860 C C . ASP B 1 357 ? -6 -16.047 -1.839 1 96.75 357 ASP B C 1
ATOM 5862 O O . ASP B 1 357 ? -6.043 -15.414 -2.898 1 96.75 357 ASP B O 1
ATOM 5866 N N . TYR B 1 358 ? -6.871 -15.969 -0.906 1 96.25 358 TYR B N 1
ATOM 5867 C CA . TYR B 1 358 ? -7.906 -14.938 -1.001 1 96.25 358 TYR B CA 1
ATOM 5868 C C . TYR B 1 358 ? -7.289 -13.547 -1.056 1 96.25 358 TYR B C 1
ATOM 5870 O O . TYR B 1 358 ? -7.684 -12.719 -1.881 1 96.25 358 TYR B O 1
ATOM 5878 N N . ARG B 1 359 ? -6.375 -13.258 -0.159 1 96.94 359 ARG B N 1
ATOM 5879 C CA . ARG B 1 359 ? -5.648 -11.992 -0.148 1 96.94 359 ARG B CA 1
ATOM 5880 C C . ARG B 1 359 ? -4.961 -11.742 -1.486 1 96.94 359 ARG B C 1
ATOM 5882 O O . ARG B 1 359 ? -5.039 -10.641 -2.035 1 96.94 359 ARG B O 1
ATOM 5889 N N . ALA B 1 360 ? -4.281 -12.75 -2.008 1 97.88 360 ALA B N 1
ATOM 5890 C CA . ALA B 1 360 ? -3.621 -12.648 -3.305 1 97.88 360 ALA B CA 1
ATOM 5891 C C . ALA B 1 360 ? -4.625 -12.328 -4.41 1 97.88 360 ALA B C 1
ATOM 5893 O O . ALA B 1 360 ? -4.348 -11.508 -5.293 1 97.88 360 ALA B O 1
ATOM 5894 N N . GLY B 1 361 ? -5.754 -12.992 -4.34 1 96.88 361 GLY B N 1
ATOM 5895 C CA . GLY B 1 361 ? -6.809 -12.734 -5.305 1 96.88 361 GLY B CA 1
ATOM 5896 C C . GLY B 1 361 ? -7.344 -11.312 -5.234 1 96.88 361 GLY B C 1
ATOM 5897 O O . GLY B 1 361 ? -7.57 -10.68 -6.27 1 96.88 361 GLY B O 1
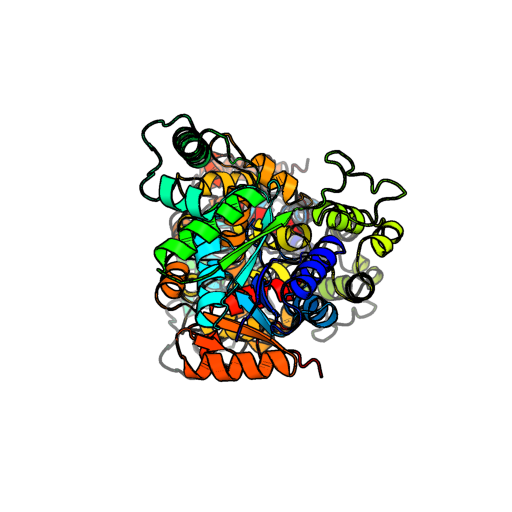ATOM 5898 N N . LYS B 1 362 ? -7.547 -10.797 -4.055 1 96.81 362 LYS B N 1
ATOM 5899 C CA . LYS B 1 362 ? -8.07 -9.445 -3.873 1 96.81 362 LYS B CA 1
ATOM 5900 C C . LYS B 1 362 ? -7.07 -8.398 -4.371 1 96.81 362 LYS B C 1
ATOM 5902 O O . LYS B 1 362 ? -7.461 -7.398 -4.973 1 96.81 362 LYS B O 1
ATOM 5907 N N . ILE B 1 363 ? -5.824 -8.625 -4.082 1 97.94 363 ILE B N 1
ATOM 5908 C CA . ILE B 1 363 ? -4.793 -7.699 -4.543 1 97.94 363 ILE B CA 1
ATOM 5909 C C . ILE B 1 363 ? -4.727 -7.715 -6.066 1 97.94 363 ILE B C 1
ATOM 5911 O O . ILE B 1 363 ? -4.625 -6.66 -6.699 1 97.94 363 ILE B O 1
ATOM 5915 N N . TYR B 1 364 ? -4.766 -8.891 -6.648 1 98 364 TYR B N 1
ATOM 5916 C CA . TYR B 1 364 ? -4.781 -8.992 -8.102 1 98 364 TYR B CA 1
ATOM 5917 C C . TYR B 1 364 ? -6.008 -8.297 -8.68 1 98 364 TYR B C 1
ATOM 5919 O O . TYR B 1 364 ? -5.922 -7.633 -9.719 1 98 364 TYR B O 1
ATOM 5927 N N . GLN B 1 365 ? -7.117 -8.406 -8.039 1 96.62 365 GLN B N 1
ATOM 5928 C CA . GLN B 1 365 ? -8.375 -7.805 -8.461 1 96.62 365 GLN B CA 1
ATOM 5929 C C . GLN B 1 365 ? -8.258 -6.285 -8.562 1 96.62 365 GLN B C 1
ATOM 5931 O O . GLN B 1 365 ? -8.922 -5.66 -9.391 1 96.62 365 GLN B O 1
ATOM 5936 N N . LEU B 1 366 ? -7.43 -5.668 -7.734 1 96.31 366 LEU B N 1
ATOM 5937 C CA . LEU B 1 366 ? -7.227 -4.223 -7.773 1 96.31 366 LEU B CA 1
ATOM 5938 C C . LEU B 1 366 ? -6.777 -3.775 -9.164 1 96.31 366 LEU B C 1
ATOM 5940 O O . LEU B 1 366 ? -6.926 -2.604 -9.516 1 96.31 366 LEU B O 1
ATOM 5944 N N . LYS B 1 367 ? -6.184 -4.66 -9.938 1 96.12 367 LYS B N 1
ATOM 5945 C CA . LYS B 1 367 ? -5.609 -4.266 -11.227 1 96.12 367 LYS B CA 1
ATOM 5946 C C . LYS B 1 367 ? -6.469 -4.754 -12.383 1 96.12 367 LYS B C 1
ATOM 5948 O O . LYS B 1 367 ? -6.539 -4.102 -13.43 1 96.12 367 LYS B O 1
ATOM 5953 N N . ASN B 1 368 ? -7.133 -5.875 -12.18 1 94.75 368 ASN B N 1
ATOM 5954 C CA . ASN B 1 368 ? -7.871 -6.391 -13.328 1 94.75 368 ASN B CA 1
ATOM 5955 C C . ASN B 1 368 ? -9.375 -6.164 -13.18 1 94.75 368 ASN B C 1
ATOM 5957 O O . ASN B 1 368 ? -10.125 -6.32 -14.141 1 94.75 368 ASN B O 1
ATOM 5961 N N . GLY B 1 369 ? -9.859 -5.898 -11.93 1 93.19 369 GLY B N 1
ATOM 5962 C CA . GLY B 1 369 ? -11.242 -5.527 -11.688 1 93.19 369 GLY B CA 1
ATOM 5963 C C . GLY B 1 369 ? -12.172 -6.719 -11.602 1 93.19 369 GLY B C 1
ATOM 5964 O O . GLY B 1 369 ? -13.391 -6.559 -11.531 1 93.19 369 GLY B O 1
ATOM 5965 N N . CYS B 1 370 ? -11.586 -7.898 -11.57 1 92.62 370 CYS B N 1
ATOM 5966 C CA . CYS B 1 370 ? -12.414 -9.102 -11.578 1 92.62 370 CYS B CA 1
ATOM 5967 C C . CYS B 1 370 ? -12.281 -9.859 -10.266 1 92.62 370 CYS B C 1
ATOM 5969 O O . CYS B 1 370 ? -11.172 -10.117 -9.805 1 92.62 370 CYS B O 1
ATOM 5971 N N . GLU B 1 371 ? -13.43 -10.258 -9.727 1 92.38 371 GLU B N 1
ATOM 5972 C CA . GLU B 1 371 ? -13.43 -11.086 -8.523 1 92.38 371 GLU B CA 1
ATOM 5973 C C . GLU B 1 371 ? -12.742 -12.422 -8.773 1 92.38 371 GLU B C 1
ATOM 5975 O O . GLU B 1 371 ? -12.977 -13.062 -9.797 1 92.38 371 GLU B O 1
ATOM 5980 N N . GLN B 1 372 ? -11.961 -12.875 -7.789 1 93.62 372 GLN B N 1
ATOM 5981 C CA . GLN B 1 372 ? -11.109 -14.031 -8.062 1 93.62 372 GLN B CA 1
ATOM 5982 C C . GLN B 1 372 ? -11.594 -15.258 -7.297 1 93.62 372 GLN B C 1
ATOM 5984 O O . GLN B 1 372 ? -11.336 -16.391 -7.711 1 93.62 372 GLN B O 1
ATOM 5989 N N . ASP B 1 373 ? -12.242 -15.016 -6.164 1 93.44 373 ASP B N 1
ATOM 5990 C CA . ASP B 1 373 ? -12.391 -16.188 -5.309 1 93.44 373 ASP B CA 1
ATOM 5991 C C . ASP B 1 373 ? -13.836 -16.359 -4.852 1 93.44 373 ASP B C 1
ATOM 5993 O O . ASP B 1 373 ? -14.461 -17.391 -5.117 1 93.44 373 ASP B O 1
ATOM 5997 N N . LEU B 1 374 ? -14.352 -15.336 -4.254 1 88.94 374 LEU B N 1
ATOM 5998 C CA . LEU B 1 374 ? -15.672 -15.492 -3.666 1 88.94 374 LEU B CA 1
ATOM 5999 C C . LEU B 1 374 ? -16.734 -15.617 -4.754 1 88.94 374 LEU B C 1
ATOM 6001 O O . LEU B 1 374 ? -16.734 -14.852 -5.723 1 88.94 374 LEU B O 1
ATOM 6005 N N . LYS B 1 375 ? -17.562 -16.625 -4.613 1 85.06 375 LYS B N 1
ATOM 6006 C CA . LYS B 1 375 ? -18.734 -16.875 -5.461 1 85.06 375 LYS B CA 1
ATOM 6007 C C . LYS B 1 375 ? -18.312 -17.234 -6.883 1 85.06 375 LYS B C 1
ATOM 6009 O O . LYS B 1 375 ? -19.094 -17.094 -7.82 1 85.06 375 LYS B O 1
ATOM 6014 N N . ARG B 1 376 ? -17.094 -17.594 -7.055 1 90.25 376 ARG B N 1
ATOM 6015 C CA . ARG B 1 376 ? -16.641 -18.047 -8.359 1 90.25 376 ARG B CA 1
ATOM 6016 C C . ARG B 1 376 ? -16.75 -19.578 -8.477 1 90.25 376 ARG B C 1
ATOM 6018 O O . ARG B 1 376 ? -16.062 -20.297 -7.754 1 90.25 376 ARG B O 1
ATOM 6025 N N . ALA B 1 377 ? -17.547 -20.031 -9.352 1 93.06 377 ALA B N 1
ATOM 6026 C CA . ALA B 1 377 ? -17.672 -21.469 -9.617 1 93.06 377 ALA B CA 1
ATOM 6027 C C . ALA B 1 377 ? -16.625 -21.922 -10.633 1 93.06 377 ALA B C 1
ATOM 6029 O O . ALA B 1 377 ? -16.219 -21.156 -11.516 1 93.06 377 ALA B O 1
ATOM 6030 N N . PRO B 1 378 ? -16.188 -23.188 -10.492 1 96.69 378 PRO B N 1
ATOM 6031 C CA . PRO B 1 378 ? -15.273 -23.703 -11.523 1 96.69 378 PRO B CA 1
ATOM 6032 C C . PRO B 1 378 ? -15.844 -23.578 -12.93 1 96.69 378 PRO B C 1
ATOM 6034 O O . PRO B 1 378 ? -17.062 -23.672 -13.117 1 96.69 378 PRO B O 1
ATOM 6037 N N . LEU B 1 379 ? -14.922 -23.344 -13.82 1 96.75 379 LEU B N 1
ATOM 6038 C CA . LEU B 1 379 ? -15.336 -23.344 -15.219 1 96.75 379 LEU B CA 1
ATOM 6039 C C . LEU B 1 379 ? -15.781 -24.734 -15.656 1 96.75 379 LEU B C 1
ATOM 6041 O O . LEU B 1 379 ? -15.078 -25.719 -15.422 1 96.75 379 LEU B O 1
ATOM 6045 N N . ARG B 1 380 ? -16.984 -24.797 -16.25 1 95 380 ARG B N 1
ATOM 6046 C CA . ARG B 1 380 ? -17.484 -26.047 -16.797 1 95 380 ARG B CA 1
ATOM 6047 C C . ARG B 1 380 ? -17.422 -26.047 -18.328 1 95 380 ARG B C 1
ATOM 6049 O O . ARG B 1 380 ? -18 -25.172 -18.969 1 95 380 ARG B O 1
ATOM 6056 N N . PHE B 1 381 ? -16.641 -26.969 -18.812 1 88.62 381 PHE B N 1
ATOM 6057 C CA . PHE B 1 381 ? -16.453 -27.062 -20.25 1 88.62 381 PHE B CA 1
ATOM 6058 C C . PHE B 1 381 ? -17.094 -28.328 -20.812 1 88.62 381 PHE B C 1
ATOM 6060 O O . PHE B 1 381 ? -16.547 -29.422 -20.672 1 88.62 381 PHE B O 1
ATOM 6067 N N . TYR B 1 382 ? -18.438 -28.328 -21.172 1 77.94 382 TYR B N 1
ATOM 6068 C CA . TYR B 1 382 ? -19.125 -29.5 -21.703 1 77.94 382 TYR B CA 1
ATOM 6069 C C . TYR B 1 382 ? -19.234 -29.453 -23.219 1 77.94 382 TYR B C 1
ATOM 6071 O O . TYR B 1 382 ? -19.344 -28.359 -23.797 1 77.94 382 TYR B O 1
#

Organism: Ligilactobacillus ruminis (strain ATCC 27782 / RF3) (NCBI:txid1069534)

Sequence (764 aa):
MKIAGVIAEYNPFHNGHRYQIEQIKKELSDAPLIVAMSGNFLQRGEPACFDKWTRAGEALQNGADLVVEVPVAACMQPADRFAFGGVNALSSLGVTDLFFGAEHAEYDFKKYAELVADVHGDFKKYDQSYAASFQQAIAQKIGHSVDQPNDLLALSYAKQSLLMKDELELHPVQRIQAGYHDTTFGDNSKIASATAIRTSVASGARSQIDRVVPEATANDLKKSPFVSWNDFWPDLHYLLLSQSVNSLGKIYGMAEGIEYRLKDCAQKMPYDATFDEWIKLVKNKRFTYTRLSRLACSCLLGIKSDEIEAYNDNPYVRVLGFNERGRDVLHLAKKRDEIDIFAKVGQDDRKKRLELDYRAGKIYQLKNGCEQDLKRAPLRFYMKIAGVIAEYNPFHNGHRYQIEQIKKELSDAPLIVAMSGNFLQRGEPACFDKWTRAGEALQNGADLVVEVPVAACMQPADRFAFGGVNALSSLGVTDLFFGAEHAEYDFKKYAELVADVHGDFKKYDQSYAASFQQAIAQKIGHSVDQPNDLLALSYAKQSLLMKDELELHPVQRIQAGYHDTTFGDNSKIASATAIRTSVASGARSQIDRVVPEATANDLKKSPFVSWNDFWPDLHYLLLSQSVNSLGKIYGMAEGIEYRLKDCAQKMPYDATFDEWIKLVKNKRFTYTRLSRLACSCLLGIKSDEIEAYNDNPYVRVLGFNERGRDVLHLAKKRDEIDIFAKVGQDDRKKRLELDYRAGKIYQLKNGCEQDLKRAPLRFY

Nearest PDB structures (foldseek):
  5y0t-assembly1_A  TM=8.799E-01  e=1.245E-30  Thermotoga maritima
  5y0t-assembly2_D  TM=8.790E-01  e=8.598E-31  Thermotoga maritima
  5y0o-assembly1_B  TM=9.044E-01  e=7.938E-30  Bacillus subtilis
  5y0t-assembly2_C  TM=8.758E-01  e=2.114E-30  Thermotoga maritima
  5y0n-assembly1_A  TM=8.673E-01  e=8.148E-29  Bacillus subtilis

Foldseek 3Di:
DAAEEEEEAPLPPWVLNLVQLVVVCVVVVPHAYEYAYEAQAAQLQKGRQFGPLLRVVQVVVSRHFFYWYQFPLQGNHPLLSVLLRRLLVCVLLPHQEYEFEDQCQVDPLLVLLVQCLVPDQPPPPPQDASVVSSQVSSCVRVVHGQPDDRSVSLNSNSNSCVVVVHNHHYGYDHRPDPPDPPLPLPPPDQADDSVSLLVCLVVVVLVSNPSTGDPSVNVCSVPFRGDIQQLLVLLLLVLLQPDDLVLLCQFPLRDDSLSVLLSVLSVVDDPNDGPVVSLVSSDDRHADSSSSSSSSSSSSLVHGPVLSVLCVVAPAIETQAREPSNVVSNVVSVVSVSHHYHQADDPVNCVPNCVSVLSVQVSVCVRRVDRRHHPDGHYYDD/DAAEEEEEAPLPPWVLNLVQLVVVCVVVVPHAYEYAYEAQAAQLQKGRQFGPLLRVVQVVVSRHFFYWYQFPLQGNHPLLSVLLRRLLVCVLLPHQEYEFEDQCQVDPLLVLLVQCLVPDQPPPPPQDASVVSSQVSSCVRVVHGQPDPRSVSLNSNSNSCVVVVHNHHYGYDHRPDPPDPPLPLPPPDQADDSVSLLVCLVVVVLVSRPSTGDPSVNVCSVPFRGDIQQLLVLLLLVLLQPDDLVLLCQFPLRDDSLSVLLSVLSVVDDPNDGPVVSLVSSDDRHADSSSSSSSSSSSSLVHGPVLSVLCVVAPAIETQAREPSNVVSNVVSVVSVSHHYHQAADPVNCVPNCVSVLSVQVSSCVRRVDRRHHPDGHYYDD

Radius of gyration: 31.44 Å; Cα contacts (8 Å, |Δi|>4): 1327; chains: 2; bounding box: 58×93×75 Å

Secondary structure (DSSP, 8-state):
---EEEEE--TT--HHHHHHHHHHHHHSTTS-EEEEEE-SB-TTS-B-SS-HHHHHHHHHHTT-SEEEEEPHHHHSS-HHHHHHHHHHHHHHTT--EEEEEES-TTS-HHHHHHHHTT----TT-TTS-HHHHHHHHHHHHHSS---SHHHHHHHHHHHHHHHTT--PEEEEEE-----TT-SS--TT-S---HHHHHHHHHHT-GGGTTTTS-HHHHHHHHHS----HHHHHHHHHHHHHHS-HHHHTTBTT--TTHHHHHHHHHHHS-TT--HHHHHHHH--SSS-HHHHHHHHHHHHHT-BHHHHHHHHHS-EEEEEEE-HHHHHHHHHHHHHT-SEEESS--HHHHHTTTHHHHHHHHHHHHHH----STTPPPEE--/---EEEEE--TT--HHHHHHHHHHHHHSTTS-EEEEEE-SB-TTS-B-SS-HHHHHHHHHHTT-SEEEEEPHHHHSS-HHHHHHHHHHHHHHTT--EEEEEES-TTS-HHHHHHHHTT----TT-TTS-HHHHHHHHHHHHHSS---SHHHHHHHHHHHHHHHTT--PEEEEEE-----TT--S--TT-S---HHHHHHHHHHT-GGGTTTTS-HHHHHHHHHS----HHHHHHHHHHHHHHS-HHHHTTBTT--TTHHHHHHHHHHHS-TT--HHHHHHHH--SSS-HHHHHHHHHHHHHT-BHHHHHHHHHS-EEEEEEE-HHHHHHHHHHHHHT-SEEESS--HHHHHTTTHHHHHHHHHHHHHH----STTPPPEE--

InterPro domains:
  IPR008513 tRNA(Met) cytidine acetate ligase [MF_01539] (2-381)
  IPR008513 tRNA(Met) cytidine acetate ligase [PF05636] (1-369)
  IPR008513 tRNA(Met) cytidine acetate ligase [PTHR37825] (1-379)
  IPR014729 Rossmann-like alpha/beta/alpha sandwich fold [G3DSA:3.40.50.620] (1-226)